Protein AF-0000000067996499 (afdb_homodimer)

InterPro domains:
  IPR000890 Aliphatic acid kinase, short-chain [PF00871] (2-372)
  IPR000890 Aliphatic acid kinase, short-chain [PR00471] (3-14)
  IPR000890 Aliphatic acid kinase, short-chain [PR00471] (155-168)
  IPR000890 Aliphatic acid kinase, short-chain [PR00471] (185-206)
  IPR000890 Aliphatic acid kinase, short-chain [PR00471] (282-295)
  IPR000890 Aliphatic acid kinase, short-chain [PR00471] (304-320)
  IPR000890 Aliphatic acid kinase, short-chain [PR00471] (359-371)
  IPR000890 Aliphatic acid kinase, short-chain [PTHR21060] (1-377)
  IPR004372 Acetate/propionate kinase [MF_00020] (1-379)
  IPR004372 Acetate/propionate kinase [PIRSF000722] (1-378)
  IPR004372 Acetate/propionate kinase [TIGR00016] (1-375)
  IPR023865 Aliphatic acid kinase, short-chain, conserved site [PS01075] (3-14)
  IPR043129 ATPase, nucleotide binding domain [SSF53067] (1-177)
  IPR043129 ATPase, nucleotide binding domain [SSF53067] (138-377)

Organism: NCBI:txid85336

Radius of gyration: 28.29 Å; Cα contacts (8 Å, |Δi|>4): 1827; chains: 2; bounding box: 61×94×71 Å

pLDDT: mean 97.48, std 1.9, range [87.44, 98.94]

Solvent-accessible surface area (backbone atoms only — not comparable to full-atom values): 36553 Å² total; per-residue (Å²): 87,36,25,37,28,40,41,40,44,73,36,32,37,38,38,35,32,30,30,74,71,46,70,60,72,79,57,16,52,60,44,70,54,74,46,69,56,36,62,35,92,89,24,57,38,58,47,53,44,48,49,53,50,53,60,65,43,49,68,66,40,70,81,59,70,74,58,31,34,19,32,58,35,64,60,29,73,96,76,35,57,55,69,39,75,60,43,74,66,50,47,50,51,41,46,70,43,16,86,73,30,67,74,42,28,53,25,31,43,45,39,52,54,26,45,50,66,74,41,67,89,49,54,38,22,41,36,29,18,14,12,48,37,62,60,33,48,66,52,61,30,51,60,38,44,42,63,64,48,34,74,75,68,63,59,32,45,40,30,58,60,14,51,40,54,52,51,35,48,50,53,51,16,53,73,70,72,38,56,43,66,70,28,23,27,37,40,35,39,25,38,58,66,39,41,41,33,24,22,42,51,60,35,32,46,45,53,40,21,18,59,44,80,47,16,39,38,54,18,16,24,19,23,21,58,57,41,54,60,53,57,29,51,48,36,67,75,32,81,85,46,39,45,66,56,49,46,45,41,44,53,63,45,2,8,27,28,33,48,45,72,38,47,45,66,70,60,34,52,52,38,27,76,72,65,36,63,43,21,42,42,33,51,47,28,37,27,49,48,47,32,27,51,51,25,13,33,26,22,70,46,58,41,41,61,31,40,34,24,14,40,64,44,37,53,64,36,43,68,56,52,49,58,25,48,68,46,32,48,47,67,41,34,39,76,25,69,69,53,40,64,59,78,74,85,56,70,44,71,25,31,36,91,82,22,69,29,48,31,32,33,38,62,55,53,53,65,59,46,40,36,51,55,29,48,66,69,72,100,87,36,25,37,29,40,40,40,43,74,36,33,36,40,38,36,32,30,30,74,70,45,71,58,71,78,57,16,53,61,44,70,54,73,47,69,57,36,63,34,92,89,24,56,38,56,47,52,44,49,50,53,50,53,61,65,43,49,67,67,42,69,80,60,70,74,58,31,34,17,32,57,34,64,62,30,72,98,76,35,58,54,70,39,74,60,44,74,66,49,47,50,52,40,47,70,42,16,84,71,31,68,73,41,28,51,26,31,42,45,40,52,53,25,45,49,67,77,41,67,89,48,53,39,22,41,36,32,19,14,11,47,38,62,60,31,48,66,52,61,28,49,59,39,46,41,62,63,49,33,74,74,69,63,58,32,46,41,28,59,59,15,51,39,53,51,50,37,48,49,52,52,16,55,73,69,72,40,56,43,66,70,28,24,27,37,40,35,39,26,39,58,67,38,41,40,33,22,22,43,51,60,34,32,46,46,54,39,23,18,58,43,79,49,16,40,38,53,16,15,24,18,23,20,58,58,41,53,59,54,57,28,52,48,36,67,75,32,83,85,47,39,44,66,55,50,46,46,41,41,52,64,46,1,8,28,28,34,48,45,71,38,48,45,65,68,60,35,51,52,37,29,76,72,65,35,63,44,22,42,42,34,50,47,28,36,28,49,50,47,32,27,50,50,25,12,34,27,22,71,46,57,41,41,62,30,39,34,23,13,40,64,44,37,54,64,35,43,69,57,52,48,59,24,49,69,46,31,48,47,67,40,33,37,75,24,69,70,52,40,64,58,77,75,86,55,71,45,70,26,30,36,92,81,22,70,30,48,30,34,33,36,61,56,52,52,65,57,45,39,36,52,54,29,49,64,68,72,99

Sequence (758 aa):
MLVLVINCGSSSVKYQVRDTAATGEENQVIAKGLVENIGSAEIPTHTEALDIMAKALVEPLHGKTIDAIGHRIVQGGDVFSEPVLVTDEVIAKIDELSPLAPLHNPAHVLGLKAAQETYPGVPMVAVFDTAFHGTMPEHVYRYAVPEELVEKYGVRRYGFHGTSHDYVTGIAADFLGLDRSDFNGVIAHLGNGASVTAVEGGQCLDTSMGYTPLAGLVMGTRSGDIDPSVLTSIMMRDPEMTPAKMDSLLNKESGLLAIAGNNDMRAVVEAMEAGDERAKLALDMTSYRLAKYIGAYHVAVGGAKALVFTAGIGENSHQFRKLAVERLGALGIKLDVEANKVRGDEPRIISTEDSAIPVLVVPTNEEKAIAEATEALVAMLVLVINCGSSSVKYQVRDTAATGEENQVIAKGLVENIGSAEIPTHTEALDIMAKALVEPLHGKTIDAIGHRIVQGGDVFSEPVLVTDEVIAKIDELSPLAPLHNPAHVLGLKAAQETYPGVPMVAVFDTAFHGTMPEHVYRYAVPEELVEKYGVRRYGFHGTSHDYVTGIAADFLGLDRSDFNGVIAHLGNGASVTAVEGGQCLDTSMGYTPLAGLVMGTRSGDIDPSVLTSIMMRDPEMTPAKMDSLLNKESGLLAIAGNNDMRAVVEAMEAGDERAKLALDMTSYRLAKYIGAYHVAVGGAKALVFTAGIGENSHQFRKLAVERLGALGIKLDVEANKVRGDEPRIISTEDSAIPVLVVPTNEEKAIAEATEALVA

Secondary structure (DSSP, 8-state):
-EEEEEEE-SSEEEEEEEETTSSSHHHHEEEEEEEE-TTSSSS-SHHHHHHHHHHHHHHHHTT----EEEEEES--TTT--S-EE--HHHHHHHHHTGGGSTTTHHHHHHHHHHHHHHSTT--EEEEETTGGGGG--HHHH--SS-HHHHHHH--S---S-HHHHHHHHHHHHHHTT--GGG--EEEEEESSSEEEEEEETTEEEEES--SSTTSSS--SS---S--HHHHHHHHHH-TT--HHHHHHHHHHS-HHHHHHS-S-HHHHHHHHHTT-HHHHHHHHHHHHHHHHHHHHHHHHTTS-SEEEEEHHHHHH-HHHHHHHHGGGGGGT--B-HHHHH---SS-EE-B-TT-SS-EEE----HHHHHHHHHHHHH-/-EEEEEEE-SSEEEEEEEETTSSSHHHHEEEEEEEE-TTSSSS-SHHHHHHHHHHHHHHHHTT----EEEEEES--TTT--S-EE--HHHHHHHHHTGGGSTTTHHHHHHHHHHHHHHSTT--EEEEETTGGGGG--HHHH--SS-HHHHHHH--S---S-HHHHHHHHHHHHHHTT--GGG--EEEEEESSSEEEEEEETTEEEEES--SSTTSSS--SS---S--HHHHHHHHHH-TT--HHHHHHHHHHS-HHHHHHS-S-HHHHHHHHHTT-HHHHHHHHHHHHHHHHHHHHHHHHTTS-SEEEEEHHHHHH-HHHHHHHHGGGGGGT--B-HHHHH---SS-EE-B-TT-SS-EEE----HHHHHHHHHHHHH-

Foldseek 3Di:
DWEWEWEFFPFKIWIWIFDLPDDDPVNGTQDIDMDGGACDPCHNALLSSVVVVVVVCCVSCVPPDHQEYFYEAADPALNAQFKDKDDPVSLVSLVVCCLLPVRGSVRSSRNVVSCCVVPPPRIYIYGYQQNLQNPADPVAFDDPDDCCCCVPPVFTFRHGNNLQLLQQLVQVCVVVVHDSQCAWAKEWEADLQTKIFTDARNGTHHIQGHSHSQAAAQHLQAAHDDDPVVLVVCVVVDVVCDPVNVVCNRRGHHGCCVQQVGSDLVVLVVCVVVPNVSSVVRLLRRLVRVLVVRVVSCVVNVHHQAYEFEHDCSQAVLVSVCSNQVSNVVNQWAFQSVLSNDHDQAKDWGTDPRRPHTYIYHYTDSSSSSRVSGVVHSD/DWEWEWEFFPFKIWIWIFDLPDDDPVNGTQDIDMDGGACDPCHNALLSSVVVVVVVCCVSCVPPDHQEYFYEAADPALNAQFKDKDDPVSLVSLVVCCLLPVRGSVRSSRNVVSCCVVPPPRIYIYGYQQNLQNPADPVAFDDPDDCCCCVPPVFTFRHGNNLQLLQQLVQVCVVVVHDSQCAWAKEWEADLQTKIFTDARNGTHHIQGHSHSQAAAQHLQAAHDDDPVVLVVCVVVDVVCDPVNVVCNRRGHHGCCVQQVGSDLVVLVVCVVVPNPSSVVRLLRRLVRVLVVRVVSCVVNVHHQAYEFEHDCSQAVLVSVCSNQVSNVVNQWAFQSVLSNDHDQAKDWGTDPRRPHTYIYHYTDSSSSSRVSGVVHSD

Nearest PDB structures (foldseek):
  6ioy-assembly1_A  TM=9.412E-01  e=3.352E-50  Porphyromonas gingivalis ATCC 33277
  2e1z-assembly1_A  TM=9.524E-01  e=6.884E-48  Salmonella enterica subsp. enterica serovar Typhimurium
  4xh5-assembly1_A-2  TM=9.571E-01  e=2.385E-47  Salmonella enterica subsp. enterica serovar Typhimurium str. LT2
  4fwl-assembly1_A-2  TM=9.570E-01  e=4.572E-47  Salmonella enterica subsp. enterica serovar Typhimurium str. LT2
  1tuu-assembly1_B  TM=9.189E-01  e=4.062E-47  Methanosarcina thermophila

Structure (mmCIF, N/CA/C/O backbone):
data_AF-0000000067996499-model_v1
#
loop_
_entity.id
_entity.type
_entity.pdbx_description
1 polymer 'Acetate kinase'
#
loop_
_atom_site.group_PDB
_atom_site.id
_atom_site.type_symbol
_atom_site.label_atom_id
_atom_site.label_alt_id
_atom_site.label_comp_id
_atom_site.label_asym_id
_atom_site.label_entity_id
_atom_site.label_seq_id
_atom_site.pdbx_PDB_ins_code
_atom_site.Cartn_x
_atom_site.Cartn_y
_atom_site.Cartn_z
_atom_site.occupancy
_atom_site.B_iso_or_equiv
_atom_site.auth_seq_id
_atom_site.auth_comp_id
_atom_site.auth_asym_id
_atom_site.auth_atom_id
_atom_site.pdbx_PDB_model_num
ATOM 1 N N . MET A 1 1 ? 3.715 36.094 23.234 1 95.12 1 MET A N 1
ATOM 2 C CA . MET A 1 1 ? 3.83 36.625 21.875 1 95.12 1 MET A CA 1
ATOM 3 C C . MET A 1 1 ? 2.523 36.438 21.109 1 95.12 1 MET A C 1
ATOM 5 O O . MET A 1 1 ? 1.864 35.406 21.234 1 95.12 1 MET A O 1
ATOM 9 N N . LEU A 1 2 ? 2.137 37.5 20.438 1 97.56 2 LEU A N 1
ATOM 10 C CA . LEU A 1 2 ? 0.96 37.375 19.578 1 97.56 2 LEU A CA 1
ATOM 11 C C . LEU A 1 2 ? 1.348 36.906 18.172 1 97.56 2 LEU A C 1
ATOM 13 O O . LEU A 1 2 ? 2.014 37.625 17.438 1 97.56 2 LEU A O 1
ATOM 17 N N . VAL A 1 3 ? 0.889 35.688 17.859 1 98.56 3 VAL A N 1
ATOM 18 C CA . VAL A 1 3 ? 1.253 35.062 16.578 1 98.56 3 VAL A CA 1
ATOM 19 C C . VAL A 1 3 ? 0.014 34.938 15.703 1 98.56 3 VAL A C 1
ATOM 21 O O . VAL A 1 3 ? -1.001 34.375 16.125 1 98.56 3 VAL A O 1
ATOM 24 N N . LEU A 1 4 ? 0.059 35.5 14.516 1 98.69 4 LEU A N 1
ATOM 25 C CA . LEU A 1 4 ? -0.957 35.281 13.492 1 98.69 4 LEU A CA 1
ATOM 26 C C . LEU A 1 4 ? -0.641 34.062 12.656 1 98.69 4 LEU A C 1
ATOM 28 O O . LEU A 1 4 ? 0.416 33.969 12.023 1 98.69 4 LEU A O 1
ATOM 32 N N . VAL A 1 5 ? -1.516 33.062 12.711 1 98.69 5 VAL A N 1
ATOM 33 C CA . VAL A 1 5 ? -1.371 31.844 11.914 1 98.69 5 VAL A CA 1
ATOM 34 C C . VAL A 1 5 ? -2.242 31.938 10.664 1 98.69 5 VAL A C 1
ATOM 36 O O . VAL A 1 5 ? -3.443 32.188 10.758 1 98.69 5 VAL A O 1
ATOM 39 N N . ILE A 1 6 ? -1.626 31.734 9.539 1 98.25 6 ILE A N 1
ATOM 40 C CA . ILE A 1 6 ? -2.324 31.875 8.266 1 98.25 6 ILE A CA 1
ATOM 41 C C . ILE A 1 6 ? -2.238 30.562 7.484 1 98.25 6 ILE A C 1
ATOM 43 O O . ILE A 1 6 ? -1.164 29.969 7.383 1 98.25 6 ILE A O 1
ATOM 47 N N . ASN A 1 7 ? -3.303 30.109 6.98 1 96.81 7 ASN A N 1
ATOM 48 C CA . ASN A 1 7 ? -3.43 29.016 6.023 1 96.81 7 ASN A CA 1
ATOM 49 C C . ASN A 1 7 ? -4.145 29.453 4.754 1 96.81 7 ASN A C 1
ATOM 51 O O . ASN A 1 7 ? -5.371 29.578 4.734 1 96.81 7 ASN A O 1
ATOM 55 N N . CYS A 1 8 ? -3.412 29.625 3.725 1 95.38 8 CYS A N 1
ATOM 56 C CA . CYS A 1 8 ? -3.965 30.156 2.48 1 95.38 8 CYS A CA 1
ATOM 57 C C . CYS A 1 8 ? -4.293 29.031 1.508 1 95.38 8 CYS A C 1
ATOM 59 O O . CYS A 1 8 ? -3.457 28.172 1.249 1 95.38 8 CYS A O 1
ATOM 61 N N . GLY A 1 9 ? -5.477 29 1.068 1 92.38 9 GLY A N 1
ATOM 62 C CA . GLY A 1 9 ? -5.863 28.188 -0.073 1 92.38 9 GLY A CA 1
ATOM 63 C C . GLY A 1 9 ? -5.973 28.984 -1.361 1 92.38 9 GLY A C 1
ATOM 64 O O . GLY A 1 9 ? -5.629 30.156 -1.4 1 92.38 9 GLY A O 1
ATOM 65 N N . SER A 1 10 ? -6.477 28.375 -2.404 1 90.44 10 SER A N 1
ATOM 66 C CA . SER A 1 10 ? -6.594 29.031 -3.701 1 90.44 10 SER A CA 1
ATOM 67 C C . SER A 1 10 ? -7.656 30.125 -3.67 1 90.44 10 SER A C 1
ATOM 69 O O . SER A 1 10 ? -7.535 31.125 -4.367 1 90.44 10 SER A O 1
ATOM 71 N N . SER A 1 11 ? -8.625 29.891 -2.811 1 93.88 11 SER A N 1
ATOM 72 C CA . SER A 1 11 ? -9.719 30.859 -2.834 1 93.88 11 SER A CA 1
ATOM 73 C C . SER A 1 11 ? -10.125 31.281 -1.423 1 93.88 11 SER A C 1
ATOM 75 O O . SER A 1 11 ? -11.227 31.781 -1.213 1 93.88 11 SER A O 1
ATOM 77 N N . SER A 1 12 ? -9.297 30.922 -0.519 1 95.75 12 SER A N 1
ATOM 78 C CA . SER A 1 12 ? -9.672 31.266 0.852 1 95.75 12 SER A CA 1
ATOM 79 C C . SER A 1 12 ? -8.445 31.453 1.731 1 95.75 12 SER A C 1
ATOM 81 O O . SER A 1 12 ? -7.348 31 1.379 1 95.75 12 SER A O 1
ATOM 83 N N . VAL A 1 13 ? -8.625 32.094 2.83 1 96.81 13 VAL A N 1
ATOM 84 C CA . VAL A 1 13 ? -7.613 32.25 3.873 1 96.81 13 VAL A CA 1
ATOM 85 C C . VAL A 1 13 ? -8.234 31.969 5.242 1 96.81 13 VAL A C 1
ATOM 87 O O . VAL A 1 13 ? -9.195 32.625 5.641 1 96.81 13 VAL A O 1
ATOM 90 N N . LYS A 1 14 ? -7.703 30.969 5.887 1 97.56 14 LYS A N 1
ATOM 91 C CA . LYS A 1 14 ? -8.023 30.719 7.289 1 97.56 14 LYS A CA 1
ATOM 92 C C . LYS A 1 14 ? -6.957 31.297 8.211 1 97.56 14 LYS A C 1
ATOM 94 O O . LYS A 1 14 ? -5.762 31.219 7.922 1 97.56 14 LYS A O 1
ATOM 99 N N . TYR A 1 15 ? -7.465 31.969 9.273 1 98.19 15 TYR A N 1
ATOM 100 C CA . TYR A 1 15 ? -6.469 32.594 10.141 1 98.19 15 TYR A CA 1
ATOM 101 C C . TYR A 1 15 ? -6.875 32.469 11.602 1 98.19 15 TYR A C 1
ATOM 103 O O . TYR A 1 15 ? -8.047 32.281 11.914 1 98.19 15 TYR A O 1
ATOM 111 N N . GLN A 1 16 ? -5.867 32.531 12.414 1 98.25 16 GLN A N 1
ATOM 112 C CA . GLN A 1 16 ? -6.016 32.531 13.867 1 98.25 16 GLN A CA 1
ATOM 113 C C . GLN A 1 16 ? -4.91 33.344 14.531 1 98.25 16 GLN A C 1
ATOM 115 O O . GLN A 1 16 ? -3.75 33.25 14.125 1 98.25 16 GLN A O 1
ATOM 120 N N . VAL A 1 17 ? -5.312 34.219 15.43 1 98.5 17 VAL A N 1
ATOM 121 C CA . VAL A 1 17 ? -4.332 34.906 16.25 1 98.5 17 VAL A CA 1
ATOM 122 C C . VAL A 1 17 ? -4.234 34.25 17.625 1 98.5 17 VAL A C 1
ATOM 124 O O . VAL A 1 17 ? -5.25 34.062 18.297 1 98.5 17 VAL A O 1
ATOM 127 N N . ARG A 1 18 ? -3.035 33.938 17.938 1 98.19 18 ARG A N 1
ATOM 128 C CA . ARG A 1 18 ? -2.824 33.25 19.188 1 98.19 18 ARG A CA 1
ATOM 129 C C . ARG A 1 18 ? -1.841 34 20.078 1 98.19 18 ARG A C 1
ATOM 131 O O . ARG A 1 18 ? -0.849 34.562 19.594 1 98.19 18 ARG A O 1
ATOM 138 N N . ASP A 1 19 ? -2.148 34.094 21.391 1 97.69 19 ASP A N 1
ATOM 139 C CA . ASP A 1 19 ? -1.2 34.531 22.406 1 97.69 19 ASP A CA 1
ATOM 140 C C . ASP A 1 19 ? -0.456 33.344 23.016 1 97.69 19 ASP A C 1
ATOM 142 O O . ASP A 1 19 ? -1.002 32.594 23.844 1 97.69 19 ASP A O 1
ATOM 146 N N . THR A 1 20 ? 0.796 33.125 22.672 1 96.06 20 THR A N 1
ATOM 147 C CA . THR A 1 20 ? 1.543 31.922 23.031 1 96.06 20 THR A CA 1
ATOM 148 C C . THR A 1 20 ? 1.964 31.969 24.5 1 96.06 20 THR A C 1
ATOM 150 O O . THR A 1 20 ? 2.387 30.969 25.062 1 96.06 20 THR A O 1
ATOM 153 N N . ALA A 1 21 ? 1.824 33.125 25.141 1 93.81 21 ALA A N 1
ATOM 154 C CA . ALA A 1 21 ? 2.199 33.281 26.547 1 93.81 21 ALA A CA 1
ATOM 155 C C . ALA A 1 21 ? 1.026 32.938 27.469 1 93.81 21 ALA A C 1
ATOM 157 O O . ALA A 1 21 ? 1.216 32.688 28.656 1 93.81 21 ALA A O 1
ATOM 158 N N . ALA A 1 22 ? -0.144 33.031 26.875 1 93.38 22 ALA A N 1
ATOM 159 C CA . ALA A 1 22 ? -1.333 32.781 27.688 1 93.38 22 ALA A CA 1
ATOM 160 C C . ALA A 1 22 ? -1.466 31.297 28.016 1 93.38 22 ALA A C 1
ATOM 162 O O . ALA A 1 22 ? -0.912 30.438 27.312 1 93.38 22 ALA A O 1
ATOM 163 N N . THR A 1 23 ? -2.102 31.031 29.109 1 90.94 23 THR A N 1
ATOM 164 C CA . THR A 1 23 ? -2.33 29.656 29.531 1 90.94 23 THR A CA 1
ATOM 165 C C . THR A 1 23 ? -3.768 29.234 29.234 1 90.94 23 THR A C 1
ATOM 167 O O . THR A 1 23 ? -4.703 30.016 29.438 1 90.94 23 THR A O 1
ATOM 170 N N . GLY A 1 24 ? -3.891 27.969 28.766 1 90.31 24 GLY A N 1
ATOM 171 C CA . GLY A 1 24 ? -5.211 27.453 28.422 1 90.31 24 GLY A CA 1
ATOM 172 C C . GLY A 1 24 ? -5.645 27.812 27.016 1 90.31 24 GLY A C 1
ATOM 173 O O . GLY A 1 24 ? -5.375 28.922 26.547 1 90.31 24 GLY A O 1
ATOM 174 N N . GLU A 1 25 ? -6.223 26.938 26.344 1 89.56 25 GLU A N 1
ATOM 175 C CA . GLU A 1 25 ? -6.602 27.109 24.938 1 89.56 25 GLU A CA 1
ATOM 176 C C . GLU A 1 25 ? -7.543 28.297 24.766 1 89.56 25 GLU A C 1
ATOM 178 O O . GLU A 1 25 ? -7.395 29.078 23.828 1 89.56 25 GLU A O 1
ATOM 183 N N . GLU A 1 26 ? -8.445 28.5 25.641 1 89.94 26 GLU A N 1
ATOM 184 C CA . GLU A 1 26 ? -9.438 29.578 25.531 1 89.94 26 GLU A CA 1
ATOM 185 C C . GLU A 1 26 ? -8.773 30.953 25.625 1 89.94 26 GLU A C 1
ATOM 187 O O . GLU A 1 26 ? -9.227 31.906 24.984 1 89.94 26 GLU A O 1
ATOM 192 N N . ASN A 1 27 ? -7.699 30.938 26.359 1 92 27 ASN A N 1
ATOM 193 C CA . ASN A 1 27 ? -6.996 32.219 26.547 1 92 27 ASN A CA 1
ATOM 194 C C . ASN A 1 27 ? -5.965 32.438 25.453 1 92 27 ASN A C 1
ATOM 196 O O . ASN A 1 27 ? -5.582 33.594 25.188 1 92 27 ASN A O 1
ATOM 200 N N . GLN A 1 28 ? -5.617 31.422 24.844 1 95.31 28 GLN A N 1
ATOM 201 C CA . GLN A 1 28 ? -4.574 31.516 23.828 1 95.31 28 GLN A CA 1
ATOM 202 C C . GLN A 1 28 ? -5.145 32 22.5 1 95.31 28 GLN A C 1
ATOM 204 O O . GLN A 1 28 ? -4.453 32.688 21.734 1 95.31 28 GLN A O 1
ATOM 209 N N . VAL A 1 29 ? -6.395 31.703 22.219 1 97.12 29 VAL A N 1
ATOM 210 C CA . VAL A 1 29 ? -6.996 32.125 20.953 1 97.12 29 VAL A CA 1
ATOM 211 C C . VAL A 1 29 ? -7.617 33.5 21.094 1 97.12 29 VAL A C 1
ATOM 213 O O . VAL A 1 29 ? -8.648 33.656 21.75 1 97.12 29 VAL A O 1
ATOM 216 N N . ILE A 1 30 ? -7.066 34.406 20.422 1 96.69 30 ILE A N 1
ATOM 217 C CA . ILE A 1 30 ? -7.496 35.781 20.516 1 96.69 30 ILE A CA 1
ATOM 218 C C . ILE A 1 30 ? -8.555 36.062 19.438 1 96.69 30 ILE A C 1
ATOM 220 O O . ILE A 1 30 ? -9.492 36.844 19.688 1 96.69 30 ILE A O 1
ATOM 224 N N . ALA A 1 31 ? -8.344 35.531 18.312 1 97 31 ALA A N 1
ATOM 225 C CA . ALA A 1 31 ? -9.234 35.75 17.172 1 97 31 ALA A CA 1
ATOM 226 C C . ALA A 1 31 ? -9.047 34.625 16.141 1 97 31 ALA A C 1
ATOM 228 O O . ALA A 1 31 ? -7.988 34 16.078 1 97 31 ALA A O 1
ATOM 229 N N . LYS A 1 32 ? -10.047 34.281 15.469 1 97.19 32 LYS A N 1
ATOM 230 C CA . LYS A 1 32 ? -9.984 33.375 14.336 1 97.19 32 LYS A CA 1
ATOM 231 C C . LYS A 1 32 ? -11 33.75 13.266 1 97.19 32 LYS A C 1
ATOM 233 O O . LYS A 1 32 ? -11.992 34.438 13.555 1 97.19 32 LYS A O 1
ATOM 238 N N . GLY A 1 33 ? -10.75 33.406 12.023 1 97.06 33 GLY A N 1
ATOM 239 C CA . GLY A 1 33 ? -11.664 33.719 10.945 1 97.06 33 GLY A CA 1
ATOM 240 C C . GLY A 1 33 ? -11.312 33.062 9.633 1 97.06 33 GLY A C 1
ATOM 241 O O . GLY A 1 33 ? -10.398 32.219 9.578 1 97.06 33 GLY A O 1
ATOM 242 N N . LEU A 1 34 ? -12.203 33.312 8.672 1 97 34 LEU A N 1
ATOM 243 C CA . LEU A 1 34 ? -12.109 32.75 7.336 1 97 34 LEU A CA 1
ATOM 244 C C . LEU A 1 34 ? -12.539 33.75 6.281 1 97 34 LEU A C 1
ATOM 246 O O . LEU A 1 34 ? -13.594 34.375 6.418 1 97 34 LEU A O 1
ATOM 250 N N . VAL A 1 35 ? -11.664 34.031 5.438 1 96.75 35 VAL A N 1
ATOM 251 C CA . VAL A 1 35 ? -12.008 34.844 4.262 1 96.75 35 VAL A CA 1
ATOM 252 C C . VAL A 1 35 ? -12.156 33.938 3.049 1 96.75 35 VAL A C 1
ATOM 254 O O . VAL A 1 35 ? -11.234 33.188 2.709 1 96.75 35 VAL A O 1
ATOM 257 N N . GLU A 1 36 ? -13.266 33.938 2.359 1 96.38 36 GLU A N 1
ATOM 258 C CA . GLU A 1 36 ? -13.539 33.062 1.23 1 96.38 36 GLU A CA 1
ATOM 259 C C . GLU A 1 36 ? -13.773 33.844 -0.05 1 96.38 36 GLU A C 1
ATOM 261 O O . GLU A 1 36 ? -13.773 35.094 -0.029 1 96.38 36 GLU A O 1
ATOM 266 N N . ASN A 1 37 ? -13.836 33.188 -1.175 1 94.88 37 ASN A N 1
ATOM 267 C CA . ASN A 1 37 ? -14.18 33.719 -2.49 1 94.88 37 ASN A CA 1
ATOM 268 C C . ASN A 1 37 ? -13.086 34.625 -3.033 1 94.88 37 ASN A C 1
ATOM 270 O O . ASN A 1 37 ? -13.383 35.656 -3.641 1 94.88 37 ASN A O 1
ATOM 274 N N . ILE A 1 38 ? -11.938 34.344 -2.648 1 94.62 38 ILE A N 1
ATOM 275 C CA . ILE A 1 38 ? -10.828 35.031 -3.271 1 94.62 38 ILE A CA 1
ATOM 276 C C . ILE A 1 38 ? -10.828 34.781 -4.773 1 94.62 38 ILE A C 1
ATOM 278 O O . ILE A 1 38 ? -11.031 33.625 -5.215 1 94.62 38 ILE A O 1
ATOM 282 N N . GLY A 1 39 ? -10.539 35.719 -5.562 1 92.38 39 GLY A N 1
ATOM 283 C CA . GLY A 1 39 ? -10.648 35.625 -7.008 1 92.38 39 GLY A CA 1
ATOM 284 C C . GLY A 1 39 ? -11.938 36.188 -7.551 1 92.38 39 GLY A C 1
ATOM 285 O O . GLY A 1 39 ? -12.102 36.344 -8.766 1 92.38 39 GLY A O 1
ATOM 286 N N . SER A 1 40 ? -12.875 36.469 -6.66 1 93.38 40 SER A N 1
ATOM 287 C CA . SER A 1 40 ? -14.102 37.156 -7.055 1 93.38 40 SER A CA 1
ATOM 288 C C . SER A 1 40 ? -13.852 38.656 -7.32 1 93.38 40 SER A C 1
ATOM 290 O O . SER A 1 40 ? -12.742 39.156 -7.102 1 93.38 40 SER A O 1
ATOM 292 N N . ALA A 1 41 ? -14.953 39.281 -7.727 1 92.75 41 ALA A N 1
ATOM 293 C CA . ALA A 1 41 ? -14.844 40.719 -8.008 1 92.75 41 ALA A CA 1
ATOM 294 C C . ALA A 1 41 ? -14.617 41.5 -6.723 1 92.75 41 ALA A C 1
ATOM 296 O O . ALA A 1 41 ? -13.914 42.531 -6.727 1 92.75 41 ALA A O 1
ATOM 297 N N . GLU A 1 42 ? -15.109 41.062 -5.664 1 93.25 42 GLU A N 1
ATOM 298 C CA . GLU A 1 42 ? -15.039 41.781 -4.383 1 93.25 42 GLU A CA 1
ATOM 299 C C . GLU A 1 42 ? -13.695 41.531 -3.693 1 93.25 42 GLU A C 1
ATOM 301 O O . GLU A 1 42 ? -13.195 42.406 -2.979 1 93.25 42 GLU A O 1
ATOM 306 N N . ILE A 1 43 ? -13.109 40.469 -3.84 1 96.31 43 ILE A N 1
ATOM 307 C CA . ILE A 1 43 ? -11.828 40.094 -3.256 1 96.31 43 ILE A CA 1
ATOM 308 C C . ILE A 1 43 ? -10.922 39.5 -4.336 1 96.31 43 ILE A C 1
ATOM 310 O O . ILE A 1 43 ? -10.719 38.281 -4.379 1 96.31 43 ILE A O 1
ATOM 314 N N . PRO A 1 44 ? -10.367 40.25 -5.117 1 94.31 44 PRO A N 1
ATOM 315 C CA . PRO A 1 44 ? -9.695 39.781 -6.328 1 94.31 44 PRO A CA 1
ATOM 316 C C . PRO A 1 44 ? -8.414 39 -6.031 1 94.31 44 PRO A C 1
ATOM 318 O O . PRO A 1 44 ? -8.047 38.094 -6.789 1 94.31 44 PRO A O 1
ATOM 321 N N . THR A 1 45 ? -7.746 39.375 -5.047 1 94.5 45 THR A N 1
ATOM 322 C CA . THR A 1 45 ? -6.461 38.75 -4.793 1 94.5 45 THR A CA 1
ATOM 323 C C . THR A 1 45 ? -6.301 38.406 -3.311 1 94.5 45 THR A C 1
ATOM 325 O O . THR A 1 45 ? -7.105 38.844 -2.486 1 94.5 45 THR A O 1
ATOM 328 N N . HIS A 1 46 ? -5.25 37.688 -3.01 1 95.19 46 HIS A N 1
ATOM 329 C CA . HIS A 1 46 ? -4.914 37.344 -1.632 1 95.19 46 HIS A CA 1
ATOM 330 C C . HIS A 1 46 ? -4.531 38.594 -0.841 1 95.19 46 HIS A C 1
ATOM 332 O O . HIS A 1 46 ? -4.738 38.656 0.372 1 95.19 46 HIS A O 1
ATOM 338 N N . THR A 1 47 ? -4.008 39.594 -1.486 1 94.94 47 THR A N 1
ATOM 339 C CA . THR A 1 47 ? -3.678 40.844 -0.806 1 94.94 47 THR A CA 1
ATOM 340 C C . THR A 1 47 ? -4.934 41.5 -0.243 1 94.94 47 THR A C 1
ATOM 342 O O . THR A 1 47 ? -4.961 41.906 0.921 1 94.94 47 THR A O 1
ATOM 345 N N . GLU A 1 48 ? -5.934 41.594 -1.073 1 96 48 GLU A N 1
ATOM 346 C CA . GLU A 1 48 ? -7.199 42.125 -0.596 1 96 48 GLU A CA 1
ATOM 347 C C . GLU A 1 48 ? -7.785 41.281 0.522 1 96 48 GLU A C 1
ATOM 349 O O . GLU A 1 48 ? -8.391 41.812 1.462 1 96 48 GLU A O 1
ATOM 354 N N . ALA A 1 49 ? -7.645 39.969 0.379 1 96.94 49 ALA A N 1
ATOM 355 C CA . ALA A 1 49 ? -8.133 39.062 1.415 1 96.94 49 ALA A CA 1
ATOM 356 C C . ALA A 1 49 ? -7.441 39.344 2.748 1 96.94 49 ALA A C 1
ATOM 358 O O . ALA A 1 49 ? -8.086 39.344 3.799 1 96.94 49 ALA A O 1
ATOM 359 N N . LEU A 1 50 ? -6.137 39.531 2.725 1 96.5 50 LEU A N 1
ATOM 360 C CA . LEU A 1 50 ? -5.387 39.781 3.949 1 96.5 50 LEU A CA 1
ATOM 361 C C . LEU A 1 50 ? -5.715 41.156 4.512 1 96.5 50 LEU A C 1
ATOM 363 O O . LEU A 1 50 ? -5.699 41.344 5.727 1 96.5 50 LEU A O 1
ATOM 367 N N . ASP A 1 51 ? -6.008 42.094 3.633 1 96.19 51 ASP A N 1
ATOM 368 C CA . ASP A 1 51 ? -6.469 43.375 4.098 1 96.19 51 ASP A CA 1
ATOM 369 C C . ASP A 1 51 ? -7.781 43.25 4.871 1 96.19 51 ASP A C 1
ATOM 371 O O . ASP A 1 51 ? -7.953 43.906 5.914 1 96.19 51 ASP A O 1
ATOM 375 N N . ILE A 1 52 ? -8.625 42.5 4.242 1 97.06 52 ILE A N 1
ATOM 376 C CA . ILE A 1 52 ? -9.906 42.281 4.898 1 97.06 52 ILE A CA 1
ATOM 377 C C . ILE A 1 52 ? -9.672 41.594 6.254 1 97.06 52 ILE A C 1
ATOM 379 O O . ILE A 1 52 ? -10.289 41.969 7.254 1 97.06 52 ILE A O 1
ATOM 383 N N . MET A 1 53 ? -8.797 40.625 6.297 1 97.19 53 MET A N 1
ATOM 384 C CA . MET A 1 53 ? -8.43 39.938 7.531 1 97.19 53 MET A CA 1
ATOM 385 C C . MET A 1 53 ? -7.867 40.938 8.555 1 97.19 53 MET A C 1
ATOM 387 O O . MET A 1 53 ? -8.266 40.906 9.719 1 97.19 53 MET A O 1
ATOM 391 N N . ALA A 1 54 ? -6.969 41.812 8.148 1 96.56 54 ALA A N 1
ATOM 392 C CA . ALA A 1 54 ? -6.324 42.781 9.039 1 96.56 54 ALA A CA 1
ATOM 393 C C . ALA A 1 54 ? -7.348 43.719 9.656 1 96.56 54 ALA A C 1
ATOM 395 O O . ALA A 1 54 ? -7.254 44.062 10.836 1 96.56 54 ALA A O 1
ATOM 396 N N . LYS A 1 55 ? -8.258 44.125 8.828 1 96.38 55 LYS A N 1
ATOM 397 C CA . LYS A 1 55 ? -9.32 45 9.32 1 96.38 55 LYS A CA 1
ATOM 398 C C . LYS A 1 55 ? -10.18 44.312 10.359 1 96.38 55 LYS A C 1
ATOM 400 O O . LYS A 1 55 ? -10.562 44.906 11.367 1 96.38 55 LYS A O 1
ATOM 405 N N . ALA A 1 56 ? -10.469 43.031 10.047 1 96.62 56 ALA A N 1
ATOM 406 C CA . ALA A 1 56 ? -11.289 42.25 10.953 1 96.62 56 ALA A CA 1
ATOM 407 C C . ALA A 1 56 ? -10.578 42.031 12.289 1 96.62 56 ALA A C 1
ATOM 409 O O . ALA A 1 56 ? -11.227 41.812 13.312 1 96.62 56 ALA A O 1
ATOM 410 N N . LEU A 1 57 ? -9.266 42.156 12.32 1 97.12 57 LEU A N 1
ATOM 411 C CA . LEU A 1 57 ? -8.469 41.844 13.508 1 97.12 57 LEU A CA 1
ATOM 412 C C . LEU A 1 57 ? -8.305 43.062 14.398 1 97.12 57 LEU A C 1
ATOM 414 O O . LEU A 1 57 ? -7.898 42.938 15.555 1 97.12 57 LEU A O 1
ATOM 418 N N . VAL A 1 58 ? -8.695 44.219 13.984 1 95.69 58 VAL A N 1
ATOM 419 C CA . VAL A 1 58 ? -8.477 45.469 14.711 1 95.69 58 VAL A CA 1
ATOM 420 C C . VAL A 1 58 ? -9.195 45.406 16.062 1 95.69 58 VAL A C 1
ATOM 422 O O . VAL A 1 58 ? -8.602 45.688 17.094 1 95.69 58 VAL A O 1
ATOM 425 N N . GLU A 1 59 ? -10.406 45.031 16.031 1 95.69 59 GLU A N 1
ATOM 426 C CA . GLU A 1 59 ? -11.203 45.062 17.25 1 95.69 59 GLU A CA 1
ATOM 427 C C . GLU A 1 59 ? -10.75 43.969 18.219 1 95.69 59 GLU A C 1
ATOM 429 O O . GLU A 1 59 ? -10.469 44.25 19.375 1 95.69 59 GLU A O 1
ATOM 434 N N . PRO A 1 60 ? -10.609 42.812 17.688 1 95.56 60 PRO A N 1
ATOM 435 C CA . PRO A 1 60 ? -10.219 41.75 18.609 1 95.56 60 PRO A CA 1
ATOM 436 C C . PRO A 1 60 ? -8.844 41.969 19.219 1 95.56 60 PRO A C 1
ATOM 438 O O . PRO A 1 60 ? -8.578 41.5 20.328 1 95.56 60 PRO A O 1
ATOM 441 N N . LEU A 1 61 ? -7.992 42.656 18.562 1 95.69 61 LEU A N 1
ATOM 442 C CA . LEU A 1 61 ? -6.629 42.844 19.047 1 95.69 61 LEU A CA 1
ATOM 443 C C . LEU A 1 61 ? -6.574 43.969 20.078 1 95.69 61 LEU A C 1
ATOM 445 O O . LEU A 1 61 ? -5.586 44.094 20.812 1 95.69 61 LEU A O 1
ATOM 449 N N . HIS A 1 62 ? -7.57 44.781 20.156 1 94.06 62 HIS A N 1
ATOM 450 C CA . HIS A 1 62 ? -7.695 45.844 21.141 1 94.06 62 HIS A CA 1
ATOM 451 C C . HIS A 1 62 ? -6.406 46.656 21.234 1 94.06 62 HIS A C 1
ATOM 453 O O . HIS A 1 62 ? -5.875 46.844 22.328 1 94.06 62 HIS A O 1
ATOM 459 N N . GLY A 1 63 ? -5.848 46.938 20.125 1 92.06 63 GLY A N 1
ATOM 460 C CA . GLY A 1 63 ? -4.695 47.844 20.078 1 92.06 63 GLY A CA 1
ATOM 461 C C . GLY A 1 63 ? -3.373 47.094 20.141 1 92.06 63 GLY A C 1
ATOM 462 O O . GLY A 1 63 ? -2.309 47.688 19.969 1 92.06 63 GLY A O 1
ATOM 463 N N . LYS A 1 64 ? -3.383 45.812 20.375 1 94.5 64 LYS A N 1
ATOM 464 C CA . LYS A 1 64 ? -2.154 45 20.359 1 94.5 64 LYS A CA 1
ATOM 465 C C . LYS A 1 64 ? -1.657 44.781 18.938 1 94.5 64 LYS A C 1
ATOM 467 O O . LYS A 1 64 ? -2.434 44.875 17.984 1 94.5 64 LYS A O 1
ATOM 472 N N . THR A 1 65 ? -0.371 44.562 18.859 1 94.75 65 THR A N 1
ATOM 473 C CA . THR A 1 65 ? 0.239 44.344 17.547 1 94.75 65 THR A CA 1
ATOM 474 C C . THR A 1 65 ? 0.633 42.875 17.375 1 94.75 65 THR A C 1
ATOM 476 O O . THR A 1 65 ? 1.021 42.219 18.344 1 94.75 65 THR A O 1
ATOM 479 N N . ILE A 1 66 ? 0.514 42.406 16.172 1 97.19 66 ILE A N 1
ATOM 480 C CA . ILE A 1 66 ? 0.995 41.062 15.805 1 97.19 66 ILE A CA 1
ATOM 481 C C . ILE A 1 66 ? 2.521 41.031 15.844 1 97.19 66 ILE A C 1
ATOM 483 O O . ILE A 1 66 ? 3.18 41.875 15.203 1 97.19 66 ILE A O 1
ATOM 487 N N . ASP A 1 67 ? 3.049 40.094 16.578 1 97.88 67 ASP A N 1
ATOM 488 C CA . ASP A 1 67 ? 4.496 40.031 16.766 1 97.88 67 ASP A CA 1
ATOM 489 C C . ASP A 1 67 ? 5.152 39.188 15.664 1 97.88 67 ASP A C 1
ATOM 491 O O . ASP A 1 67 ? 6.316 39.406 15.32 1 97.88 67 ASP A O 1
ATOM 495 N N . ALA A 1 68 ? 4.492 38.188 15.18 1 98.62 68 ALA A N 1
ATOM 496 C CA . ALA A 1 68 ? 5.012 37.281 14.172 1 98.62 68 ALA A CA 1
ATOM 497 C C . ALA A 1 68 ? 3.877 36.562 13.422 1 98.62 68 ALA A C 1
ATOM 499 O O . ALA A 1 68 ? 2.738 36.562 13.898 1 98.62 68 ALA A O 1
ATOM 500 N N . ILE A 1 69 ? 4.176 36.062 12.25 1 98.81 69 ILE A N 1
ATOM 501 C CA . ILE A 1 69 ? 3.191 35.344 11.43 1 98.81 69 ILE A CA 1
ATOM 502 C C . ILE A 1 69 ? 3.689 33.938 11.094 1 98.81 69 ILE A C 1
ATOM 504 O O . ILE A 1 69 ? 4.828 33.781 10.648 1 98.81 69 ILE A O 1
ATOM 508 N N . GLY A 1 70 ? 2.928 32.938 11.391 1 98.75 70 GLY A N 1
ATOM 509 C CA . GLY A 1 70 ? 3.191 31.578 10.969 1 98.75 70 GLY A CA 1
ATOM 510 C C . GLY A 1 70 ? 2.33 31.141 9.805 1 98.75 70 GLY A C 1
ATOM 511 O O . GLY A 1 70 ? 1.111 31.328 9.82 1 98.75 70 GLY A O 1
ATOM 512 N N . HIS A 1 71 ? 2.953 30.609 8.789 1 98.75 71 HIS A N 1
ATOM 513 C CA . HIS A 1 71 ? 2.25 30.125 7.602 1 98.75 71 HIS A CA 1
ATOM 514 C C . HIS A 1 71 ? 2.301 28.609 7.496 1 98.75 71 HIS A C 1
ATOM 516 O O . HIS A 1 71 ? 3.371 28.016 7.625 1 98.75 71 HIS A O 1
ATOM 522 N N . ARG A 1 72 ? 1.16 27.969 7.324 1 98.44 72 ARG A N 1
ATOM 523 C CA . ARG A 1 72 ? 1.145 26.562 6.93 1 98.44 72 ARG A CA 1
ATOM 524 C C . ARG A 1 72 ? 1.519 26.406 5.461 1 98.44 72 ARG A C 1
ATOM 526 O O . ARG A 1 72 ? 0.92 27.047 4.59 1 98.44 72 ARG A O 1
ATOM 533 N N . ILE A 1 73 ? 2.539 25.641 5.176 1 98.31 73 ILE A N 1
ATOM 534 C CA . ILE A 1 73 ? 2.947 25.297 3.82 1 98.31 73 ILE A CA 1
ATOM 535 C C . ILE A 1 73 ? 2.82 23.781 3.609 1 98.31 73 ILE A C 1
ATOM 537 O O . ILE A 1 73 ? 3.338 23 4.398 1 98.31 73 ILE A O 1
ATOM 541 N N . VAL A 1 74 ? 2.184 23.359 2.578 1 96.94 74 VAL A N 1
ATOM 542 C CA . VAL A 1 74 ? 1.865 21.953 2.369 1 96.94 74 VAL A CA 1
ATOM 543 C C . VAL A 1 74 ? 3.119 21.203 1.938 1 96.94 74 VAL A C 1
ATOM 545 O O . VAL A 1 74 ? 3.432 20.141 2.486 1 96.94 74 VAL A O 1
ATOM 548 N N . GLN A 1 75 ? 3.867 21.75 0.943 1 97.44 75 GLN A N 1
ATOM 549 C CA . GLN A 1 75 ? 4.953 21 0.31 1 97.44 75 GLN A CA 1
ATOM 550 C C . GLN A 1 75 ? 6.289 21.719 0.492 1 97.44 75 GLN A C 1
ATOM 552 O O . GLN A 1 75 ? 6.504 22.781 -0.071 1 97.44 75 GLN A O 1
ATOM 557 N N . GLY A 1 76 ? 7.18 21.047 1.237 1 97.31 76 GLY A N 1
ATOM 558 C CA . GLY A 1 76 ? 8.516 21.578 1.453 1 97.31 76 GLY A CA 1
ATOM 559 C C . GLY A 1 76 ? 9.594 20.812 0.72 1 97.31 76 GLY A C 1
ATOM 560 O O . GLY A 1 76 ? 10.773 21.156 0.79 1 97.31 76 GLY A O 1
ATOM 561 N N . GLY A 1 77 ? 9.148 19.734 0.006 1 95.69 77 GLY A N 1
ATOM 562 C CA . GLY A 1 77 ? 10.102 18.922 -0.738 1 95.69 77 GLY A CA 1
ATOM 563 C C . GLY A 1 77 ? 11.18 18.312 0.135 1 95.69 77 GLY A C 1
ATOM 564 O O . GLY A 1 77 ? 10.922 17.938 1.278 1 95.69 77 GLY A O 1
ATOM 565 N N . ASP A 1 78 ? 12.328 18.094 -0.5 1 92.94 78 ASP A N 1
ATOM 566 C CA . ASP A 1 78 ? 13.484 17.625 0.253 1 92.94 78 ASP A CA 1
ATOM 567 C C . ASP A 1 78 ? 14.383 18.781 0.657 1 92.94 78 ASP A C 1
ATOM 569 O O . ASP A 1 78 ? 15.555 18.594 0.981 1 92.94 78 ASP A O 1
ATOM 573 N N . VAL A 1 79 ? 13.781 19.938 0.696 1 94.38 79 VAL A N 1
ATOM 574 C CA . VAL A 1 79 ? 14.516 21.172 0.945 1 94.38 79 VAL A CA 1
ATOM 575 C C . VAL A 1 79 ? 14.25 21.656 2.371 1 94.38 79 VAL A C 1
ATOM 577 O O . VAL A 1 79 ? 15.188 22.031 3.088 1 94.38 79 VAL A O 1
ATOM 580 N N . PHE A 1 80 ? 13.016 21.703 2.756 1 96.38 80 PHE A N 1
ATOM 581 C CA . PHE A 1 80 ? 12.633 22.234 4.059 1 96.38 80 PHE A CA 1
ATOM 582 C C . PHE A 1 80 ? 12.242 21.109 5.004 1 96.38 80 PHE A C 1
ATOM 584 O O . PHE A 1 80 ? 11.164 20.516 4.875 1 96.38 80 PHE A O 1
ATOM 591 N N . SER A 1 81 ? 13.016 20.859 5.988 1 95.44 81 SER A N 1
ATOM 592 C CA . SER A 1 81 ? 12.758 19.766 6.914 1 95.44 81 SER A CA 1
ATOM 593 C C . SER A 1 81 ? 12.406 20.281 8.305 1 95.44 81 SER A C 1
ATOM 595 O O . SER A 1 81 ? 12.32 19.516 9.258 1 95.44 81 SER A O 1
ATOM 597 N N . GLU A 1 82 ? 12.266 21.531 8.43 1 97.06 82 GLU A N 1
ATOM 598 C CA . GLU A 1 82 ? 11.875 22.219 9.664 1 97.06 82 GLU A CA 1
ATOM 599 C C . GLU A 1 82 ? 11.273 23.594 9.367 1 97.06 82 GLU A C 1
ATOM 601 O O . GLU A 1 82 ? 11.375 24.094 8.242 1 97.06 82 GLU A O 1
ATOM 606 N N . PRO A 1 83 ? 10.617 24.156 10.336 1 98.12 83 PRO A N 1
ATOM 607 C CA . PRO A 1 83 ? 10.172 25.531 10.141 1 98.12 83 PRO A CA 1
ATOM 608 C C . PRO A 1 83 ? 11.32 26.484 9.844 1 98.12 83 PRO A C 1
ATOM 610 O O . PRO A 1 83 ? 12.414 26.328 10.375 1 98.12 83 PRO A O 1
ATOM 613 N N . VAL A 1 84 ? 10.961 27.5 8.969 1 98.56 84 VAL A N 1
ATOM 614 C CA . VAL A 1 84 ? 12.039 28.406 8.602 1 98.56 84 VAL A CA 1
ATOM 615 C C . VAL A 1 84 ? 11.531 29.844 8.609 1 98.56 84 VAL A C 1
ATOM 617 O O . VAL A 1 84 ? 10.344 30.094 8.352 1 98.56 84 VAL A O 1
ATOM 620 N N . LEU A 1 85 ? 12.445 30.734 8.969 1 98.5 85 LEU A N 1
ATOM 621 C CA . LEU A 1 85 ? 12.133 32.156 8.789 1 98.5 85 LEU A CA 1
ATOM 622 C C . LEU A 1 85 ? 11.938 32.5 7.316 1 98.5 85 LEU A C 1
ATOM 624 O O . LEU A 1 85 ? 12.742 32.094 6.473 1 98.5 85 LEU A O 1
ATOM 628 N N . VAL A 1 86 ? 10.969 33.219 7.016 1 98.44 86 VAL A N 1
ATOM 629 C CA . VAL A 1 86 ? 10.625 33.531 5.629 1 98.44 86 VAL A CA 1
ATOM 630 C C . VAL A 1 86 ? 11.523 34.656 5.117 1 98.44 86 VAL A C 1
ATOM 632 O O . VAL A 1 86 ? 11.641 35.688 5.762 1 98.44 86 VAL A O 1
ATOM 635 N N . THR A 1 87 ? 12.203 34.438 4.102 1 97.94 87 THR A N 1
ATOM 636 C CA . THR A 1 87 ? 12.922 35.406 3.291 1 97.94 87 THR A CA 1
ATOM 637 C C . THR A 1 87 ? 12.461 35.344 1.839 1 97.94 87 THR A C 1
ATOM 639 O O . THR A 1 87 ? 11.672 34.5 1.469 1 97.94 87 THR A O 1
ATOM 642 N N . ASP A 1 88 ? 12.938 36.281 1.11 1 97.81 88 ASP A N 1
ATOM 643 C CA . ASP A 1 88 ? 12.594 36.25 -0.309 1 97.81 88 ASP A CA 1
ATOM 644 C C . ASP A 1 88 ? 13.094 34.969 -0.978 1 97.81 88 ASP A C 1
ATOM 646 O O . ASP A 1 88 ? 12.461 34.469 -1.894 1 97.81 88 ASP A O 1
ATOM 650 N N . GLU A 1 89 ? 14.203 34.531 -0.52 1 98.06 89 GLU A N 1
ATOM 651 C CA . GLU A 1 89 ? 14.766 33.281 -1.048 1 98.06 89 GLU A CA 1
ATOM 652 C C . GLU A 1 89 ? 13.891 32.094 -0.692 1 98.06 89 GLU A C 1
ATOM 654 O O . GLU A 1 89 ? 13.695 31.188 -1.513 1 98.06 89 GLU A O 1
ATOM 659 N N . VAL A 1 90 ? 13.375 32.062 0.507 1 98.31 90 VAL A N 1
ATOM 660 C CA . VAL A 1 90 ? 12.5 30.984 0.96 1 98.31 90 VAL A CA 1
ATOM 661 C C . VAL A 1 90 ? 11.211 30.984 0.145 1 98.31 90 VAL A C 1
ATOM 663 O O . VAL A 1 90 ? 10.742 29.938 -0.284 1 98.31 90 VAL A O 1
ATOM 666 N N . ILE A 1 91 ? 10.648 32.156 -0.068 1 98.5 91 ILE A N 1
ATOM 667 C CA . ILE A 1 91 ? 9.43 32.281 -0.861 1 98.5 91 ILE A CA 1
ATOM 668 C C . ILE A 1 91 ? 9.68 31.75 -2.271 1 98.5 91 ILE A C 1
ATOM 670 O O . ILE A 1 91 ? 8.852 31.016 -2.82 1 98.5 91 ILE A O 1
ATOM 674 N N . ALA A 1 92 ? 10.844 32.125 -2.842 1 98.31 92 ALA A N 1
ATOM 675 C CA . ALA A 1 92 ? 11.195 31.672 -4.184 1 98.31 92 ALA A CA 1
ATOM 676 C C . ALA A 1 92 ? 11.328 30.156 -4.234 1 98.31 92 ALA A C 1
ATOM 678 O O . ALA A 1 92 ? 10.906 29.516 -5.203 1 98.31 92 ALA A O 1
ATOM 679 N N . LYS A 1 93 ? 11.938 29.594 -3.209 1 98.06 93 LYS A N 1
ATOM 680 C CA . LYS A 1 93 ? 12.109 28.141 -3.156 1 98.06 93 LYS A CA 1
ATOM 681 C C . LYS A 1 93 ? 10.773 27.438 -3.021 1 98.06 93 LYS A C 1
ATOM 683 O O . LYS A 1 93 ? 10.562 26.375 -3.627 1 98.06 93 LYS A O 1
ATOM 688 N N . ILE A 1 94 ? 9.867 27.938 -2.188 1 98.31 94 ILE A N 1
ATOM 689 C CA . ILE A 1 94 ? 8.523 27.375 -2.064 1 98.31 94 ILE A CA 1
ATOM 690 C C . ILE A 1 94 ? 7.824 27.406 -3.422 1 98.31 94 ILE A C 1
ATOM 692 O O . ILE A 1 94 ? 7.148 26.438 -3.803 1 98.31 94 ILE A O 1
ATOM 696 N N . ASP A 1 95 ? 7.992 28.484 -4.129 1 98.12 95 ASP A N 1
ATOM 697 C CA . ASP A 1 95 ? 7.406 28.609 -5.461 1 98.12 95 ASP A CA 1
ATOM 698 C C . ASP A 1 95 ? 7.98 27.578 -6.418 1 98.12 95 ASP A C 1
ATOM 700 O O . ASP A 1 95 ? 7.25 27 -7.227 1 98.12 95 ASP A O 1
ATOM 704 N N . GLU A 1 96 ? 9.273 27.359 -6.309 1 97.12 96 GLU A N 1
ATOM 705 C CA . GLU A 1 96 ? 9.945 26.375 -7.145 1 97.12 96 GLU A CA 1
ATOM 706 C C . GLU A 1 96 ? 9.391 24.969 -6.898 1 97.12 96 GLU A C 1
ATOM 708 O O . GLU A 1 96 ? 9.453 24.109 -7.781 1 97.12 96 GLU A O 1
ATOM 713 N N . LEU A 1 97 ? 8.828 24.734 -5.777 1 96.88 97 LEU A N 1
ATOM 714 C CA . LEU A 1 97 ? 8.312 23.422 -5.395 1 96.88 97 LEU A CA 1
ATOM 715 C C . LEU A 1 97 ? 6.852 23.266 -5.82 1 96.88 97 LEU A C 1
ATOM 717 O O . LEU A 1 97 ? 6.246 22.219 -5.598 1 96.88 97 LEU A O 1
ATOM 721 N N . SER A 1 98 ? 6.277 24.234 -6.504 1 96 98 SER A N 1
ATOM 722 C CA . SER A 1 98 ? 4.871 24.266 -6.891 1 96 98 SER A CA 1
ATOM 723 C C . SER A 1 98 ? 4.508 23.062 -7.758 1 96 98 SER A C 1
ATOM 725 O O . SER A 1 98 ? 3.393 22.547 -7.672 1 96 98 SER A O 1
ATOM 727 N N . PRO A 1 99 ? 5.434 22.578 -8.602 1 93.44 99 PRO A N 1
ATOM 728 C CA . PRO A 1 99 ? 5.078 21.406 -9.398 1 93.44 99 PRO A CA 1
ATOM 729 C C . PRO A 1 99 ? 4.734 20.188 -8.539 1 93.44 99 PRO A C 1
ATOM 731 O O . PRO A 1 99 ? 3.957 19.328 -8.961 1 93.44 99 PRO A O 1
ATOM 734 N N . LEU A 1 100 ? 5.188 20.062 -7.328 1 94.56 100 LEU A N 1
ATOM 735 C CA . LEU A 1 100 ? 4.902 18.953 -6.422 1 94.56 100 LEU A CA 1
ATOM 736 C C . LEU A 1 100 ? 3.555 19.141 -5.738 1 94.56 100 LEU A C 1
ATOM 738 O O . LEU A 1 100 ? 2.977 18.188 -5.219 1 94.56 100 LEU A O 1
ATOM 742 N N . ALA A 1 101 ? 3.102 20.359 -5.664 1 94.31 101 ALA A N 1
ATOM 743 C CA . ALA A 1 101 ? 1.815 20.688 -5.055 1 94.31 101 ALA A CA 1
ATOM 744 C C . ALA A 1 101 ? 1.151 21.859 -5.773 1 94.31 101 ALA A C 1
ATOM 746 O O . ALA A 1 101 ? 0.984 22.938 -5.195 1 94.31 101 ALA A O 1
ATOM 747 N N . PRO A 1 102 ? 0.692 21.641 -6.914 1 90.56 102 PRO A N 1
ATOM 748 C CA . PRO A 1 102 ? 0.25 22.734 -7.789 1 90.56 102 PRO A CA 1
ATOM 749 C C . PRO A 1 102 ? -1.009 23.422 -7.277 1 90.56 102 PRO A C 1
ATOM 751 O O . PRO A 1 102 ? -1.258 24.594 -7.609 1 90.56 102 PRO A O 1
ATOM 754 N N . LEU A 1 103 ? -1.722 22.781 -6.418 1 88.06 103 LEU A N 1
ATOM 755 C CA . LEU A 1 103 ? -2.965 23.359 -5.926 1 88.06 103 LEU A CA 1
ATOM 756 C C . LEU A 1 103 ? -2.738 24.094 -4.605 1 88.06 103 LEU A C 1
ATOM 758 O O . LEU A 1 103 ? -3.613 24.828 -4.141 1 88.06 103 LEU A O 1
ATOM 762 N N . HIS A 1 104 ? -1.569 23.875 -4.066 1 94.56 104 HIS A N 1
ATOM 763 C CA . HIS A 1 104 ? -1.366 24.375 -2.715 1 94.56 104 HIS A CA 1
ATOM 764 C C . HIS A 1 104 ? -0.253 25.422 -2.678 1 94.56 104 HIS A C 1
ATOM 766 O O . HIS A 1 104 ? -0.479 26.562 -2.273 1 94.56 104 HIS A O 1
ATOM 772 N N . ASN A 1 105 ? 0.877 25.109 -3.203 1 96.69 105 ASN A N 1
ATOM 773 C CA . ASN A 1 105 ? 2.064 25.922 -3.008 1 96.69 105 ASN A CA 1
ATOM 774 C C . ASN A 1 105 ? 1.909 27.297 -3.67 1 96.69 105 ASN A C 1
ATOM 776 O O . ASN A 1 105 ? 2.314 28.312 -3.104 1 96.69 105 ASN A O 1
ATOM 780 N N . PRO A 1 106 ? 1.256 27.391 -4.855 1 96.25 106 PRO A N 1
ATOM 781 C CA . PRO A 1 106 ? 1.073 28.719 -5.434 1 96.25 106 PRO A CA 1
ATOM 782 C C . PRO A 1 106 ? 0.23 29.641 -4.547 1 96.25 106 PRO A C 1
ATOM 784 O O . PRO A 1 106 ? 0.554 30.812 -4.387 1 96.25 106 PRO A O 1
ATOM 787 N N . ALA A 1 107 ? -0.803 29.094 -3.988 1 95.44 107 ALA A N 1
ATOM 788 C CA . ALA A 1 107 ? -1.638 29.875 -3.08 1 95.44 107 ALA A CA 1
ATOM 789 C C . ALA A 1 107 ? -0.851 30.312 -1.847 1 95.44 107 ALA A C 1
ATOM 791 O O . ALA A 1 107 ? -1.024 31.422 -1.353 1 95.44 107 ALA A O 1
ATOM 792 N N . HIS A 1 108 ? -0.03 29.406 -1.35 1 97.38 108 HIS A N 1
ATOM 793 C CA . HIS A 1 108 ? 0.804 29.734 -0.198 1 97.38 108 HIS A CA 1
ATOM 794 C C . HIS A 1 108 ? 1.762 30.875 -0.519 1 97.38 108 HIS A C 1
ATOM 796 O O . HIS A 1 108 ? 1.975 31.766 0.311 1 97.38 108 HIS A O 1
ATOM 802 N N . VAL A 1 109 ? 2.359 30.859 -1.72 1 98 109 VAL A N 1
ATOM 803 C CA . VAL A 1 109 ? 3.287 31.906 -2.152 1 98 109 VAL A CA 1
ATOM 804 C C . VAL A 1 109 ? 2.566 33.25 -2.205 1 98 109 VAL A C 1
ATOM 806 O O . VAL A 1 109 ? 3.084 34.25 -1.72 1 98 109 VAL A O 1
ATOM 809 N N . LEU A 1 110 ? 1.379 33.219 -2.76 1 96.75 110 LEU A N 1
ATOM 810 C CA . LEU A 1 110 ? 0.583 34.438 -2.822 1 96.75 110 LEU A CA 1
ATOM 811 C C . LEU A 1 110 ? 0.269 34.969 -1.421 1 96.75 110 LEU A C 1
ATOM 813 O O . LEU A 1 110 ? 0.323 36.156 -1.174 1 96.75 110 LEU A O 1
ATOM 817 N N . GLY A 1 111 ? -0.042 34.062 -0.544 1 97 111 GLY A N 1
ATOM 818 C CA . GLY A 1 111 ? -0.309 34.438 0.837 1 97 111 GLY A CA 1
ATOM 819 C C . GLY A 1 111 ? 0.894 35.031 1.536 1 97 111 GLY A C 1
ATOM 820 O O . GLY A 1 111 ? 0.759 36 2.291 1 97 111 GLY A O 1
ATOM 821 N N . LEU A 1 112 ? 2.029 34.438 1.302 1 98.19 112 LEU A N 1
ATOM 822 C CA . LEU A 1 112 ? 3.271 34.938 1.883 1 98.19 112 LEU A CA 1
ATOM 823 C C . LEU A 1 112 ? 3.568 36.375 1.403 1 98.19 112 LEU A C 1
ATOM 825 O O . LEU A 1 112 ? 3.879 37.25 2.209 1 98.19 112 LEU A O 1
ATOM 829 N N . LYS A 1 113 ? 3.48 36.562 0.172 1 97.75 113 LYS A N 1
ATOM 830 C CA . LYS A 1 113 ? 3.734 37.875 -0.4 1 97.75 113 LYS A CA 1
ATOM 831 C C . LYS A 1 113 ? 2.719 38.906 0.103 1 97.75 113 LYS A C 1
ATOM 833 O O . LYS A 1 113 ? 3.08 40.031 0.432 1 97.75 113 LYS A O 1
ATOM 838 N N . ALA A 1 114 ? 1.49 38.5 0.136 1 97.5 114 ALA A N 1
ATOM 839 C CA . ALA A 1 114 ? 0.439 39.406 0.64 1 97.5 114 ALA A CA 1
ATOM 840 C C . ALA A 1 114 ? 0.694 39.781 2.094 1 97.5 114 ALA A C 1
ATOM 842 O O . ALA A 1 114 ? 0.461 40.906 2.492 1 97.5 114 ALA A O 1
ATOM 843 N N . ALA A 1 115 ? 1.115 38.844 2.855 1 98 115 ALA A N 1
ATOM 844 C CA . ALA A 1 115 ? 1.395 39.094 4.266 1 98 115 ALA A CA 1
ATOM 845 C C . ALA A 1 115 ? 2.561 40.094 4.43 1 98 115 ALA A C 1
ATOM 847 O O . ALA A 1 115 ? 2.566 40.906 5.348 1 98 115 ALA A O 1
ATOM 848 N N . GLN A 1 116 ? 3.553 39.938 3.57 1 96.94 116 GLN A N 1
ATOM 849 C CA . GLN A 1 116 ? 4.672 40.875 3.59 1 96.94 116 GLN A CA 1
ATOM 850 C C . GLN A 1 116 ? 4.195 42.312 3.359 1 96.94 116 GLN A C 1
ATOM 852 O O . GLN A 1 116 ? 4.719 43.25 3.963 1 96.94 116 GLN A O 1
ATOM 857 N N . GLU A 1 117 ? 3.264 42.406 2.506 1 96.56 117 GLU A N 1
ATOM 858 C CA . GLU A 1 117 ? 2.729 43.719 2.174 1 96.56 117 GLU A CA 1
ATOM 859 C C . GLU A 1 117 ? 1.841 44.281 3.293 1 96.56 117 GLU A C 1
ATOM 861 O O . GLU A 1 117 ? 1.921 45.438 3.646 1 96.56 117 GLU A O 1
ATOM 866 N N . THR A 1 118 ? 1.021 43.469 3.824 1 96.38 118 THR A N 1
ATOM 867 C CA . THR A 1 118 ? 0.028 43.875 4.816 1 96.38 118 THR A CA 1
ATOM 868 C C . THR A 1 118 ? 0.688 44.125 6.168 1 96.38 118 THR A C 1
ATOM 870 O O . THR A 1 118 ? 0.233 44.969 6.93 1 96.38 118 THR A O 1
ATOM 873 N N . TYR A 1 119 ? 1.714 43.375 6.453 1 96.31 119 TYR A N 1
ATOM 874 C CA . TYR A 1 119 ? 2.424 43.5 7.723 1 96.31 119 TYR A CA 1
ATOM 875 C C . TYR A 1 119 ? 3.916 43.719 7.496 1 96.31 119 TYR A C 1
ATOM 877 O O . TYR A 1 119 ? 4.73 42.875 7.91 1 96.31 119 TYR A O 1
ATOM 885 N N . PRO A 1 120 ? 4.254 44.906 6.988 1 95.94 120 PRO A N 1
ATOM 886 C CA . PRO A 1 120 ? 5.672 45.125 6.711 1 95.94 120 PRO A CA 1
ATOM 887 C C . PRO A 1 120 ? 6.539 45.062 7.969 1 95.94 120 PRO A C 1
ATOM 889 O O . PRO A 1 120 ? 6.188 45.656 8.992 1 95.94 120 PRO A O 1
ATOM 892 N N . GLY A 1 121 ? 7.578 44.312 7.887 1 95.44 121 GLY A N 1
ATOM 893 C CA . GLY A 1 121 ? 8.562 44.281 8.953 1 95.44 121 GLY A CA 1
ATOM 894 C C . GLY A 1 121 ? 8.281 43.219 9.984 1 95.44 121 GLY A C 1
ATOM 895 O O . GLY A 1 121 ? 9.125 42.906 10.836 1 95.44 121 GLY A O 1
ATOM 896 N N . VAL A 1 122 ? 7.09 42.656 10.023 1 97.75 122 VAL A N 1
ATOM 897 C CA . VAL A 1 122 ? 6.762 41.562 10.961 1 97.75 122 VAL A CA 1
ATOM 898 C C . VAL A 1 122 ? 7.43 40.281 10.523 1 97.75 122 VAL A C 1
ATOM 900 O O . VAL A 1 122 ? 7.289 39.844 9.367 1 97.75 122 VAL A O 1
ATOM 903 N N . PRO A 1 123 ? 8.211 39.625 11.383 1 98.5 123 PRO A N 1
ATOM 904 C CA . PRO A 1 123 ? 8.836 38.344 10.992 1 98.5 123 PRO A CA 1
ATOM 905 C C . PRO A 1 123 ? 7.816 37.25 10.688 1 98.5 123 PRO A C 1
ATOM 907 O O . PRO A 1 123 ? 6.781 37.156 11.359 1 98.5 123 PRO A O 1
ATOM 910 N N . MET A 1 124 ? 8.078 36.438 9.656 1 98.75 124 MET A N 1
ATOM 911 C CA . MET A 1 124 ? 7.195 35.344 9.242 1 98.75 124 MET A CA 1
ATOM 912 C C . MET A 1 124 ? 7.934 34 9.266 1 98.75 124 MET A C 1
ATOM 914 O O . MET A 1 124 ? 9.141 33.969 9.023 1 98.75 124 MET A O 1
ATOM 918 N N . VAL A 1 125 ? 7.23 32.938 9.594 1 98.81 125 VAL A N 1
ATOM 919 C CA . VAL A 1 125 ? 7.766 31.594 9.625 1 98.81 125 VAL A CA 1
ATOM 920 C C . VAL A 1 125 ? 6.902 30.672 8.766 1 98.81 125 VAL A C 1
ATOM 922 O O . VAL A 1 125 ? 5.672 30.75 8.82 1 98.81 125 VAL A O 1
ATOM 925 N N . ALA A 1 126 ? 7.539 29.906 7.902 1 98.75 126 ALA A N 1
ATOM 926 C CA . ALA A 1 126 ? 6.859 28.875 7.133 1 98.75 126 ALA A CA 1
ATOM 927 C C . ALA A 1 126 ? 6.977 27.516 7.812 1 98.75 126 ALA A C 1
ATOM 929 O O . ALA A 1 126 ? 8.078 27.062 8.141 1 98.75 126 ALA A O 1
ATOM 930 N N . VAL A 1 127 ? 5.875 26.891 8.086 1 98.69 127 VAL A N 1
ATOM 931 C CA . VAL A 1 127 ? 5.812 25.562 8.688 1 98.69 127 VAL A CA 1
ATOM 932 C C . VAL A 1 127 ? 5.277 24.562 7.668 1 98.69 127 VAL A C 1
ATOM 934 O O . VAL A 1 127 ? 4.16 24.719 7.168 1 98.69 127 VAL A O 1
ATOM 937 N N . PHE A 1 128 ? 6.055 23.547 7.363 1 98.5 128 PHE A N 1
ATOM 938 C CA . PHE A 1 128 ? 5.789 22.672 6.227 1 98.5 128 PHE A CA 1
ATOM 939 C C . PHE A 1 128 ? 5.137 21.375 6.688 1 98.5 128 PHE A C 1
ATOM 941 O O . PHE A 1 128 ? 5.648 20.703 7.586 1 98.5 128 PHE A O 1
ATOM 948 N N . ASP A 1 129 ? 4.066 20.906 6.016 1 97.81 129 ASP A N 1
ATOM 949 C CA . ASP A 1 129 ? 3.373 19.656 6.316 1 97.81 129 ASP A CA 1
ATOM 950 C C . ASP A 1 129 ? 4.285 18.453 6.09 1 97.81 129 ASP A C 1
ATOM 952 O O . ASP A 1 129 ? 4.047 17.375 6.637 1 97.81 129 ASP A O 1
ATOM 956 N N . THR A 1 130 ? 5.316 18.625 5.289 1 98.5 130 THR A N 1
ATOM 957 C CA . THR A 1 130 ? 6.191 17.516 4.922 1 98.5 130 THR A CA 1
ATOM 958 C C . THR A 1 130 ? 7.398 17.453 5.855 1 98.5 130 THR A C 1
ATOM 960 O O . THR A 1 130 ? 8.148 16.469 5.844 1 98.5 130 THR A O 1
ATOM 963 N N . ALA A 1 131 ? 7.621 18.438 6.691 1 98.19 131 ALA A N 1
ATOM 964 C CA . ALA A 1 131 ? 8.875 18.594 7.418 1 98.19 131 ALA A CA 1
ATOM 965 C C . ALA A 1 131 ? 9.117 17.422 8.367 1 98.19 131 ALA A C 1
ATOM 967 O O . ALA A 1 131 ? 10.211 16.859 8.406 1 98.19 131 ALA A O 1
ATOM 968 N N . PHE A 1 132 ? 8.07 17.031 9.117 1 98.5 132 PHE A N 1
ATOM 969 C CA . PHE A 1 132 ? 8.18 15.984 10.125 1 98.5 132 PHE A CA 1
ATOM 970 C C . PHE A 1 132 ? 8.68 14.688 9.492 1 98.5 132 PHE A C 1
ATOM 972 O O . PHE A 1 132 ? 9.359 13.898 10.148 1 98.5 132 PHE A O 1
ATOM 979 N N . HIS A 1 133 ? 8.422 14.469 8.211 1 98.69 133 HIS A N 1
ATOM 980 C CA . HIS A 1 133 ? 8.688 13.211 7.516 1 98.69 133 HIS A CA 1
ATOM 981 C C . HIS A 1 133 ? 10.078 13.203 6.895 1 98.69 133 HIS A C 1
ATOM 983 O O . HIS A 1 133 ? 10.492 12.203 6.305 1 98.69 133 HIS A O 1
ATOM 989 N N . GLY A 1 134 ? 10.812 14.32 7.047 1 97.88 134 GLY A N 1
ATOM 990 C CA . GLY A 1 134 ? 12.133 14.438 6.457 1 97.88 134 GLY A CA 1
ATOM 991 C C . GLY A 1 134 ? 13.141 13.461 7.043 1 97.88 134 GLY A C 1
ATOM 992 O O . GLY A 1 134 ? 14.211 13.258 6.477 1 97.88 134 GLY A O 1
ATOM 993 N N . THR A 1 135 ? 12.734 12.758 8.109 1 98.19 135 THR A N 1
ATOM 994 C CA . THR A 1 135 ? 13.648 11.859 8.805 1 98.19 135 THR A CA 1
ATOM 995 C C . THR A 1 135 ? 13.531 10.445 8.258 1 98.19 135 THR A C 1
ATOM 997 O O . THR A 1 135 ? 14.281 9.555 8.656 1 98.19 135 THR A O 1
ATOM 1000 N N . MET A 1 136 ? 12.617 10.172 7.324 1 98.69 136 MET A N 1
ATOM 1001 C CA . MET A 1 136 ? 12.492 8.844 6.734 1 98.69 136 MET A CA 1
ATOM 1002 C C . MET A 1 136 ? 13.812 8.406 6.102 1 98.69 136 MET A C 1
ATOM 1004 O O . MET A 1 136 ? 14.422 9.172 5.348 1 98.69 136 MET A O 1
ATOM 1008 N N . PRO A 1 137 ? 14.266 7.227 6.43 1 98.69 137 PRO A N 1
ATOM 1009 C CA . PRO A 1 137 ? 15.477 6.75 5.762 1 98.69 137 PRO A CA 1
ATOM 1010 C C . PRO A 1 137 ? 15.258 6.461 4.277 1 98.69 137 PRO A C 1
ATOM 1012 O O . PRO A 1 137 ? 14.125 6.277 3.842 1 98.69 137 PRO A O 1
ATOM 1015 N N . GLU A 1 138 ? 16.266 6.383 3.568 1 98.5 138 GLU A N 1
ATOM 1016 C CA . GLU A 1 138 ? 16.219 6.309 2.111 1 98.5 138 GLU A CA 1
ATOM 1017 C C . GLU A 1 138 ? 15.43 5.086 1.648 1 98.5 138 GLU A C 1
ATOM 1019 O O . GLU A 1 138 ? 14.641 5.172 0.705 1 98.5 138 GLU A O 1
ATOM 1024 N N . HIS A 1 139 ? 15.57 3.914 2.303 1 98.81 139 HIS A N 1
ATOM 1025 C CA . HIS A 1 139 ? 14.914 2.691 1.862 1 98.81 139 HIS A CA 1
ATOM 1026 C C . HIS A 1 139 ? 13.406 2.764 2.09 1 98.81 139 HIS A C 1
ATOM 1028 O O . HIS A 1 139 ? 12.656 1.918 1.596 1 98.81 139 HIS A O 1
ATOM 1034 N N . VAL A 1 140 ? 13.008 3.842 2.838 1 98.81 140 VAL A N 1
ATOM 1035 C CA . VAL A 1 140 ? 11.586 4.008 3.131 1 98.81 140 VAL A CA 1
ATOM 1036 C C . VAL A 1 140 ? 10.977 5.023 2.168 1 98.81 140 VAL A C 1
ATOM 1038 O O . VAL A 1 140 ? 9.898 4.801 1.621 1 98.81 140 VAL A O 1
ATOM 1041 N N . TYR A 1 141 ? 11.68 6.176 1.92 1 98.5 141 TYR A N 1
ATOM 1042 C CA . TYR A 1 141 ? 11.031 7.23 1.144 1 98.5 141 TYR A CA 1
ATOM 1043 C C . TYR A 1 141 ? 11.195 6.98 -0.351 1 98.5 141 TYR A C 1
ATOM 1045 O O . TYR A 1 141 ? 10.484 7.574 -1.166 1 98.5 141 TYR A O 1
ATOM 1053 N N . ARG A 1 142 ? 12.086 6.105 -0.738 1 98.31 142 ARG A N 1
ATOM 1054 C CA . ARG A 1 142 ? 12.305 5.832 -2.156 1 98.31 142 ARG A CA 1
ATOM 1055 C C . ARG A 1 142 ? 11.281 4.828 -2.68 1 98.31 142 ARG A C 1
ATOM 1057 O O . ARG A 1 142 ? 10.922 3.879 -1.979 1 98.31 142 ARG A O 1
ATOM 1064 N N . TYR A 1 143 ? 10.789 5.078 -3.867 1 98.69 143 TYR A N 1
ATOM 1065 C CA . TYR A 1 143 ? 10.078 4.051 -4.621 1 98.69 143 TYR A CA 1
ATOM 1066 C C . TYR A 1 143 ? 11.047 3.238 -5.477 1 98.69 143 TYR A C 1
ATOM 1068 O O . TYR A 1 143 ? 12.133 3.719 -5.82 1 98.69 143 TYR A O 1
ATOM 1076 N N . ALA A 1 144 ? 10.719 1.996 -5.797 1 98.81 144 ALA A N 1
ATOM 1077 C CA . ALA A 1 144 ? 11.586 1.127 -6.59 1 98.81 144 ALA A CA 1
ATOM 1078 C C . ALA A 1 144 ? 11.43 1.418 -8.078 1 98.81 144 ALA A C 1
ATOM 1080 O O . ALA A 1 144 ? 11.039 0.542 -8.852 1 98.81 144 ALA A O 1
ATOM 1081 N N . VAL A 1 145 ? 11.797 2.637 -8.516 1 98.81 145 VAL A N 1
ATOM 1082 C CA . VAL A 1 145 ? 11.664 3.107 -9.891 1 98.81 145 VAL A CA 1
ATOM 1083 C C . VAL A 1 145 ? 13.008 3.652 -10.383 1 98.81 145 VAL A C 1
ATOM 1085 O O . VAL A 1 145 ? 13.922 3.879 -9.586 1 98.81 145 VAL A O 1
ATOM 1088 N N . PRO A 1 146 ? 13.156 3.855 -11.664 1 98.38 146 PRO A N 1
ATOM 1089 C CA . PRO A 1 146 ? 14.414 4.395 -12.203 1 98.38 146 PRO A CA 1
ATOM 1090 C C . PRO A 1 146 ? 14.766 5.762 -11.617 1 98.38 146 PRO A C 1
ATOM 1092 O O . PRO A 1 146 ? 13.875 6.582 -11.383 1 98.38 146 PRO A O 1
ATOM 1095 N N . GLU A 1 147 ? 16 6.012 -11.477 1 97.12 147 GLU A N 1
ATOM 1096 C CA . GLU A 1 147 ? 16.531 7.234 -10.883 1 97.12 147 GLU A CA 1
ATOM 1097 C C . GLU A 1 147 ? 16.062 8.469 -11.641 1 97.12 147 GLU A C 1
ATOM 1099 O O . GLU A 1 147 ? 15.883 9.539 -11.047 1 97.12 147 GLU A O 1
ATOM 1104 N N . GLU A 1 148 ? 15.805 8.32 -12.898 1 96.06 148 GLU A N 1
ATOM 1105 C CA . GLU A 1 148 ? 15.375 9.43 -13.742 1 96.06 148 GLU A CA 1
ATOM 1106 C C . GLU A 1 148 ? 14.078 10.039 -13.227 1 96.06 148 GLU A C 1
ATOM 1108 O O . GLU A 1 148 ? 13.867 11.25 -13.336 1 96.06 148 GLU A O 1
ATOM 1113 N N . LEU A 1 149 ? 13.172 9.25 -12.703 1 97.25 149 LEU A N 1
ATOM 1114 C CA . LEU A 1 149 ? 11.906 9.75 -12.172 1 97.25 149 LEU A CA 1
ATOM 1115 C C . LEU A 1 149 ? 12.141 10.609 -10.93 1 97.25 149 LEU A C 1
ATOM 1117 O O . LEU A 1 149 ? 11.414 11.57 -10.695 1 97.25 149 LEU A O 1
ATOM 1121 N N . VAL A 1 150 ? 13.133 10.242 -10.18 1 96 150 VAL A N 1
ATOM 1122 C CA . VAL A 1 150 ? 13.484 11 -8.984 1 96 150 VAL A CA 1
ATOM 1123 C C . VAL A 1 150 ? 14.117 12.328 -9.391 1 96 150 VAL A C 1
ATOM 1125 O O . VAL A 1 150 ? 13.727 13.383 -8.891 1 96 150 VAL A O 1
ATOM 1128 N N . GLU A 1 151 ? 15.047 12.219 -10.297 1 95.56 151 GLU A N 1
ATOM 1129 C CA . GLU A 1 151 ? 15.82 13.391 -10.695 1 95.56 151 GLU A CA 1
ATOM 1130 C C . GLU A 1 151 ? 14.945 14.414 -11.414 1 95.56 151 GLU A C 1
ATOM 1132 O O . GLU A 1 151 ? 15.039 15.617 -11.156 1 95.56 151 GLU A O 1
ATOM 1137 N N . LYS A 1 152 ? 14.102 13.945 -12.234 1 95.69 152 LYS A N 1
ATOM 1138 C CA . LYS A 1 152 ? 13.344 14.844 -13.102 1 95.69 152 LYS A CA 1
ATOM 1139 C C . LYS A 1 152 ? 12.055 15.305 -12.43 1 95.69 152 LYS A C 1
ATOM 1141 O O . LYS A 1 152 ? 11.609 16.438 -12.641 1 95.69 152 LYS A O 1
ATOM 1146 N N . TYR A 1 153 ? 11.461 14.406 -11.641 1 96.88 153 TYR A N 1
ATOM 1147 C CA . TYR A 1 153 ? 10.102 14.719 -11.211 1 96.88 153 TYR A CA 1
ATOM 1148 C C . TYR A 1 153 ? 9.992 14.703 -9.695 1 96.88 153 TYR A C 1
ATOM 1150 O O . TYR A 1 153 ? 8.922 14.938 -9.141 1 96.88 153 TYR A O 1
ATOM 1158 N N . GLY A 1 154 ? 11.055 14.422 -8.938 1 96.75 154 GLY A N 1
ATOM 1159 C CA . GLY A 1 154 ? 11.055 14.414 -7.484 1 96.75 154 GLY A CA 1
ATOM 1160 C C . GLY A 1 154 ? 10.266 13.258 -6.898 1 96.75 154 GLY A C 1
ATOM 1161 O O . GLY A 1 154 ? 9.688 13.383 -5.816 1 96.75 154 GLY A O 1
ATOM 1162 N N . VAL A 1 155 ? 10.32 12.148 -7.578 1 98.06 155 VAL A N 1
ATOM 1163 C CA . VAL A 1 155 ? 9.492 11.023 -7.156 1 98.06 155 VAL A CA 1
ATOM 1164 C C . VAL A 1 155 ? 10.078 10.398 -5.891 1 98.06 155 VAL A C 1
ATOM 1166 O O . VAL A 1 155 ? 11.148 9.781 -5.93 1 98.06 155 VAL A O 1
ATOM 1169 N N . ARG A 1 156 ? 9.375 10.523 -4.816 1 98.19 156 ARG A N 1
ATOM 1170 C CA . ARG A 1 156 ? 9.648 9.914 -3.52 1 98.19 156 ARG A CA 1
ATOM 1171 C C . ARG A 1 156 ? 8.477 10.117 -2.566 1 98.19 156 ARG A C 1
ATOM 1173 O O . ARG A 1 156 ? 7.52 10.828 -2.887 1 98.19 156 ARG A O 1
ATOM 1180 N N . ARG A 1 157 ? 8.523 9.523 -1.444 1 98.31 157 ARG A N 1
ATOM 1181 C CA . ARG A 1 157 ? 7.574 9.789 -0.37 1 98.31 157 ARG A CA 1
ATOM 1182 C C . ARG A 1 157 ? 7.953 11.055 0.393 1 98.31 157 ARG A C 1
ATOM 1184 O O . ARG A 1 157 ? 9.078 11.188 0.87 1 98.31 157 ARG A O 1
ATOM 1191 N N . TYR A 1 158 ? 7.012 11.945 0.48 1 98.31 158 TYR A N 1
ATOM 1192 C CA . TYR A 1 158 ? 7.227 13.172 1.246 1 98.31 158 TYR A CA 1
ATOM 1193 C C . TYR A 1 158 ? 6.469 13.125 2.566 1 98.31 158 TYR A C 1
ATOM 1195 O O . TYR A 1 158 ? 6.98 13.562 3.602 1 98.31 158 TYR A O 1
ATOM 1203 N N . GLY A 1 159 ? 5.25 12.609 2.447 1 98 159 GLY A N 1
ATOM 1204 C CA . GLY A 1 159 ? 4.395 12.609 3.623 1 98 159 GLY A CA 1
ATOM 1205 C C . GLY A 1 159 ? 3.754 13.953 3.896 1 98 159 GLY A C 1
ATOM 1206 O O . GLY A 1 159 ? 4.289 14.992 3.506 1 98 159 GLY A O 1
ATOM 1207 N N . PHE A 1 160 ? 2.648 13.922 4.562 1 98.19 160 PHE A N 1
ATOM 1208 C CA . PHE A 1 160 ? 1.853 15.109 4.848 1 98.19 160 PHE A CA 1
ATOM 1209 C C . PHE A 1 160 ? 1.204 15.008 6.223 1 98.19 160 PHE A C 1
ATOM 1211 O O . PHE A 1 160 ? 1.367 14.008 6.918 1 98.19 160 PHE A O 1
ATOM 1218 N N . HIS A 1 161 ? 0.565 16.078 6.668 1 98.31 161 HIS A N 1
ATOM 1219 C CA . HIS A 1 161 ? 0.034 16.172 8.023 1 98.31 161 HIS A CA 1
ATOM 1220 C C . HIS A 1 161 ? 1.155 16.188 9.055 1 98.31 161 HIS A C 1
ATOM 1222 O O . HIS A 1 161 ? 0.939 15.844 10.219 1 98.31 161 HIS A O 1
ATOM 1228 N N . GLY A 1 162 ? 2.314 16.516 8.609 1 98.56 162 GLY A N 1
ATOM 1229 C CA . GLY A 1 162 ? 3.484 16.406 9.469 1 98.56 162 GLY A CA 1
ATOM 1230 C C . GLY A 1 162 ? 3.373 17.25 10.734 1 98.56 162 GLY A C 1
ATOM 1231 O O . GLY A 1 162 ? 3.811 16.812 11.805 1 98.56 162 GLY A O 1
ATOM 1232 N N . THR A 1 163 ? 2.801 18.469 10.641 1 98.19 163 THR A N 1
ATOM 1233 C CA . THR A 1 163 ? 2.645 19.344 11.797 1 98.19 163 THR A CA 1
ATOM 1234 C C . THR A 1 163 ? 1.767 18.688 12.859 1 98.19 163 THR A C 1
ATOM 1236 O O . THR A 1 163 ? 2.074 18.75 14.055 1 98.19 163 THR A O 1
ATOM 1239 N N . SER A 1 164 ? 0.762 18.047 12.391 1 98.44 164 SER A N 1
ATOM 1240 C CA . SER A 1 164 ? -0.131 17.328 13.297 1 98.44 164 SER A CA 1
ATOM 1241 C C . SER A 1 164 ? 0.569 16.141 13.93 1 98.44 164 SER A C 1
ATOM 1243 O O . SER A 1 164 ? 0.511 15.953 15.148 1 98.44 164 SER A O 1
ATOM 1245 N N . HIS A 1 165 ? 1.23 15.32 13.133 1 98.81 165 HIS A N 1
ATOM 1246 C CA . HIS A 1 165 ? 1.92 14.133 13.633 1 98.81 165 HIS A CA 1
ATOM 1247 C C . HIS A 1 165 ? 3.014 14.508 14.633 1 98.81 165 HIS A C 1
ATOM 1249 O O . HIS A 1 165 ? 3.188 13.844 15.648 1 98.81 165 HIS A O 1
ATOM 1255 N N . ASP A 1 166 ? 3.703 15.57 14.297 1 98.5 166 ASP A N 1
ATOM 1256 C CA . ASP A 1 166 ? 4.766 16.047 15.172 1 98.5 166 ASP A CA 1
ATOM 1257 C C . ASP A 1 166 ? 4.199 16.5 16.516 1 98.5 166 ASP A C 1
ATOM 1259 O O . ASP A 1 166 ? 4.688 16.078 17.578 1 98.5 166 ASP A O 1
ATOM 1263 N N . TYR A 1 167 ? 3.182 17.312 16.484 1 98.12 167 TYR A N 1
ATOM 1264 C CA . TYR A 1 167 ? 2.525 17.844 17.672 1 98.12 167 TYR A CA 1
ATOM 1265 C C . TYR A 1 167 ? 1.997 16.719 18.562 1 98.12 167 TYR A C 1
ATOM 1267 O O . TYR A 1 167 ? 2.287 16.672 19.75 1 98.12 167 TYR A O 1
ATOM 1275 N N . VAL A 1 168 ? 1.326 15.742 17.969 1 98.62 168 VAL A N 1
ATOM 1276 C CA . VAL A 1 168 ? 0.662 14.656 18.672 1 98.62 168 VAL A CA 1
ATOM 1277 C C . VAL A 1 168 ? 1.706 13.703 19.25 1 98.62 168 VAL A C 1
ATOM 1279 O O . VAL A 1 168 ? 1.513 13.141 20.344 1 98.62 168 VAL A O 1
ATOM 1282 N N . THR A 1 169 ? 2.793 13.516 18.547 1 98.69 169 THR A N 1
ATOM 1283 C CA . THR A 1 169 ? 3.891 12.688 19.047 1 98.69 169 THR A CA 1
ATOM 1284 C C . THR A 1 169 ? 4.383 13.211 20.406 1 98.69 169 THR A C 1
ATOM 1286 O O . THR A 1 169 ? 4.539 12.438 21.344 1 98.69 169 THR A O 1
ATOM 1289 N N . GLY A 1 170 ? 4.594 14.539 20.484 1 98 170 GLY A N 1
ATOM 1290 C CA . GLY A 1 170 ? 5.051 15.125 21.734 1 98 170 GLY A CA 1
ATOM 1291 C C . GLY A 1 170 ? 4.059 14.961 22.875 1 98 170 GLY A C 1
ATOM 1292 O O . GLY A 1 170 ? 4.438 14.57 23.984 1 98 170 GLY A O 1
ATOM 1293 N N . ILE A 1 171 ? 2.807 15.211 22.562 1 98.06 171 ILE A N 1
ATOM 1294 C CA . ILE A 1 171 ? 1.76 15.141 23.578 1 98.06 171 ILE A CA 1
ATOM 1295 C C . ILE A 1 171 ? 1.607 13.703 24.078 1 98.06 171 ILE A C 1
ATOM 1297 O O . ILE A 1 171 ? 1.469 13.453 25.266 1 98.06 171 ILE A O 1
ATOM 1301 N N . ALA A 1 172 ? 1.646 12.734 23.141 1 98.56 172 ALA A N 1
ATOM 1302 C CA . ALA A 1 172 ? 1.501 11.32 23.5 1 98.56 172 ALA A CA 1
ATOM 1303 C C . ALA A 1 172 ? 2.65 10.859 24.391 1 98.56 172 ALA A C 1
ATOM 1305 O O . ALA A 1 172 ? 2.434 10.156 25.375 1 98.56 172 ALA A O 1
ATOM 1306 N N . ALA A 1 173 ? 3.869 11.234 24.016 1 98.44 173 ALA A N 1
ATOM 1307 C CA . ALA A 1 173 ? 5.035 10.875 24.812 1 98.44 173 ALA A CA 1
ATOM 1308 C C . ALA A 1 173 ? 4.906 11.422 26.234 1 98.44 173 ALA A C 1
ATOM 1310 O O . ALA A 1 173 ? 5.059 10.672 27.203 1 98.44 173 ALA A O 1
ATOM 1311 N N . ASP A 1 174 ? 4.543 12.711 26.375 1 98 174 ASP A N 1
ATOM 1312 C CA . ASP A 1 174 ? 4.371 13.352 27.672 1 98 174 ASP A CA 1
ATOM 1313 C C . ASP A 1 174 ? 3.277 12.656 28.484 1 98 174 ASP A C 1
ATOM 1315 O O . ASP A 1 174 ? 3.445 12.414 29.688 1 98 174 ASP A O 1
ATOM 1319 N N . PHE A 1 175 ? 2.209 12.375 27.844 1 98.19 175 PHE A N 1
ATOM 1320 C CA . PHE A 1 175 ? 1.053 11.758 28.484 1 98.19 175 PHE A CA 1
ATOM 1321 C C . PHE A 1 175 ? 1.414 10.391 29.062 1 98.19 175 PHE A C 1
ATOM 1323 O O . PHE A 1 175 ? 0.908 10 30.109 1 98.19 175 PHE A O 1
ATOM 1330 N N . LEU A 1 176 ? 2.273 9.719 28.359 1 97.75 176 LEU A N 1
ATOM 1331 C CA . LEU A 1 176 ? 2.67 8.375 28.766 1 97.75 176 LEU A CA 1
ATOM 1332 C C . LEU A 1 176 ? 3.863 8.43 29.719 1 97.75 176 LEU A C 1
ATOM 1334 O O . LEU A 1 176 ? 4.371 7.391 30.141 1 97.75 176 LEU A O 1
ATOM 1338 N N . GLY A 1 177 ? 4.348 9.586 30.016 1 97.81 177 GLY A N 1
ATOM 1339 C CA . GLY A 1 177 ? 5.48 9.75 30.922 1 97.81 177 GLY A CA 1
ATOM 1340 C C . GLY A 1 177 ? 6.805 9.352 30.297 1 97.81 177 GLY A C 1
ATOM 1341 O O . GLY A 1 177 ? 7.715 8.898 30.984 1 97.81 177 GLY A O 1
ATOM 1342 N N . LEU A 1 178 ? 6.91 9.508 28.984 1 97.5 178 LEU A N 1
ATOM 1343 C CA . LEU A 1 178 ? 8.117 9.148 28.25 1 97.5 178 LEU A CA 1
ATOM 1344 C C . LEU A 1 178 ? 8.844 10.391 27.75 1 97.5 178 LEU A C 1
ATOM 1346 O O . LEU A 1 178 ? 8.203 11.398 27.422 1 97.5 178 LEU A O 1
ATOM 1350 N N . ASP A 1 179 ? 10.148 10.266 27.703 1 98 179 ASP A N 1
ATOM 1351 C CA . ASP A 1 179 ? 10.867 11.211 26.859 1 98 179 ASP A CA 1
ATOM 1352 C C . ASP A 1 179 ? 10.492 11.023 25.391 1 98 179 ASP A C 1
ATOM 1354 O O . ASP A 1 179 ? 10.32 9.891 24.922 1 98 179 ASP A O 1
ATOM 1358 N N . ARG A 1 180 ? 10.391 12.094 24.688 1 97.69 180 ARG A N 1
ATOM 1359 C CA . ARG A 1 180 ? 10.031 12.031 23.281 1 97.69 180 ARG A CA 1
ATOM 1360 C C . ARG A 1 180 ? 10.93 11.062 22.516 1 97.69 180 ARG A C 1
ATOM 1362 O O . ARG A 1 180 ? 10.469 10.328 21.641 1 97.69 180 ARG A O 1
ATOM 1369 N N . SER A 1 181 ? 12.227 11.047 22.859 1 98 181 SER A N 1
ATOM 1370 C CA . SER A 1 181 ? 13.219 10.219 22.172 1 98 181 SER A CA 1
ATOM 1371 C C . SER A 1 181 ? 12.984 8.742 22.438 1 98 181 SER A C 1
ATOM 1373 O O . SER A 1 181 ? 13.539 7.883 21.75 1 98 181 SER A O 1
ATOM 1375 N N . ASP A 1 182 ? 12.102 8.414 23.375 1 97.56 182 ASP A N 1
ATOM 1376 C CA . ASP A 1 182 ? 11.805 7.023 23.719 1 97.56 182 ASP A CA 1
ATOM 1377 C C . ASP A 1 182 ? 10.445 6.602 23.172 1 97.56 182 ASP A C 1
ATOM 1379 O O . ASP A 1 182 ? 10 5.473 23.391 1 97.56 182 ASP A O 1
ATOM 1383 N N . PHE A 1 183 ? 9.844 7.492 22.438 1 98.06 183 PHE A N 1
ATOM 1384 C CA . PHE A 1 183 ? 8.508 7.207 21.953 1 98.06 183 PHE A CA 1
ATOM 1385 C C . PHE A 1 183 ? 8.562 6.465 20.625 1 98.06 183 PHE A C 1
ATOM 1387 O O . PHE A 1 183 ? 9.008 7.02 19.609 1 98.06 183 PHE A O 1
ATOM 1394 N N . ASN A 1 184 ? 8.203 5.227 20.578 1 98.62 184 ASN A N 1
ATOM 1395 C CA . ASN A 1 184 ? 7.871 4.434 19.406 1 98.62 184 ASN A CA 1
ATOM 1396 C C . ASN A 1 184 ? 6.371 4.16 19.312 1 98.62 184 ASN A C 1
ATOM 1398 O O . ASN A 1 184 ? 5.789 3.564 20.219 1 98.62 184 ASN A O 1
ATOM 1402 N N . GLY A 1 185 ? 5.766 4.637 18.266 1 98.69 185 GLY A N 1
ATOM 1403 C CA . GLY A 1 185 ? 4.328 4.43 18.188 1 98.69 185 GLY A CA 1
ATOM 1404 C C . GLY A 1 185 ? 3.777 4.598 16.781 1 98.69 185 GLY A C 1
ATOM 1405 O O . GLY A 1 185 ? 4.539 4.781 15.828 1 98.69 185 GLY A O 1
ATOM 1406 N N . VAL A 1 186 ? 2.518 4.355 16.641 1 98.94 186 VAL A N 1
ATOM 1407 C CA . VAL A 1 186 ? 1.766 4.559 15.406 1 98.94 186 VAL A CA 1
ATOM 1408 C C . VAL A 1 186 ? 0.695 5.625 15.625 1 98.94 186 VAL A C 1
ATOM 1410 O O . VAL A 1 186 ? -0.109 5.527 16.547 1 98.94 186 VAL A O 1
ATOM 1413 N N . ILE A 1 187 ? 0.69 6.652 14.828 1 98.94 187 ILE A N 1
ATOM 1414 C CA . ILE A 1 187 ? -0.271 7.742 14.945 1 98.94 187 ILE A CA 1
ATOM 1415 C C . ILE A 1 187 ? -1.19 7.758 13.727 1 98.94 187 ILE A C 1
ATOM 1417 O O . ILE A 1 187 ? -0.725 7.879 12.594 1 98.94 187 ILE A O 1
ATOM 1421 N N . ALA A 1 188 ? -2.445 7.625 14.008 1 98.94 188 ALA A N 1
ATOM 1422 C CA . ALA A 1 188 ? -3.469 7.691 12.969 1 98.94 188 ALA A CA 1
ATOM 1423 C C . ALA A 1 188 ? -4.176 9.039 12.977 1 98.94 188 ALA A C 1
ATOM 1425 O O . ALA A 1 188 ? -5.031 9.297 13.828 1 98.94 188 ALA A O 1
ATOM 1426 N N . HIS A 1 189 ? -3.779 9.914 12.094 1 98.94 189 HIS A N 1
ATOM 1427 C CA . HIS A 1 189 ? -4.477 11.172 11.844 1 98.94 189 HIS A CA 1
ATOM 1428 C C . HIS A 1 189 ? -5.648 10.969 10.891 1 98.94 189 HIS A C 1
ATOM 1430 O O . HIS A 1 189 ? -5.461 10.906 9.672 1 98.94 189 HIS A O 1
ATOM 1436 N N . LEU A 1 190 ? -6.875 10.969 11.461 1 98.88 190 LEU A N 1
ATOM 1437 C CA . LEU A 1 190 ? -8.031 10.578 10.656 1 98.88 190 LEU A CA 1
ATOM 1438 C C . LEU A 1 190 ? -9.008 11.742 10.5 1 98.88 190 LEU A C 1
ATOM 1440 O O . LEU A 1 190 ? -9.719 12.094 11.445 1 98.88 190 LEU A O 1
ATOM 1444 N N . GLY A 1 191 ? -9.055 12.336 9.422 1 98.12 191 GLY A N 1
ATOM 1445 C CA . GLY A 1 191 ? -10.031 13.312 8.961 1 98.12 191 GLY A CA 1
ATOM 1446 C C . GLY A 1 191 ? -10.594 12.992 7.594 1 98.12 191 GLY A C 1
ATOM 1447 O O . GLY A 1 191 ? -10.625 11.828 7.184 1 98.12 191 GLY A O 1
ATOM 1448 N N . ASN A 1 192 ? -11.156 14.094 6.93 1 96.31 192 ASN A N 1
ATOM 1449 C CA . ASN A 1 192 ? -11.523 13.867 5.539 1 96.31 192 ASN A CA 1
ATOM 1450 C C . ASN A 1 192 ? -10.328 13.438 4.703 1 96.31 192 ASN A C 1
ATOM 1452 O O . ASN A 1 192 ? -10.469 12.648 3.764 1 96.31 192 ASN A O 1
ATOM 1456 N N . GLY A 1 193 ? -9.18 14.086 4.969 1 97.44 193 GLY A N 1
ATOM 1457 C CA . GLY A 1 193 ? -7.883 13.5 4.668 1 97.44 193 GLY A CA 1
ATOM 1458 C C . GLY A 1 193 ? -7.297 12.711 5.824 1 97.44 193 GLY A C 1
ATOM 1459 O O . GLY A 1 193 ? -7.418 13.117 6.984 1 97.44 193 GLY A O 1
ATOM 1460 N N . ALA A 1 194 ? -6.738 11.539 5.543 1 98.75 194 ALA A N 1
ATOM 1461 C CA . ALA A 1 194 ? -6.273 10.672 6.625 1 98.75 194 ALA A CA 1
ATOM 1462 C C . ALA A 1 194 ? -4.898 10.086 6.309 1 98.75 194 ALA A C 1
ATOM 1464 O O . ALA A 1 194 ? -4.59 9.805 5.152 1 98.75 194 ALA A O 1
ATOM 1465 N N . SER A 1 195 ? -4.098 9.961 7.316 1 98.88 195 SER A N 1
ATOM 1466 C CA . SER A 1 195 ? -2.773 9.359 7.199 1 98.88 195 SER A CA 1
ATOM 1467 C C . SER A 1 195 ? -2.389 8.625 8.477 1 98.88 195 SER A C 1
ATOM 1469 O O . SER A 1 195 ? -2.939 8.898 9.547 1 98.88 195 SER A O 1
ATOM 1471 N N . VAL A 1 196 ? -1.55 7.676 8.352 1 98.94 196 VAL A N 1
ATOM 1472 C CA . VAL A 1 196 ? -0.947 6.973 9.477 1 98.94 196 VAL A CA 1
ATOM 1473 C C . VAL A 1 196 ? 0.575 7.066 9.391 1 98.94 196 VAL A C 1
ATOM 1475 O O . VAL A 1 196 ? 1.151 6.949 8.305 1 98.94 196 VAL A O 1
ATOM 1478 N N . THR A 1 197 ? 1.185 7.324 10.5 1 98.94 197 THR A N 1
ATOM 1479 C CA . THR A 1 197 ? 2.629 7.52 10.562 1 98.94 197 THR A CA 1
ATOM 1480 C C . THR A 1 197 ? 3.254 6.625 11.625 1 98.94 197 THR A C 1
ATOM 1482 O O . THR A 1 197 ? 2.709 6.484 12.727 1 98.94 197 THR A O 1
ATOM 1485 N N . ALA A 1 198 ? 4.297 5.902 11.234 1 98.94 198 ALA A N 1
ATOM 1486 C CA . ALA A 1 198 ? 5.148 5.188 12.172 1 98.94 198 ALA A CA 1
ATOM 1487 C C . ALA A 1 198 ? 6.203 6.113 12.773 1 98.94 198 ALA A C 1
ATOM 1489 O O . ALA A 1 198 ? 6.957 6.758 12.047 1 98.94 198 ALA A O 1
ATOM 1490 N N . VAL A 1 199 ? 6.215 6.184 14.086 1 98.94 199 VAL A N 1
ATOM 1491 C CA . VAL A 1 199 ? 7.141 7.066 14.789 1 98.94 199 VAL A CA 1
ATOM 1492 C C . VAL A 1 199 ? 8.133 6.238 15.602 1 98.94 199 VAL A C 1
ATOM 1494 O O . VAL A 1 199 ? 7.73 5.41 16.422 1 98.94 199 VAL A O 1
ATOM 1497 N N . GLU A 1 200 ? 9.336 6.379 15.359 1 98.81 200 GLU A N 1
ATOM 1498 C CA . GLU A 1 200 ? 10.422 5.742 16.109 1 98.81 200 GLU A CA 1
ATOM 1499 C C . GLU A 1 200 ? 11.383 6.785 16.672 1 98.81 200 GLU A C 1
ATOM 1501 O O . GLU A 1 200 ? 11.914 7.621 15.945 1 98.81 200 GLU A O 1
ATOM 1506 N N . GLY A 1 201 ? 11.617 6.746 17.969 1 98.44 201 GLY A N 1
ATOM 1507 C CA . GLY A 1 201 ? 12.469 7.742 18.609 1 98.44 201 GLY A CA 1
ATOM 1508 C C . GLY A 1 201 ? 11.93 9.156 18.484 1 98.44 201 GLY A C 1
ATOM 1509 O O . GLY A 1 201 ? 12.688 10.102 18.281 1 98.44 201 GLY A O 1
ATOM 1510 N N . GLY A 1 202 ? 10.648 9.273 18.453 1 98.62 202 GLY A N 1
ATOM 1511 C CA . GLY A 1 202 ? 10 10.578 18.391 1 98.62 202 GLY A CA 1
ATOM 1512 C C . GLY A 1 202 ? 10.078 11.219 17.016 1 98.62 202 GLY A C 1
ATOM 1513 O O . GLY A 1 202 ? 9.695 12.383 16.844 1 98.62 202 GLY A O 1
ATOM 1514 N N . GLN A 1 203 ? 10.531 10.461 16.016 1 98.56 203 GLN A N 1
ATOM 1515 C CA . GLN A 1 203 ? 10.68 10.961 14.648 1 98.56 203 GLN A CA 1
ATOM 1516 C C . GLN A 1 203 ? 9.922 10.086 13.656 1 98.56 203 GLN A C 1
ATOM 1518 O O . GLN A 1 203 ? 9.617 8.922 13.953 1 98.56 203 GLN A O 1
ATOM 1523 N N . CYS A 1 204 ? 9.625 10.672 12.562 1 98.81 204 CYS A N 1
ATOM 1524 C CA . CYS A 1 204 ? 8.93 9.891 11.539 1 98.81 204 CYS A CA 1
ATOM 1525 C C . CYS A 1 204 ? 9.836 8.805 10.969 1 98.81 204 CYS A C 1
ATOM 1527 O O . CYS A 1 204 ? 10.953 9.086 10.539 1 98.81 204 CYS A O 1
ATOM 1529 N N . LEU A 1 205 ? 9.406 7.613 10.992 1 98.94 205 LEU A N 1
ATOM 1530 C CA . LEU A 1 205 ? 10.086 6.508 10.32 1 98.94 205 LEU A CA 1
ATOM 1531 C C . LEU A 1 205 ? 9.445 6.227 8.961 1 98.94 205 LEU A C 1
ATOM 1533 O O . LEU A 1 205 ? 10.141 5.938 7.992 1 98.94 205 LEU A O 1
ATOM 1537 N N . ASP A 1 206 ? 8.148 6.23 8.906 1 98.88 206 ASP A N 1
ATOM 1538 C CA . ASP A 1 206 ? 7.359 5.902 7.719 1 98.88 206 ASP A CA 1
ATOM 1539 C C . ASP A 1 206 ? 5.98 6.555 7.777 1 98.88 206 ASP A C 1
ATOM 1541 O O . ASP A 1 206 ? 5.52 6.949 8.852 1 98.88 206 ASP A O 1
ATOM 1545 N N . THR A 1 207 ? 5.34 6.742 6.656 1 98.88 207 THR A N 1
ATOM 1546 C CA . THR A 1 207 ? 4.012 7.336 6.586 1 98.88 207 THR A CA 1
ATOM 1547 C C . THR A 1 207 ? 3.213 6.746 5.426 1 98.88 207 THR A C 1
ATOM 1549 O O . THR A 1 207 ? 3.791 6.23 4.469 1 98.88 207 THR A O 1
ATOM 1552 N N . SER A 1 208 ? 1.91 6.766 5.535 1 98.88 208 SER A N 1
ATOM 1553 C CA . SER A 1 208 ? 1.033 6.18 4.527 1 98.88 208 SER A CA 1
ATOM 1554 C C . SER A 1 208 ? 0.953 7.055 3.283 1 98.88 208 SER A C 1
ATOM 1556 O O . SER A 1 208 ? 0.787 6.551 2.172 1 98.88 208 SER A O 1
ATOM 1558 N N . MET A 1 209 ? 1.09 8.383 3.48 1 98.62 209 MET A N 1
ATOM 1559 C CA . MET A 1 209 ? 1.047 9.281 2.332 1 98.62 209 MET A CA 1
ATOM 1560 C C . MET A 1 209 ? 2.387 9.305 1.604 1 98.62 209 MET A C 1
ATOM 1562 O O . MET A 1 209 ? 3.418 8.961 2.188 1 98.62 209 MET A O 1
ATOM 1566 N N . GLY A 1 210 ? 2.355 9.625 0.335 1 97.94 210 GLY A N 1
ATOM 1567 C CA . GLY A 1 210 ? 3.525 9.438 -0.507 1 97.94 210 GLY A CA 1
ATOM 1568 C C . GLY A 1 210 ? 3.99 10.719 -1.179 1 97.94 210 GLY A C 1
ATOM 1569 O O . GLY A 1 210 ? 4.234 11.727 -0.508 1 97.94 210 GLY A O 1
ATOM 1570 N N . TYR A 1 211 ? 3.996 10.664 -2.547 1 98.19 211 TYR A N 1
ATOM 1571 C CA . TYR A 1 211 ? 4.336 11.781 -3.418 1 98.19 211 TYR A CA 1
ATOM 1572 C C . TYR A 1 211 ? 3.314 12.906 -3.287 1 98.19 211 TYR A C 1
ATOM 1574 O O . TYR A 1 211 ? 3.668 14.086 -3.336 1 98.19 211 TYR A O 1
ATOM 1582 N N . THR A 1 212 ? 2.098 12.508 -3.031 1 97.31 212 THR A N 1
ATOM 1583 C CA . THR A 1 212 ? 0.97 13.383 -2.732 1 97.31 212 THR A CA 1
ATOM 1584 C C . THR A 1 212 ? 0.149 12.836 -1.569 1 97.31 212 THR A C 1
ATOM 1586 O O . THR A 1 212 ? 0.418 11.734 -1.08 1 97.31 212 THR A O 1
ATOM 1589 N N . PRO A 1 213 ? -0.837 13.578 -1.083 1 97.44 213 PRO A N 1
ATOM 1590 C CA . PRO A 1 213 ? -1.694 13.102 0.003 1 97.44 213 PRO A CA 1
ATOM 1591 C C . PRO A 1 213 ? -2.652 11.992 -0.443 1 97.44 213 PRO A C 1
ATOM 1593 O O . PRO A 1 213 ? -3.477 11.531 0.349 1 97.44 213 PRO A O 1
ATOM 1596 N N . LEU A 1 214 ? -2.564 11.484 -1.634 1 98.19 214 LEU A N 1
ATOM 1597 C CA . LEU A 1 214 ? -3.52 10.516 -2.162 1 98.19 214 LEU A CA 1
ATOM 1598 C C . LEU A 1 214 ? -3.25 9.125 -1.599 1 98.19 214 LEU A C 1
ATOM 1600 O O . LEU A 1 214 ? -4.184 8.406 -1.232 1 98.19 214 LEU A O 1
ATOM 1604 N N . ALA A 1 215 ? -2.018 8.711 -1.513 1 98.31 215 ALA A N 1
ATOM 1605 C CA . ALA A 1 215 ? -1.644 7.336 -1.198 1 98.31 215 ALA A CA 1
ATOM 1606 C C . ALA A 1 215 ? -2.025 6.977 0.235 1 98.31 215 ALA A C 1
ATOM 1608 O O . ALA A 1 215 ? -2.096 7.852 1.103 1 98.31 215 ALA A O 1
ATOM 1609 N N . GLY A 1 216 ? -2.244 5.727 0.49 1 98.56 216 GLY A N 1
ATOM 1610 C CA . GLY A 1 216 ? -2.396 5.227 1.847 1 98.56 216 GLY A CA 1
ATOM 1611 C C . GLY A 1 216 ? -3.818 4.805 2.17 1 98.56 216 GLY A C 1
ATOM 1612 O O . GLY A 1 216 ? -4.332 3.844 1.597 1 98.56 216 GLY A O 1
ATOM 1613 N N . LEU A 1 217 ? -4.469 5.523 2.965 1 98.88 217 LEU A N 1
ATOM 1614 C CA . LEU A 1 217 ? -5.754 5.16 3.551 1 98.88 217 LEU A CA 1
ATOM 1615 C C . LEU A 1 217 ? -6.902 5.566 2.637 1 98.88 217 LEU A C 1
ATOM 1617 O O . LEU A 1 217 ? -6.738 6.422 1.765 1 98.88 217 LEU A O 1
ATOM 1621 N N . VAL A 1 218 ? -8.039 4.871 2.807 1 98.88 218 VAL A N 1
ATOM 1622 C CA . VAL A 1 218 ? -9.281 5.367 2.225 1 98.88 218 VAL A CA 1
ATOM 1623 C C . VAL A 1 218 ? -9.711 6.652 2.938 1 98.88 218 VAL A C 1
ATOM 1625 O O . VAL A 1 218 ? -9.719 6.711 4.168 1 98.88 218 VAL A O 1
ATOM 1628 N N . MET A 1 219 ? -10.023 7.691 2.137 1 98.75 219 MET A N 1
ATOM 1629 C CA . MET A 1 219 ? -10.367 8.984 2.723 1 98.75 219 MET A CA 1
ATOM 1630 C C . MET A 1 219 ? -11.766 9.422 2.293 1 98.75 219 MET A C 1
ATOM 1632 O O . MET A 1 219 ? -12.578 8.594 1.874 1 98.75 219 MET A O 1
ATOM 1636 N N . GLY A 1 220 ? -12.109 10.648 2.594 1 98.69 220 GLY A N 1
ATOM 1637 C CA . GLY A 1 220 ? -13.445 11.102 2.24 1 98.69 220 GLY A CA 1
ATOM 1638 C C . GLY A 1 220 ? -13.734 11.016 0.753 1 98.69 220 GLY A C 1
ATOM 1639 O O . GLY A 1 220 ? -14.766 10.484 0.344 1 98.69 220 GLY A O 1
ATOM 1640 N N . THR A 1 221 ? -12.773 11.547 -0.047 1 98.62 221 THR A N 1
ATOM 1641 C CA . THR A 1 221 ? -12.977 11.57 -1.49 1 98.62 221 THR A CA 1
ATOM 1642 C C . THR A 1 221 ? -11.789 10.945 -2.217 1 98.62 221 THR A C 1
ATOM 1644 O O . THR A 1 221 ? -11.805 10.812 -3.443 1 98.62 221 THR A O 1
ATOM 1647 N N . ARG A 1 222 ? -10.719 10.578 -1.473 1 98.69 222 ARG A N 1
ATOM 1648 C CA . ARG A 1 222 ? -9.523 10 -2.07 1 98.69 222 ARG A CA 1
ATOM 1649 C C . ARG A 1 222 ? -9.539 8.477 -1.962 1 98.69 222 ARG A C 1
ATOM 1651 O O . ARG A 1 222 ? -9.953 7.926 -0.94 1 98.69 222 ARG A O 1
ATOM 1658 N N . SER A 1 223 ? -9.016 7.82 -2.945 1 98.81 223 SER A N 1
ATOM 1659 C CA . SER A 1 223 ? -9.078 6.363 -3.023 1 98.81 223 SER A CA 1
ATOM 1660 C C . SER A 1 223 ? -8.117 5.715 -2.029 1 98.81 223 SER A C 1
ATOM 1662 O O . SER A 1 223 ? -8.367 4.605 -1.554 1 98.81 223 SER A O 1
ATOM 1664 N N . GLY A 1 224 ? -7.004 6.391 -1.733 1 98.62 224 GLY A N 1
ATOM 1665 C CA . GLY A 1 224 ? -5.887 5.688 -1.118 1 98.62 224 GLY A CA 1
ATOM 1666 C C . GLY A 1 224 ? -5.133 4.801 -2.088 1 98.62 224 GLY A C 1
ATOM 1667 O O . GLY A 1 224 ? -5.07 5.09 -3.283 1 98.62 224 GLY A O 1
ATOM 1668 N N . ASP A 1 225 ? -4.52 3.799 -1.576 1 98.44 225 ASP A N 1
ATOM 1669 C CA . ASP A 1 225 ? -3.721 2.875 -2.377 1 98.44 225 ASP A CA 1
ATOM 1670 C C . ASP A 1 225 ? -4.586 2.145 -3.4 1 98.44 225 ASP A C 1
ATOM 1672 O O . ASP A 1 225 ? -5.711 1.742 -3.096 1 98.44 225 ASP A O 1
ATOM 1676 N N . ILE A 1 226 ? -4.113 1.984 -4.562 1 98.62 226 ILE A N 1
ATOM 1677 C CA . ILE A 1 226 ? -4.695 1.229 -5.664 1 98.62 226 ILE A CA 1
ATOM 1678 C C . ILE A 1 226 ? -3.584 0.692 -6.566 1 98.62 226 ILE A C 1
ATOM 1680 O O . ILE A 1 226 ? -2.518 1.3 -6.676 1 98.62 226 ILE A O 1
ATOM 1684 N N . ASP A 1 227 ? -3.756 -0.517 -7.152 1 98.56 227 ASP A N 1
ATOM 1685 C CA . ASP A 1 227 ? -2.801 -1.036 -8.125 1 98.56 227 ASP A CA 1
ATOM 1686 C C . ASP A 1 227 ? -2.506 -0.002 -9.211 1 98.56 227 ASP A C 1
ATOM 1688 O O . ASP A 1 227 ? -3.396 0.384 -9.969 1 98.56 227 ASP A O 1
ATOM 1692 N N . PRO A 1 228 ? -1.231 0.401 -9.312 1 98.19 228 PRO A N 1
ATOM 1693 C CA . PRO A 1 228 ? -0.921 1.432 -10.305 1 98.19 228 PRO A CA 1
ATOM 1694 C C . PRO A 1 228 ? -1.291 1.013 -11.727 1 98.19 228 PRO A C 1
ATOM 1696 O O . PRO A 1 228 ? -1.622 1.861 -12.555 1 98.19 228 PRO A O 1
ATOM 1699 N N . SER A 1 229 ? -1.307 -0.25 -11.992 1 97.62 229 SER A N 1
ATOM 1700 C CA . SER A 1 229 ? -1.594 -0.729 -13.344 1 97.62 229 SER A CA 1
ATOM 1701 C C . SER A 1 229 ? -3.051 -0.479 -13.719 1 97.62 229 SER A C 1
ATOM 1703 O O . SER A 1 229 ? -3.406 -0.518 -14.898 1 97.62 229 SER A O 1
ATOM 1705 N N . VAL A 1 230 ? -3.932 -0.254 -12.742 1 98.38 230 VAL A N 1
ATOM 1706 C CA . VAL A 1 230 ? -5.305 0.136 -13.039 1 98.38 230 VAL A CA 1
ATOM 1707 C C . VAL A 1 230 ? -5.312 1.394 -13.906 1 98.38 230 VAL A C 1
ATOM 1709 O O . VAL A 1 230 ? -6.047 1.474 -14.891 1 98.38 230 VAL A O 1
ATOM 1712 N N . LEU A 1 231 ? -4.453 2.352 -13.516 1 98.56 231 LEU A N 1
ATOM 1713 C CA . LEU A 1 231 ? -4.406 3.631 -14.219 1 98.56 231 LEU A CA 1
ATOM 1714 C C . LEU A 1 231 ? -3.936 3.443 -15.656 1 98.56 231 LEU A C 1
ATOM 1716 O O . LEU A 1 231 ? -4.613 3.869 -16.594 1 98.56 231 LEU A O 1
ATOM 1720 N N . THR A 1 232 ? -2.768 2.773 -15.828 1 98.12 232 THR A N 1
ATOM 1721 C CA . THR A 1 232 ? -2.213 2.611 -17.172 1 98.12 232 THR A CA 1
ATOM 1722 C C . THR A 1 232 ? -3.133 1.754 -18.031 1 98.12 232 THR A C 1
ATOM 1724 O O . THR A 1 232 ? -3.361 2.066 -19.203 1 98.12 232 THR A O 1
ATOM 1727 N N . SER A 1 233 ? -3.713 0.694 -17.438 1 97.75 233 SER A N 1
ATOM 1728 C CA . SER A 1 233 ? -4.598 -0.199 -18.188 1 97.75 233 SER A CA 1
ATOM 1729 C C . SER A 1 233 ? -5.82 0.545 -18.703 1 97.75 233 SER A C 1
ATOM 1731 O O . SER A 1 233 ? -6.16 0.435 -19.891 1 97.75 233 SER A O 1
ATOM 1733 N N . ILE A 1 234 ? -6.484 1.312 -17.844 1 98.06 234 ILE A N 1
ATOM 1734 C CA . ILE A 1 234 ? -7.699 2.023 -18.219 1 98.06 234 ILE A CA 1
ATOM 1735 C C . ILE A 1 234 ? -7.371 3.076 -19.281 1 98.06 234 ILE A C 1
ATOM 1737 O O . ILE A 1 234 ? -8.055 3.18 -20.297 1 98.06 234 ILE A O 1
ATOM 1741 N N . MET A 1 235 ? -6.266 3.824 -19.078 1 97.94 235 MET A N 1
ATOM 1742 C CA . MET A 1 235 ? -5.938 4.934 -19.969 1 97.94 235 MET A CA 1
ATOM 1743 C C . MET A 1 235 ? -5.469 4.418 -21.328 1 97.94 235 MET A C 1
ATOM 1745 O O . MET A 1 235 ? -5.609 5.105 -22.344 1 97.94 235 MET A O 1
ATOM 1749 N N . MET A 1 236 ? -4.875 3.219 -21.391 1 96.81 236 MET A N 1
ATOM 1750 C CA . MET A 1 236 ? -4.488 2.611 -22.656 1 96.81 236 MET A CA 1
ATOM 1751 C C . MET A 1 236 ? -5.711 2.094 -23.406 1 96.81 236 MET A C 1
ATOM 1753 O O . MET A 1 236 ? -5.738 2.096 -24.641 1 96.81 236 MET A O 1
ATOM 1757 N N . ARG A 1 237 ? -6.793 1.7 -22.719 1 95.5 237 ARG A N 1
ATOM 1758 C CA . ARG A 1 237 ? -7.969 1.07 -23.312 1 95.5 237 ARG A CA 1
ATOM 1759 C C . ARG A 1 237 ? -9.023 2.111 -23.672 1 95.5 237 ARG A C 1
ATOM 1761 O O . ARG A 1 237 ? -9.82 1.9 -24.594 1 95.5 237 ARG A O 1
ATOM 1768 N N . ASP A 1 238 ? -9.031 3.242 -22.906 1 96.62 238 ASP A N 1
ATOM 1769 C CA . ASP A 1 238 ? -10.07 4.254 -23.062 1 96.62 238 ASP A CA 1
ATOM 1770 C C . ASP A 1 238 ? -9.461 5.645 -23.234 1 96.62 238 ASP A C 1
ATOM 1772 O O . ASP A 1 238 ? -9.117 6.305 -22.25 1 96.62 238 ASP A O 1
ATOM 1776 N N . PRO A 1 239 ? -9.469 6.16 -24.438 1 93.69 239 PRO A N 1
ATOM 1777 C CA . PRO A 1 239 ? -8.867 7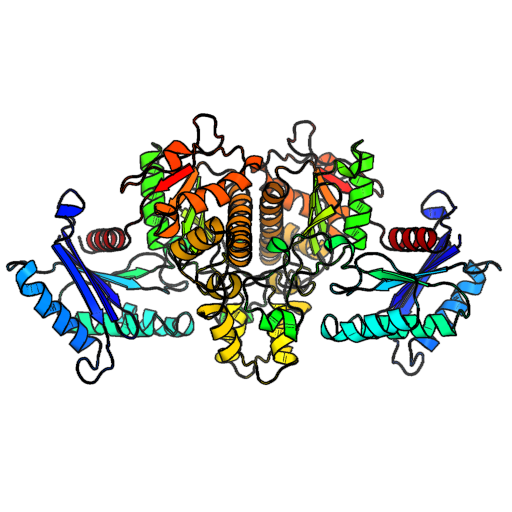.469 -24.703 1 93.69 239 PRO A CA 1
ATOM 1778 C C . PRO A 1 239 ? -9.57 8.609 -23.969 1 93.69 239 PRO A C 1
ATOM 1780 O O . PRO A 1 239 ? -9.008 9.695 -23.812 1 93.69 239 PRO A O 1
ATOM 1783 N N . GLU A 1 240 ? -10.781 8.359 -23.531 1 96.25 240 GLU A N 1
ATOM 1784 C CA . GLU A 1 240 ? -11.516 9.391 -22.812 1 96.25 240 GLU A CA 1
ATOM 1785 C C . GLU A 1 240 ? -11.016 9.523 -21.375 1 96.25 240 GLU A C 1
ATOM 1787 O O . GLU A 1 240 ? -11.281 10.523 -20.703 1 96.25 240 GLU A O 1
ATOM 1792 N N . MET A 1 241 ? -10.352 8.602 -20.938 1 97.69 241 MET A N 1
ATOM 1793 C CA . MET A 1 241 ? -9.766 8.672 -19.594 1 97.69 241 MET A CA 1
ATOM 1794 C C . MET A 1 241 ? -8.359 9.266 -19.656 1 97.69 241 MET A C 1
ATOM 1796 O O . MET A 1 241 ? -7.371 8.531 -19.703 1 97.69 241 MET A O 1
ATOM 1800 N N . THR A 1 242 ? -8.227 10.547 -19.484 1 97.62 242 THR A N 1
ATOM 1801 C CA . THR A 1 242 ? -6.961 11.266 -19.5 1 97.62 242 THR A CA 1
ATOM 1802 C C . THR A 1 242 ? -6.309 11.25 -18.125 1 97.62 242 THR A C 1
ATOM 1804 O O . THR A 1 242 ? -6.965 10.961 -17.125 1 97.62 242 THR A O 1
ATOM 1807 N N . PRO A 1 243 ? -4.992 11.555 -18.078 1 97.81 243 PRO A N 1
ATOM 1808 C CA . PRO A 1 243 ? -4.348 11.664 -16.781 1 97.81 243 PRO A CA 1
ATOM 1809 C C . PRO A 1 243 ? -5.051 12.656 -15.852 1 97.81 243 PRO A C 1
ATOM 1811 O O . PRO A 1 243 ? -5.184 12.398 -14.648 1 97.81 243 PRO A O 1
ATOM 1814 N N . ALA A 1 244 ? -5.504 13.766 -16.391 1 97.56 244 ALA A N 1
ATOM 1815 C CA . ALA A 1 244 ? -6.191 14.773 -15.586 1 97.56 244 ALA A CA 1
ATOM 1816 C C . ALA A 1 244 ? -7.5 14.234 -15.023 1 97.56 244 ALA A C 1
ATOM 1818 O O . ALA A 1 244 ? -7.84 14.484 -13.867 1 97.56 244 ALA A O 1
ATOM 1819 N N . LYS A 1 245 ? -8.266 13.555 -15.867 1 98.12 245 LYS A N 1
ATOM 1820 C CA . LYS A 1 245 ? -9.531 12.961 -15.422 1 98.12 245 LYS A CA 1
ATOM 1821 C C . LYS A 1 245 ? -9.289 11.898 -14.359 1 98.12 245 LYS A C 1
ATOM 1823 O O . LYS A 1 245 ? -10.023 11.82 -13.367 1 98.12 245 LYS A O 1
ATOM 1828 N N . MET A 1 246 ? -8.289 11.039 -14.57 1 98.38 246 MET A N 1
ATOM 1829 C CA . MET A 1 246 ? -7.941 10 -13.602 1 98.38 246 MET A CA 1
ATOM 1830 C C . MET A 1 246 ? -7.527 10.617 -12.273 1 98.38 246 MET A C 1
ATOM 1832 O O . MET A 1 246 ? -7.91 10.12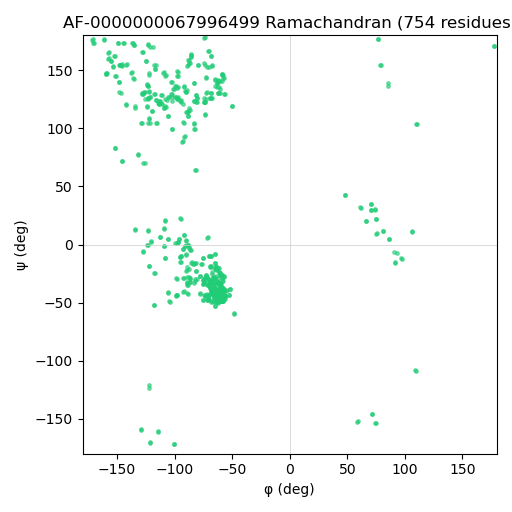5 -11.211 1 98.38 246 MET A O 1
ATOM 1836 N N . ASP A 1 247 ? -6.73 11.672 -12.352 1 97.88 247 ASP A N 1
ATOM 1837 C CA . ASP A 1 247 ? -6.32 12.383 -11.141 1 97.88 247 ASP A CA 1
ATOM 1838 C C . ASP A 1 247 ? -7.531 12.898 -10.367 1 97.88 247 ASP A C 1
ATOM 1840 O O . ASP A 1 247 ? -7.613 12.727 -9.148 1 97.88 247 ASP A O 1
ATOM 1844 N N . SER A 1 248 ? -8.453 13.516 -11.07 1 97.88 248 SER A N 1
ATOM 1845 C CA . SER A 1 248 ? -9.664 14.039 -10.453 1 97.88 248 SER A CA 1
ATOM 1846 C C . SER A 1 248 ? -10.5 12.922 -9.836 1 97.88 248 SER A C 1
ATOM 1848 O O . SER A 1 248 ? -11 13.055 -8.719 1 97.88 248 SER A O 1
ATOM 1850 N N . LEU A 1 249 ? -10.625 11.859 -10.531 1 98.44 249 LEU A N 1
ATOM 1851 C CA . LEU A 1 249 ? -11.414 10.719 -10.078 1 98.44 249 LEU A CA 1
ATOM 1852 C C . LEU A 1 249 ? -10.844 10.164 -8.773 1 98.44 249 LEU A C 1
ATOM 1854 O O . LEU A 1 249 ? -11.594 9.93 -7.816 1 98.44 249 LEU A O 1
ATOM 1858 N N . LEU A 1 250 ? -9.547 9.945 -8.664 1 98.62 250 LEU A N 1
ATOM 1859 C CA . LEU A 1 250 ? -8.914 9.312 -7.52 1 98.62 250 LEU A CA 1
ATOM 1860 C C . LEU A 1 250 ? -8.891 10.25 -6.32 1 98.62 250 LEU A C 1
ATOM 1862 O O . LEU A 1 250 ? -8.93 9.805 -5.172 1 98.62 250 LEU A O 1
ATOM 1866 N N . ASN A 1 251 ? -8.914 11.57 -6.586 1 97.94 251 ASN A N 1
ATOM 1867 C CA . ASN A 1 251 ? -8.75 12.531 -5.504 1 97.94 251 ASN A CA 1
ATOM 1868 C C . ASN A 1 251 ? -10.102 13.078 -5.039 1 97.94 251 ASN A C 1
ATOM 1870 O O . ASN A 1 251 ? -10.266 13.422 -3.865 1 97.94 251 ASN A O 1
ATOM 1874 N N . LYS A 1 252 ? -11.102 13.133 -5.957 1 97.88 252 LYS A N 1
ATOM 1875 C CA . LYS A 1 252 ? -12.281 13.922 -5.641 1 97.88 252 LYS A CA 1
ATOM 1876 C C . LYS A 1 252 ? -13.547 13.062 -5.688 1 97.88 252 LYS A C 1
ATOM 1878 O O . LYS A 1 252 ? -14.586 13.438 -5.141 1 97.88 252 LYS A O 1
ATOM 1883 N N . GLU A 1 253 ? -13.461 11.938 -6.328 1 98.62 253 GLU A N 1
ATOM 1884 C CA . GLU A 1 253 ? -14.688 11.188 -6.582 1 98.62 253 GLU A CA 1
ATOM 1885 C C . GLU A 1 253 ? -14.602 9.773 -6.016 1 98.62 253 GLU A C 1
ATOM 1887 O O . GLU A 1 253 ? -15.383 8.898 -6.391 1 98.62 253 GLU A O 1
ATOM 1892 N N . SER A 1 254 ? -13.641 9.445 -5.199 1 98.81 254 SER A N 1
ATOM 1893 C CA . SER A 1 254 ? -13.398 8.109 -4.648 1 98.81 254 SER A CA 1
ATOM 1894 C C . SER A 1 254 ? -13.602 8.094 -3.135 1 98.81 254 SER A C 1
ATOM 1896 O O . SER A 1 254 ? -14.352 8.906 -2.596 1 98.81 254 SER A O 1
ATOM 1898 N N . GLY A 1 255 ? -13.086 7.141 -2.438 1 98.81 255 GLY A N 1
ATOM 1899 C CA . GLY A 1 255 ? -13.164 7.055 -0.988 1 98.81 255 GLY A CA 1
ATOM 1900 C C . GLY A 1 255 ? -14.555 6.715 -0.484 1 98.81 255 GLY A C 1
ATOM 1901 O O . GLY A 1 255 ? -15.273 5.941 -1.115 1 98.81 255 GLY A O 1
ATOM 1902 N N . LEU A 1 256 ? -14.852 7.273 0.648 1 98.88 256 LEU A N 1
ATOM 1903 C CA . LEU A 1 256 ? -16.172 7.086 1.256 1 98.88 256 LEU A CA 1
ATOM 1904 C C . LEU A 1 256 ? -17.266 7.539 0.31 1 98.88 256 LEU A C 1
ATOM 1906 O O . LEU A 1 256 ? -18.328 6.902 0.224 1 98.88 256 LEU A O 1
ATOM 1910 N N . LEU A 1 257 ? -17 8.617 -0.397 1 98.81 257 LEU A N 1
ATOM 1911 C CA . LEU A 1 257 ? -17.969 9.172 -1.327 1 98.81 257 LEU A CA 1
ATOM 1912 C C . LEU A 1 257 ? -18.375 8.141 -2.377 1 98.81 257 LEU A C 1
ATOM 1914 O O . LEU A 1 257 ? -19.562 7.945 -2.633 1 98.81 257 LEU A O 1
ATOM 1918 N N . ALA A 1 258 ? -17.422 7.516 -2.965 1 98.81 258 ALA A N 1
ATOM 1919 C CA . ALA A 1 258 ? -17.688 6.57 -4.047 1 98.81 258 ALA A CA 1
ATOM 1920 C C . ALA A 1 258 ? -18.422 5.34 -3.533 1 98.81 258 ALA A C 1
ATOM 1922 O O . ALA A 1 258 ? -19.281 4.789 -4.227 1 98.81 258 ALA A O 1
ATOM 1923 N N . ILE A 1 259 ? -18.078 4.852 -2.316 1 98.81 259 ILE A N 1
ATOM 1924 C CA . ILE A 1 259 ? -18.594 3.568 -1.839 1 98.81 259 ILE A CA 1
ATOM 1925 C C . ILE A 1 259 ? -19.906 3.773 -1.109 1 98.81 259 ILE A C 1
ATOM 1927 O O . ILE A 1 259 ? -20.875 3.043 -1.347 1 98.81 259 ILE A O 1
ATOM 1931 N N . ALA A 1 260 ? -20.031 4.84 -0.256 1 98.69 260 ALA A N 1
ATOM 1932 C CA . ALA A 1 260 ? -21.172 5.012 0.624 1 98.69 260 ALA A CA 1
ATOM 1933 C C . ALA A 1 260 ? -22.062 6.156 0.147 1 98.69 260 ALA A C 1
ATOM 1935 O O . ALA A 1 260 ? -23.172 6.348 0.661 1 98.69 260 ALA A O 1
ATOM 1936 N N . GLY A 1 261 ? -21.609 6.973 -0.795 1 98.31 261 GLY A N 1
ATOM 1937 C CA . GLY A 1 261 ? -22.391 8.086 -1.303 1 98.31 261 GLY A CA 1
ATOM 1938 C C . GLY A 1 261 ? -22.234 9.352 -0.48 1 98.31 261 GLY A C 1
ATOM 1939 O O . GLY A 1 261 ? -22.938 10.344 -0.726 1 98.31 261 GLY A O 1
ATOM 1940 N N . ASN A 1 262 ? -21.344 9.328 0.538 1 98.12 262 ASN A N 1
ATOM 1941 C CA . ASN A 1 262 ? -21.094 10.461 1.418 1 98.12 262 ASN A CA 1
ATOM 1942 C C . ASN A 1 262 ? -19.656 10.492 1.909 1 98.12 262 ASN A C 1
ATOM 1944 O O . ASN A 1 262 ? -19.062 9.438 2.186 1 98.12 262 ASN A O 1
ATOM 1948 N N . ASN A 1 263 ? -19.094 11.688 1.97 1 98.19 263 ASN A N 1
ATOM 1949 C CA . ASN A 1 263 ? -17.703 11.789 2.389 1 98.19 263 ASN A CA 1
ATOM 1950 C C . ASN A 1 263 ? -17.594 12.18 3.861 1 98.19 263 ASN A C 1
ATOM 1952 O O . ASN A 1 263 ? -16.484 12.375 4.371 1 98.19 263 ASN A O 1
ATOM 1956 N N . ASP A 1 264 ? -18.703 12.344 4.516 1 97.81 264 ASP A N 1
ATOM 1957 C CA . ASP A 1 264 ? -18.734 12.641 5.941 1 97.81 264 ASP A CA 1
ATOM 1958 C C . ASP A 1 264 ? -18.859 11.359 6.77 1 97.81 264 ASP A C 1
ATOM 1960 O O . ASP A 1 264 ? -19.875 10.656 6.672 1 97.81 264 ASP A O 1
ATOM 1964 N N . MET A 1 265 ? -17.906 11.164 7.598 1 98.44 265 MET A N 1
ATOM 1965 C CA . MET A 1 265 ? -17.859 9.945 8.398 1 98.44 265 MET A CA 1
ATOM 1966 C C . MET A 1 265 ? -19.109 9.82 9.273 1 98.44 265 MET A C 1
ATOM 1968 O O . MET A 1 265 ? -19.641 8.727 9.453 1 98.44 265 MET A O 1
ATOM 1972 N N . ARG A 1 266 ? -19.609 10.914 9.844 1 97.94 266 ARG A N 1
ATOM 1973 C CA . ARG A 1 266 ? -20.797 10.883 10.688 1 97.94 266 ARG A CA 1
ATOM 1974 C C . ARG A 1 266 ? -22 10.359 9.914 1 97.94 266 ARG A C 1
ATOM 1976 O O . ARG A 1 266 ? -22.734 9.5 10.406 1 97.94 266 ARG A O 1
ATOM 1983 N N . ALA A 1 267 ? -22.078 10.852 8.719 1 98.5 267 ALA A N 1
ATOM 1984 C CA . ALA A 1 267 ? -23.188 10.438 7.867 1 98.5 267 ALA A CA 1
ATOM 1985 C C . ALA A 1 267 ? -23.062 8.969 7.473 1 98.5 267 ALA A C 1
ATOM 1987 O O . ALA A 1 267 ? -24.062 8.25 7.406 1 98.5 267 ALA A O 1
ATOM 1988 N N . VAL A 1 268 ? -21.875 8.492 7.199 1 98.81 268 VAL A N 1
ATOM 1989 C CA . VAL A 1 268 ? -21.641 7.113 6.781 1 98.81 268 VAL A CA 1
ATOM 1990 C C . VAL A 1 268 ? -21.953 6.16 7.934 1 98.81 268 VAL A C 1
ATOM 1992 O O . VAL A 1 268 ? -22.578 5.117 7.734 1 98.81 268 VAL A O 1
ATOM 1995 N N . VAL A 1 269 ? -21.531 6.5 9.141 1 98.75 269 VAL A N 1
ATOM 1996 C CA . VAL A 1 269 ? -21.797 5.688 10.328 1 98.75 269 VAL A CA 1
ATOM 1997 C C . VAL A 1 269 ? -23.297 5.598 10.57 1 98.75 269 VAL A C 1
ATOM 1999 O O . VAL A 1 269 ? -23.828 4.516 10.828 1 98.75 269 VAL A O 1
ATOM 2002 N N . GLU A 1 270 ? -23.938 6.754 10.484 1 98.56 270 GLU A N 1
ATOM 2003 C CA . GLU A 1 270 ? -25.391 6.785 10.68 1 98.56 270 GLU A CA 1
ATOM 2004 C C . GLU A 1 270 ? -26.094 5.895 9.664 1 98.56 270 GLU A C 1
ATOM 2006 O O . GLU A 1 270 ? -27.047 5.184 10.016 1 98.56 270 GLU A O 1
ATOM 2011 N N . ALA A 1 271 ? -25.656 5.973 8.43 1 98.75 271 ALA A N 1
ATOM 2012 C CA . ALA A 1 271 ? -26.25 5.156 7.379 1 98.75 271 ALA A CA 1
ATOM 2013 C C . ALA A 1 271 ? -26.047 3.67 7.66 1 98.75 271 ALA A C 1
ATOM 2015 O O . ALA A 1 271 ? -26.969 2.867 7.469 1 98.75 271 ALA A O 1
ATOM 2016 N N . MET A 1 272 ? -24.875 3.283 8.062 1 98.5 272 MET A N 1
ATOM 2017 C CA . MET A 1 272 ? -24.609 1.888 8.406 1 98.5 272 MET A CA 1
ATOM 2018 C C . MET A 1 272 ? -25.516 1.421 9.539 1 98.5 272 MET A C 1
ATOM 2020 O O . MET A 1 272 ? -26.094 0.328 9.469 1 98.5 272 MET A O 1
ATOM 2024 N N . GLU A 1 273 ? -25.609 2.242 10.578 1 98.12 273 GLU A N 1
ATOM 2025 C CA . GLU A 1 273 ? -26.453 1.909 11.727 1 98.12 273 GLU A CA 1
ATOM 2026 C C . GLU A 1 273 ? -27.922 1.761 11.305 1 98.12 273 GLU A C 1
ATOM 2028 O O . GLU A 1 273 ? -28.672 1.007 11.922 1 98.12 273 GLU A O 1
ATOM 2033 N N . ALA A 1 274 ? -28.266 2.424 10.258 1 98.38 274 ALA A N 1
ATOM 2034 C CA . ALA A 1 274 ? -29.625 2.35 9.734 1 98.38 274 ALA A CA 1
ATOM 2035 C C . ALA A 1 274 ? -29.781 1.168 8.781 1 98.38 274 ALA A C 1
ATOM 2037 O O . ALA A 1 274 ? -30.875 0.945 8.234 1 98.38 274 ALA A O 1
ATOM 2038 N N . GLY A 1 275 ? -28.719 0.469 8.492 1 98.25 275 GLY A N 1
ATOM 2039 C CA . GLY A 1 275 ? -28.812 -0.772 7.742 1 98.25 275 GLY A CA 1
ATOM 2040 C C . GLY A 1 275 ? -28.328 -0.646 6.309 1 98.25 275 GLY A C 1
ATOM 2041 O O . GLY A 1 275 ? -28.531 -1.559 5.5 1 98.25 275 GLY A O 1
ATOM 2042 N N . ASP A 1 276 ? -27.688 0.456 5.984 1 98.56 276 ASP A N 1
ATOM 2043 C CA . ASP A 1 276 ? -27.188 0.643 4.629 1 98.56 276 ASP A CA 1
ATOM 2044 C C . ASP A 1 276 ? -25.969 -0.233 4.371 1 98.56 276 ASP A C 1
ATOM 2046 O O . ASP A 1 276 ? -24.922 -0.05 5 1 98.56 276 ASP A O 1
ATOM 2050 N N . GLU A 1 277 ? -26.047 -1.08 3.344 1 98.5 277 GLU A N 1
ATOM 2051 C CA . GLU A 1 277 ? -25 -2.059 3.074 1 98.5 277 GLU A CA 1
ATOM 2052 C C . GLU A 1 277 ? -23.781 -1.398 2.451 1 98.5 277 GLU A C 1
ATOM 2054 O O . GLU A 1 277 ? -22.656 -1.845 2.666 1 98.5 277 GLU A O 1
ATOM 2059 N N . ARG A 1 278 ? -24 -0.396 1.661 1 98.38 278 ARG A N 1
ATOM 2060 C CA . ARG A 1 278 ? -22.875 0.317 1.05 1 98.38 278 ARG A CA 1
ATOM 2061 C C . ARG A 1 278 ? -22.062 1.064 2.102 1 98.38 278 ARG A C 1
ATOM 2063 O O . ARG A 1 278 ? -20.844 1.132 2.012 1 98.38 278 ARG A O 1
ATOM 2070 N N . ALA A 1 279 ? -22.75 1.667 3.047 1 98.81 279 ALA A N 1
ATOM 2071 C CA . ALA A 1 279 ? -22.078 2.316 4.164 1 98.81 279 ALA A CA 1
ATOM 2072 C C . ALA A 1 279 ? -21.266 1.308 4.977 1 98.81 279 ALA A C 1
ATOM 2074 O O . ALA A 1 279 ? -20.141 1.589 5.383 1 98.81 279 ALA A O 1
ATOM 2075 N N . LYS A 1 280 ? -21.859 0.146 5.223 1 98.81 280 LYS A N 1
ATOM 2076 C CA . LYS A 1 280 ? -21.141 -0.91 5.926 1 98.81 280 LYS A CA 1
ATOM 2077 C C . LYS A 1 280 ? -19.875 -1.313 5.164 1 98.81 280 LYS A C 1
ATOM 2079 O O . LYS A 1 280 ? -18.812 -1.492 5.766 1 98.81 280 LYS A O 1
ATOM 2084 N N . LEU A 1 281 ? -20 -1.477 3.848 1 98.81 281 LEU A N 1
ATOM 2085 C CA . LEU A 1 281 ? -18.859 -1.84 3.018 1 98.81 281 LEU A CA 1
ATOM 2086 C C . LEU A 1 281 ? -17.766 -0.781 3.105 1 98.81 281 LEU A C 1
ATOM 2088 O O . LEU A 1 281 ? -16.578 -1.113 3.234 1 98.81 281 LEU A O 1
ATOM 2092 N N . ALA A 1 282 ? -18.156 0.48 3.039 1 98.88 282 ALA A N 1
ATOM 2093 C CA . ALA A 1 282 ? -17.203 1.573 3.117 1 98.88 282 ALA A CA 1
ATOM 2094 C C . ALA A 1 282 ? -16.438 1.537 4.438 1 98.88 282 ALA A C 1
ATOM 2096 O O . ALA A 1 282 ? -15.211 1.698 4.457 1 98.88 282 ALA A O 1
ATOM 2097 N N . LEU A 1 283 ? -17.156 1.328 5.508 1 98.94 283 LEU A N 1
ATOM 2098 C CA . LEU A 1 283 ? -16.531 1.304 6.828 1 98.94 283 LEU A CA 1
ATOM 2099 C C . LEU A 1 283 ? -15.648 0.071 6.988 1 98.94 283 LEU A C 1
ATOM 2101 O O . LEU A 1 283 ? -14.586 0.142 7.609 1 98.94 283 LEU A O 1
ATOM 2105 N N . ASP A 1 284 ? -16.109 -1.057 6.426 1 98.88 284 ASP A N 1
ATOM 2106 C CA . ASP A 1 284 ? -15.289 -2.268 6.461 1 98.88 284 ASP A CA 1
ATOM 2107 C C . ASP A 1 284 ? -13.984 -2.074 5.684 1 98.88 284 ASP A C 1
ATOM 2109 O O . ASP A 1 284 ? -12.914 -2.451 6.16 1 98.88 284 ASP A O 1
ATOM 2113 N N . MET A 1 285 ? -14.086 -1.446 4.516 1 98.88 285 MET A N 1
ATOM 2114 C CA . MET A 1 285 ? -12.906 -1.198 3.686 1 98.88 285 MET A CA 1
ATOM 2115 C C . MET A 1 285 ? -11.938 -0.258 4.391 1 98.88 285 MET A C 1
ATOM 2117 O O . MET A 1 285 ? -10.734 -0.512 4.422 1 98.88 285 MET A O 1
ATOM 2121 N N . THR A 1 286 ? -12.484 0.792 4.965 1 98.88 286 THR A N 1
ATOM 2122 C CA . THR A 1 286 ? -11.68 1.848 5.555 1 98.88 286 THR A CA 1
ATOM 2123 C C . THR A 1 286 ? -11 1.357 6.832 1 98.88 286 THR A C 1
ATOM 2125 O O . THR A 1 286 ? -9.805 1.585 7.035 1 98.88 286 THR A O 1
ATOM 2128 N N . SER A 1 287 ? -11.719 0.66 7.68 1 98.88 287 SER A N 1
ATOM 2129 C CA . SER A 1 287 ? -11.148 0.156 8.93 1 98.88 287 SER A CA 1
ATOM 2130 C C . SER A 1 287 ? -10.156 -0.967 8.672 1 98.88 287 SER A C 1
ATOM 2132 O O . SER A 1 287 ? -9.148 -1.086 9.375 1 98.88 287 SER A O 1
ATOM 2134 N N . TYR A 1 288 ? -10.445 -1.764 7.66 1 98.94 288 TYR A N 1
ATOM 2135 C CA . TYR A 1 288 ? -9.539 -2.852 7.309 1 98.94 288 TYR A CA 1
ATOM 2136 C C . TYR A 1 288 ? -8.203 -2.312 6.812 1 98.94 288 TYR A C 1
ATOM 2138 O O . TYR A 1 288 ? -7.141 -2.783 7.23 1 98.94 288 TYR A O 1
ATOM 2146 N N . ARG A 1 289 ? -8.266 -1.314 5.914 1 98.88 289 ARG A N 1
ATOM 2147 C CA . ARG A 1 289 ? -7.055 -0.677 5.402 1 98.88 289 ARG A CA 1
ATOM 2148 C C . ARG A 1 289 ? -6.238 -0.063 6.535 1 98.88 289 ARG A C 1
ATOM 2150 O O . ARG A 1 289 ? -5.012 -0.199 6.566 1 98.88 289 ARG A O 1
ATOM 2157 N N . LEU A 1 290 ? -6.898 0.605 7.383 1 98.94 290 LEU A N 1
ATOM 2158 C CA . LEU A 1 290 ? -6.227 1.216 8.523 1 98.94 290 LEU A CA 1
ATOM 2159 C C . LEU A 1 290 ? -5.555 0.156 9.391 1 98.94 290 LEU A C 1
ATOM 2161 O O . LEU A 1 290 ? -4.406 0.322 9.805 1 98.94 290 LEU A O 1
ATOM 2165 N N . ALA A 1 291 ? -6.25 -0.942 9.688 1 98.94 291 ALA A N 1
ATOM 2166 C CA . ALA A 1 291 ? -5.715 -2.018 10.516 1 98.94 291 ALA A CA 1
ATOM 2167 C C . ALA A 1 291 ? -4.453 -2.613 9.898 1 98.94 291 ALA A C 1
ATOM 2169 O O . ALA A 1 291 ? -3.486 -2.91 10.602 1 98.94 291 ALA A O 1
ATOM 2170 N N . LYS A 1 292 ? -4.469 -2.816 8.602 1 98.94 292 LYS A N 1
ATOM 2171 C CA . LYS A 1 292 ? -3.295 -3.346 7.914 1 98.94 292 LYS A CA 1
ATOM 2172 C C . LYS A 1 292 ? -2.098 -2.416 8.078 1 98.94 292 LYS A C 1
ATOM 2174 O O . LYS A 1 292 ? -0.981 -2.871 8.336 1 98.94 292 LYS A O 1
ATOM 2179 N N . TYR A 1 293 ? -2.314 -1.098 7.945 1 98.94 293 TYR A N 1
ATOM 2180 C CA . TYR A 1 293 ? -1.228 -0.139 8.109 1 98.94 293 TYR A CA 1
ATOM 2181 C C . TYR A 1 293 ? -0.693 -0.159 9.539 1 98.94 293 TYR A C 1
ATOM 2183 O O . TYR A 1 293 ? 0.516 -0.049 9.75 1 98.94 293 TYR A O 1
ATOM 2191 N N . ILE A 1 294 ? -1.63 -0.258 10.469 1 98.94 294 ILE A N 1
ATOM 2192 C CA . ILE A 1 294 ? -1.203 -0.292 11.867 1 98.94 294 ILE A CA 1
ATOM 2193 C C . ILE A 1 294 ? -0.335 -1.524 12.109 1 98.94 294 ILE A C 1
ATOM 2195 O O . ILE A 1 294 ? 0.712 -1.436 12.758 1 98.94 294 ILE A O 1
ATOM 2199 N N . GLY A 1 295 ? -0.727 -2.725 11.57 1 98.94 295 GLY A N 1
ATOM 2200 C CA . GLY A 1 295 ? 0.096 -3.92 11.672 1 98.94 295 GLY A CA 1
ATOM 2201 C C . GLY A 1 295 ? 1.462 -3.758 11.031 1 98.94 295 GLY A C 1
ATOM 2202 O O . GLY A 1 295 ? 2.477 -4.145 11.617 1 98.94 295 GLY A O 1
ATOM 2203 N N . ALA A 1 296 ? 1.483 -3.199 9.852 1 98.94 296 ALA A N 1
ATOM 2204 C CA . ALA A 1 296 ? 2.729 -2.953 9.133 1 98.94 296 ALA A CA 1
ATOM 2205 C C . ALA A 1 296 ? 3.658 -2.045 9.93 1 98.94 296 ALA A C 1
ATOM 2207 O O . ALA A 1 296 ? 4.855 -2.318 10.047 1 98.94 296 ALA A O 1
ATOM 2208 N N . TYR A 1 297 ? 3.088 -0.956 10.477 1 98.94 297 TYR A N 1
ATOM 2209 C CA . TYR A 1 297 ? 3.904 0.051 11.141 1 98.94 297 TYR A CA 1
ATOM 2210 C C . TYR A 1 297 ? 4.316 -0.415 12.531 1 98.94 297 TYR A C 1
ATOM 2212 O O . TYR A 1 297 ? 5.363 -0.016 13.047 1 98.94 297 TYR A O 1
ATOM 2220 N N . HIS A 1 298 ? 3.477 -1.313 13.148 1 98.94 298 HIS A N 1
ATOM 2221 C CA . HIS A 1 298 ? 3.918 -1.982 14.367 1 98.94 298 HIS A CA 1
ATOM 2222 C C . HIS A 1 298 ? 5.23 -2.725 14.141 1 98.94 298 HIS A C 1
ATOM 2224 O O . HIS A 1 298 ? 6.16 -2.607 14.945 1 98.94 298 HIS A O 1
ATOM 2230 N N . VAL A 1 299 ? 5.34 -3.439 13.039 1 98.94 299 VAL A N 1
ATOM 2231 C CA . VAL A 1 299 ? 6.547 -4.176 12.68 1 98.94 299 VAL A CA 1
ATOM 2232 C C . VAL A 1 299 ? 7.672 -3.197 12.352 1 98.94 299 VAL A C 1
ATOM 2234 O O . VAL A 1 299 ? 8.812 -3.385 12.773 1 98.94 299 VAL A O 1
ATOM 2237 N N . ALA A 1 300 ? 7.344 -2.125 11.664 1 98.88 300 ALA A N 1
ATOM 2238 C CA . ALA A 1 300 ? 8.344 -1.169 11.195 1 98.88 300 ALA A CA 1
ATOM 2239 C C . ALA A 1 300 ? 9.078 -0.528 12.375 1 98.88 300 ALA A C 1
ATOM 2241 O O . ALA A 1 300 ? 10.297 -0.356 12.328 1 98.88 300 ALA A O 1
ATOM 2242 N N . VAL A 1 301 ? 8.328 -0.218 13.445 1 98.69 301 VAL A N 1
ATOM 2243 C CA . VAL A 1 301 ? 8.938 0.512 14.547 1 98.69 301 VAL A CA 1
ATOM 2244 C C . VAL A 1 301 ? 9.477 -0.473 15.586 1 98.69 301 VAL A C 1
ATOM 2246 O O . VAL A 1 301 ? 9.852 -0.078 16.688 1 98.69 301 VAL A O 1
ATOM 2249 N N . GLY A 1 302 ? 9.469 -1.78 15.281 1 98.12 302 GLY A N 1
ATOM 2250 C CA . GLY A 1 302 ? 10.031 -2.791 16.172 1 98.12 302 GLY A CA 1
ATOM 2251 C C . GLY A 1 302 ? 9.148 -3.076 17.375 1 98.12 302 GLY A C 1
ATOM 2252 O O . GLY A 1 302 ? 9.641 -3.514 18.406 1 98.12 302 GLY A O 1
ATOM 2253 N N . GLY A 1 303 ? 7.871 -2.764 17.25 1 98.38 303 GLY A N 1
ATOM 2254 C CA . GLY A 1 303 ? 6.934 -2.865 18.359 1 98.38 303 GLY A CA 1
ATOM 2255 C C . GLY A 1 303 ? 6.469 -1.516 18.875 1 98.38 303 GLY A C 1
ATOM 2256 O O . GLY A 1 303 ? 7.176 -0.859 19.641 1 98.38 303 GLY A O 1
ATOM 2257 N N . ALA A 1 304 ? 5.285 -1.125 18.547 1 98.5 304 ALA A N 1
ATOM 2258 C CA . ALA A 1 304 ? 4.75 0.174 18.938 1 98.5 304 ALA A CA 1
ATOM 2259 C C . ALA A 1 304 ? 4.422 0.197 20.438 1 98.5 304 ALA A C 1
ATOM 2261 O O . ALA A 1 304 ? 3.908 -0.783 20.984 1 98.5 304 ALA A O 1
ATOM 2262 N N . LYS A 1 305 ? 4.66 1.308 21.031 1 96.94 305 LYS A N 1
ATOM 2263 C CA . LYS A 1 305 ? 4.359 1.491 22.438 1 96.94 305 LYS A CA 1
ATOM 2264 C C . LYS A 1 305 ? 2.984 2.127 22.641 1 96.94 305 LYS A C 1
ATOM 2266 O O . LYS A 1 305 ? 2.424 2.09 23.734 1 96.94 305 LYS A O 1
ATOM 2271 N N . ALA A 1 306 ? 2.48 2.646 21.609 1 98.75 306 ALA A N 1
ATOM 2272 C CA . ALA A 1 306 ? 1.149 3.246 21.656 1 98.75 306 ALA A CA 1
ATOM 2273 C C . ALA A 1 306 ? 0.542 3.348 20.25 1 98.75 306 ALA A C 1
ATOM 2275 O O . ALA A 1 306 ? 1.267 3.434 19.266 1 98.75 306 ALA A O 1
ATOM 2276 N N . LEU A 1 307 ? -0.707 3.221 20.172 1 98.94 307 LEU A N 1
ATOM 2277 C CA . LEU A 1 307 ? -1.514 3.625 19.016 1 98.94 307 LEU A CA 1
ATOM 2278 C C . LEU A 1 307 ? -2.291 4.902 19.328 1 98.94 307 LEU A C 1
ATOM 2280 O O . LEU A 1 307 ? -2.998 4.977 20.328 1 98.94 307 LEU A O 1
ATOM 2284 N N . VAL A 1 308 ? -2.172 5.91 18.5 1 98.94 308 VAL A N 1
ATOM 2285 C CA . VAL A 1 308 ? -2.783 7.203 18.781 1 98.94 308 VAL A CA 1
ATOM 2286 C C . VAL A 1 308 ? -3.748 7.582 17.672 1 98.94 308 VAL A C 1
ATOM 2288 O O . VAL A 1 308 ? -3.385 7.559 16.484 1 98.94 308 VAL A O 1
ATOM 2291 N N . PHE A 1 309 ? -4.953 7.898 18.031 1 98.94 309 PHE A N 1
ATOM 2292 C CA . PHE A 1 309 ? -5.922 8.484 17.109 1 98.94 309 PHE A CA 1
ATOM 2293 C C . PHE A 1 309 ? -6.008 9.992 17.297 1 98.94 309 PHE A C 1
ATOM 2295 O O . PHE A 1 309 ? -5.977 10.484 18.422 1 98.94 309 PHE A O 1
ATOM 2302 N N . THR A 1 310 ? -6.039 10.719 16.203 1 98.81 310 THR A N 1
ATOM 2303 C CA . THR A 1 310 ? -6.156 12.172 16.266 1 98.81 310 THR A CA 1
ATOM 2304 C C . THR A 1 310 ? -6.91 12.703 15.039 1 98.81 310 THR A C 1
ATOM 2306 O O . THR A 1 310 ? -7.34 11.922 14.188 1 98.81 310 THR A O 1
ATOM 2309 N N . ALA A 1 311 ? -7.211 14.039 15.039 1 98.19 311 ALA A N 1
ATOM 2310 C CA . ALA A 1 311 ? -7.914 14.75 13.984 1 98.19 311 ALA A CA 1
ATOM 2311 C C . ALA A 1 311 ? -9.414 14.469 14.031 1 98.19 311 ALA A C 1
ATOM 2313 O O . ALA A 1 311 ? -9.883 13.719 14.891 1 98.19 311 ALA A O 1
ATOM 2314 N N . GLY A 1 312 ? -10.18 15.039 13.242 1 97.25 312 GLY A N 1
ATOM 2315 C CA . GLY A 1 312 ? -11.625 15.094 13.305 1 97.25 312 GLY A CA 1
ATOM 2316 C C . GLY A 1 312 ? -12.273 13.742 13.531 1 97.25 312 GLY A C 1
ATOM 2317 O O . GLY A 1 312 ? -12.984 13.539 14.516 1 97.25 312 GLY A O 1
ATOM 2318 N N . ILE A 1 313 ? -12.039 12.797 12.641 1 98.5 313 ILE A N 1
ATOM 2319 C CA . ILE A 1 313 ? -12.617 11.461 12.75 1 98.5 313 ILE A CA 1
ATOM 2320 C C . ILE A 1 313 ? -11.961 10.711 13.906 1 98.5 313 ILE A C 1
ATOM 2322 O O . ILE A 1 313 ? -12.648 10.078 14.711 1 98.5 313 ILE A O 1
ATOM 2326 N N . GLY A 1 314 ? -10.617 10.766 14.055 1 98.56 314 GLY A N 1
ATOM 2327 C CA . GLY A 1 314 ? -9.883 10.07 15.102 1 98.56 314 GLY A CA 1
ATOM 2328 C C . GLY A 1 314 ? -10.281 10.508 16.5 1 98.56 314 GLY A C 1
ATOM 2329 O O . GLY A 1 314 ? -10.32 9.688 17.422 1 98.56 314 GLY A O 1
ATOM 2330 N N . GLU A 1 315 ? -10.656 11.773 16.641 1 98.5 315 GLU A N 1
ATOM 2331 C CA . GLU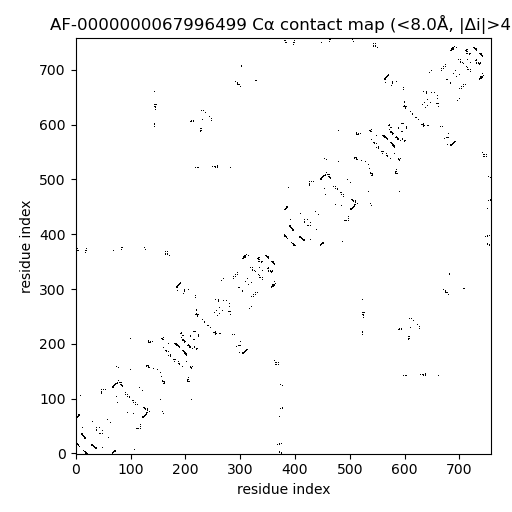 A 1 315 ? -11 12.32 17.953 1 98.5 315 GLU A CA 1
ATOM 2332 C C . GLU A 1 315 ? -12.469 12.07 18.297 1 98.5 315 GLU A C 1
ATOM 2334 O O . GLU A 1 315 ? -12.812 11.859 19.453 1 98.5 315 GLU A O 1
ATOM 2339 N N . ASN A 1 316 ? -13.297 12 17.188 1 97.75 316 ASN A N 1
ATOM 2340 C CA . ASN A 1 316 ? -14.711 12.188 17.516 1 97.75 316 ASN A CA 1
ATOM 2341 C C . ASN A 1 316 ? -15.531 10.953 17.172 1 97.75 316 ASN A C 1
ATOM 2343 O O . ASN A 1 316 ? -16.641 10.781 17.672 1 97.75 316 ASN A O 1
ATOM 2347 N N . SER A 1 317 ? -15.086 10.156 16.266 1 98.31 317 SER A N 1
ATOM 2348 C CA . SER A 1 317 ? -15.883 9 15.867 1 98.31 317 SER A CA 1
ATOM 2349 C C . SER A 1 317 ? -15.508 7.758 16.656 1 98.31 317 SER A C 1
ATOM 2351 O O . SER A 1 317 ? -14.719 6.934 16.203 1 98.31 317 SER A O 1
ATOM 2353 N N . HIS A 1 318 ? -16.188 7.59 17.812 1 98.5 318 HIS A N 1
ATOM 2354 C CA . HIS A 1 318 ? -15.914 6.418 18.625 1 98.5 318 HIS A CA 1
ATOM 2355 C C . HIS A 1 318 ? -16.344 5.137 17.922 1 98.5 318 HIS A C 1
ATOM 2357 O O . HIS A 1 318 ? -15.734 4.078 18.125 1 98.5 318 HIS A O 1
ATOM 2363 N N . GLN A 1 319 ? -17.359 5.234 17.031 1 98.5 319 GLN A N 1
ATOM 2364 C CA . GLN A 1 319 ? -17.828 4.078 16.281 1 98.5 319 GLN A CA 1
ATOM 2365 C C . GLN A 1 319 ? -16.75 3.568 15.336 1 98.5 319 GLN A C 1
ATOM 2367 O O . GLN A 1 319 ? -16.5 2.361 15.25 1 98.5 319 GLN A O 1
ATOM 2372 N N . PHE A 1 320 ? -16.078 4.52 14.656 1 98.75 320 PHE A N 1
ATOM 2373 C CA . PHE A 1 320 ? -15.055 4.117 13.703 1 98.75 320 PHE A CA 1
ATOM 2374 C C . PHE A 1 320 ? -13.82 3.592 14.422 1 98.75 320 PHE A C 1
ATOM 2376 O O . PHE A 1 320 ? -13.211 2.611 13.992 1 98.75 320 PHE A O 1
ATOM 2383 N N . ARG A 1 321 ? -13.398 4.281 15.508 1 98.81 321 ARG A N 1
ATOM 2384 C CA . ARG A 1 321 ? -12.289 3.77 16.297 1 98.81 321 ARG A CA 1
ATOM 2385 C C . ARG A 1 321 ? -12.531 2.324 16.719 1 98.81 321 ARG A C 1
ATOM 2387 O O . ARG A 1 321 ? -11.625 1.493 16.672 1 98.81 321 ARG A O 1
ATOM 2394 N N . LYS A 1 322 ? -13.773 2.049 17.156 1 98.81 322 LYS A N 1
ATOM 2395 C CA . LYS A 1 322 ? -14.125 0.696 17.578 1 98.81 322 LYS A CA 1
ATOM 2396 C C . LYS A 1 322 ? -13.938 -0.304 16.438 1 98.81 322 LYS A C 1
ATOM 2398 O O . LYS A 1 322 ? -13.359 -1.375 16.641 1 98.81 322 LYS A O 1
ATOM 2403 N N . LEU A 1 323 ? -14.453 0.018 15.242 1 98.62 323 LEU A N 1
ATOM 2404 C CA . LEU A 1 323 ? -14.328 -0.86 14.086 1 98.62 323 LEU A CA 1
ATOM 2405 C C . LEU A 1 323 ? -12.859 -1.158 13.781 1 98.62 323 LEU A C 1
ATOM 2407 O O . LEU A 1 323 ? -12.5 -2.303 13.5 1 98.62 323 LEU A O 1
ATOM 2411 N N . ALA A 1 324 ? -12.031 -0.154 13.844 1 98.75 324 ALA A N 1
ATOM 2412 C CA . ALA A 1 324 ? -10.609 -0.297 13.523 1 98.75 324 ALA A CA 1
ATOM 2413 C C . ALA A 1 324 ? -9.883 -1.1 14.594 1 98.75 324 ALA A C 1
ATOM 2415 O O . ALA A 1 324 ? -9.133 -2.027 14.281 1 98.75 324 ALA A O 1
ATOM 2416 N N . VAL A 1 325 ? -10.117 -0.757 15.852 1 98.88 325 VAL A N 1
ATOM 2417 C CA . VAL A 1 325 ? -9.367 -1.337 16.969 1 98.88 325 VAL A CA 1
ATOM 2418 C C . VAL A 1 325 ? -9.734 -2.811 17.125 1 98.88 325 VAL A C 1
ATOM 2420 O O . VAL A 1 325 ? -8.883 -3.635 17.469 1 98.88 325 VAL A O 1
ATOM 2423 N N . GLU A 1 326 ? -10.953 -3.17 16.844 1 98.31 326 GLU A N 1
ATOM 2424 C CA . GLU A 1 326 ? -11.406 -4.551 16.984 1 98.31 326 GLU A CA 1
ATOM 2425 C C . GLU A 1 326 ? -10.68 -5.469 16 1 98.31 326 GLU A C 1
ATOM 2427 O O . GLU A 1 326 ? -10.656 -6.688 16.188 1 98.31 326 GLU A O 1
ATOM 2432 N N . ARG A 1 327 ? -10.062 -4.922 15.023 1 98.62 327 ARG A N 1
ATOM 2433 C CA . ARG A 1 327 ? -9.32 -5.703 14.039 1 98.62 327 ARG A CA 1
ATOM 2434 C C . ARG A 1 327 ? -7.887 -5.941 14.5 1 98.62 327 ARG A C 1
ATOM 2436 O O . ARG A 1 327 ? -7.121 -6.641 13.836 1 98.62 327 ARG A O 1
ATOM 2443 N N . LEU A 1 328 ? -7.492 -5.387 15.656 1 98.88 328 LEU A N 1
ATOM 2444 C CA . LEU A 1 328 ? -6.082 -5.348 16.031 1 98.88 328 LEU A CA 1
ATOM 2445 C C . LEU A 1 328 ? -5.797 -6.32 17.172 1 98.88 328 LEU A C 1
ATOM 2447 O O . LEU A 1 328 ? -4.77 -6.207 17.844 1 98.88 328 LEU A O 1
ATOM 2451 N N . GLY A 1 329 ? -6.668 -7.305 17.344 1 98.69 329 GLY A N 1
ATOM 2452 C CA . GLY A 1 329 ? -6.504 -8.273 18.406 1 98.69 329 GLY A CA 1
ATOM 2453 C C . GLY A 1 329 ? -5.191 -9.031 18.328 1 98.69 329 GLY A C 1
ATOM 2454 O O . GLY A 1 329 ? -4.625 -9.398 19.359 1 98.69 329 GLY A O 1
ATOM 2455 N N . ALA A 1 330 ? -4.672 -9.25 17.125 1 98.62 330 ALA A N 1
ATOM 2456 C CA . ALA A 1 330 ? -3.438 -10 16.906 1 98.62 330 ALA A CA 1
ATOM 2457 C C . ALA A 1 330 ? -2.252 -9.305 17.578 1 98.62 330 ALA A C 1
ATOM 2459 O O . ALA A 1 330 ? -1.236 -9.945 17.859 1 98.62 330 ALA A O 1
ATOM 2460 N N . LEU A 1 331 ? -2.391 -8.016 17.859 1 98.69 331 LEU A N 1
ATOM 2461 C CA . LEU A 1 331 ? -1.321 -7.246 18.484 1 98.69 331 LEU A CA 1
ATOM 2462 C C . LEU A 1 331 ? -1.536 -7.148 19.984 1 98.69 331 LEU A C 1
ATOM 2464 O O . LEU A 1 331 ? -0.79 -6.453 20.688 1 98.69 331 LEU A O 1
ATOM 2468 N N . GLY A 1 332 ? -2.59 -7.797 20.484 1 98.44 332 GLY A N 1
ATOM 2469 C CA . GLY A 1 332 ? -2.922 -7.75 21.891 1 98.44 332 GLY A CA 1
ATOM 2470 C C . GLY A 1 332 ? -3.676 -6.492 22.281 1 98.44 332 GLY A C 1
ATOM 2471 O O . GLY A 1 332 ? -3.766 -6.16 23.469 1 98.44 332 GLY A O 1
ATOM 2472 N N . ILE A 1 333 ? -4.152 -5.723 21.391 1 98.88 333 ILE A N 1
ATOM 2473 C CA . ILE A 1 333 ? -4.855 -4.469 21.641 1 98.88 333 ILE A CA 1
ATOM 2474 C C . ILE A 1 333 ? -6.309 -4.758 22 1 98.88 333 ILE A C 1
ATOM 2476 O O . ILE A 1 333 ? -6.98 -5.543 21.328 1 98.88 333 ILE A O 1
ATOM 2480 N N . LYS A 1 334 ? -6.734 -4.234 23.031 1 98.69 334 LYS A N 1
ATOM 2481 C CA . LYS A 1 334 ? -8.102 -4.398 23.531 1 98.69 334 LYS A CA 1
ATOM 2482 C C . LYS A 1 334 ? -8.75 -3.045 23.812 1 98.69 334 LYS A C 1
ATOM 2484 O O . LYS A 1 334 ? -8.156 -2.199 24.484 1 98.69 334 LYS A O 1
ATOM 2489 N N . LEU A 1 335 ? -9.906 -2.863 23.328 1 98.81 335 LEU A N 1
ATOM 2490 C CA . LEU A 1 335 ? -10.609 -1.594 23.453 1 98.81 335 LEU A CA 1
ATOM 2491 C C . LEU A 1 335 ? -11.461 -1.569 24.719 1 98.81 335 LEU A C 1
ATOM 2493 O O . LEU A 1 335 ? -12.141 -2.549 25.031 1 98.81 335 LEU A O 1
ATOM 2497 N N . ASP A 1 336 ? -11.391 -0.545 25.516 1 98.75 336 ASP A N 1
ATOM 2498 C CA . ASP A 1 336 ? -12.383 -0.226 26.531 1 98.75 336 ASP A CA 1
ATOM 2499 C C . ASP A 1 336 ? -13.562 0.538 25.922 1 98.75 336 ASP A C 1
ATOM 2501 O O . ASP A 1 336 ? -13.516 1.763 25.797 1 98.75 336 ASP A O 1
ATOM 2505 N N . VAL A 1 337 ? -14.609 -0.117 25.656 1 98.31 337 VAL A N 1
ATOM 2506 C CA . VAL A 1 337 ? -15.734 0.407 24.891 1 98.31 337 VAL A CA 1
ATOM 2507 C C . VAL A 1 337 ? -16.312 1.637 25.578 1 98.31 337 VAL A C 1
ATOM 2509 O O . VAL A 1 337 ? -16.719 2.598 24.922 1 98.31 337 VAL A O 1
ATOM 2512 N N . GLU A 1 338 ? -16.344 1.655 26.875 1 98.31 338 GLU A N 1
ATOM 2513 C CA . GLU A 1 338 ? -16.906 2.789 27.609 1 98.31 338 GLU A CA 1
ATOM 2514 C C . GLU A 1 338 ? -15.961 3.99 27.562 1 98.31 338 GLU A C 1
ATOM 2516 O O . GLU A 1 338 ? -16.406 5.121 27.344 1 98.31 338 GLU A O 1
ATOM 2521 N N . ALA A 1 339 ? -14.664 3.715 27.781 1 98.38 339 ALA A N 1
ATOM 2522 C CA . ALA A 1 339 ? -13.688 4.793 27.656 1 98.38 339 ALA A CA 1
ATOM 2523 C C . ALA A 1 339 ? -13.68 5.375 26.25 1 98.38 339 ALA A C 1
ATOM 2525 O O . ALA A 1 339 ? -13.469 6.578 26.062 1 98.38 339 ALA A O 1
ATOM 2526 N N . ASN A 1 340 ? -13.93 4.531 25.25 1 98.62 340 ASN A N 1
ATOM 2527 C CA . ASN A 1 340 ? -13.914 4.93 23.844 1 98.62 340 ASN A CA 1
ATOM 2528 C C . ASN A 1 340 ? -15.062 5.883 23.531 1 98.62 340 ASN A C 1
ATOM 2530 O O . ASN A 1 340 ? -14.953 6.707 22.609 1 98.62 340 ASN A O 1
ATOM 2534 N N . LYS A 1 341 ? -16.094 5.844 24.25 1 98 341 LYS A N 1
ATOM 2535 C CA . LYS A 1 341 ? -17.281 6.637 23.969 1 98 341 LYS A CA 1
ATOM 2536 C C . LYS A 1 341 ? -17.141 8.055 24.531 1 98 341 LYS A C 1
ATOM 2538 O O . LYS A 1 341 ? -17.906 8.953 24.141 1 98 341 LYS A O 1
ATOM 2543 N N . VAL A 1 342 ? -16.203 8.242 25.422 1 95.88 342 VAL A N 1
ATOM 2544 C CA . VAL A 1 342 ? -16.047 9.523 26.094 1 95.88 342 VAL A CA 1
ATOM 2545 C C . VAL A 1 342 ? -15.484 10.555 25.109 1 95.88 342 VAL A C 1
ATOM 2547 O O . VAL A 1 342 ? -14.547 10.273 24.375 1 95.88 342 VAL A O 1
ATOM 2550 N N . ARG A 1 343 ? -16.109 11.672 25.078 1 93.44 343 ARG A N 1
ATOM 2551 C CA . ARG A 1 343 ? -15.617 12.805 24.281 1 93.44 343 ARG A CA 1
ATOM 2552 C C . ARG A 1 343 ? -14.836 13.781 25.156 1 93.44 343 ARG A C 1
ATOM 2554 O O . ARG A 1 343 ? -15.117 13.914 26.344 1 93.44 343 ARG A O 1
ATOM 2561 N N . GLY A 1 344 ? -13.859 14.43 24.547 1 90.38 344 GLY A N 1
ATOM 2562 C CA . GLY A 1 344 ? -13.094 15.43 25.266 1 90.38 344 GLY A CA 1
ATOM 2563 C C . GLY A 1 344 ? -11.977 16.047 24.453 1 90.38 344 GLY A C 1
ATOM 2564 O O . GLY A 1 344 ? -11.656 15.562 23.359 1 90.38 344 GLY A O 1
ATOM 2565 N N . ASP A 1 345 ? -11.398 17.078 25.031 1 91.19 345 ASP A N 1
ATOM 2566 C CA . ASP A 1 345 ? -10.359 17.828 24.328 1 91.19 345 ASP A CA 1
ATOM 2567 C C . ASP A 1 345 ? -8.984 17.578 24.938 1 91.19 345 ASP A C 1
ATOM 2569 O O . ASP A 1 345 ? -8.039 18.312 24.672 1 91.19 345 ASP A O 1
ATOM 2573 N N . GLU A 1 346 ? -8.922 16.547 25.766 1 95.44 346 GLU A N 1
ATOM 2574 C CA . GLU A 1 346 ? -7.652 16.156 26.375 1 95.44 346 GLU A CA 1
ATOM 2575 C C . GLU A 1 346 ? -7.242 14.75 25.953 1 95.44 346 GLU A C 1
ATOM 2577 O O . GLU A 1 346 ? -8.094 13.93 25.609 1 95.44 346 GLU A O 1
ATOM 2582 N N . PRO A 1 347 ? -5.926 14.562 26.016 1 98 347 PRO A N 1
ATOM 2583 C CA . PRO A 1 347 ? -5.484 13.195 25.75 1 98 347 PRO A CA 1
ATOM 2584 C C . PRO A 1 347 ? -6.109 12.18 26.719 1 98 347 PRO A C 1
ATOM 2586 O O . PRO A 1 347 ? -6.277 12.469 27.906 1 98 347 PRO A O 1
ATOM 2589 N N . ARG A 1 348 ? -6.434 10.992 26.25 1 98.44 348 ARG A N 1
ATOM 2590 C CA . ARG A 1 348 ? -7.027 9.961 27.094 1 98.44 348 ARG A CA 1
ATOM 2591 C C . ARG A 1 348 ? -6.699 8.57 26.547 1 98.44 348 ARG A C 1
ATOM 2593 O O . ARG A 1 348 ? -6.43 8.406 25.359 1 98.44 348 ARG A O 1
ATOM 2600 N N . ILE A 1 349 ? -6.672 7.598 27.453 1 98.62 349 ILE A N 1
ATOM 2601 C CA . ILE A 1 349 ? -6.508 6.195 27.094 1 98.62 349 ILE A CA 1
ATOM 2602 C C . ILE A 1 349 ? -7.875 5.559 26.844 1 98.62 349 ILE A C 1
ATOM 2604 O O . ILE A 1 349 ? -8.805 5.746 27.641 1 98.62 349 ILE A O 1
ATOM 2608 N N . ILE A 1 350 ? -7.984 4.832 25.75 1 98.81 350 ILE A N 1
ATOM 2609 C CA . ILE A 1 350 ? -9.273 4.215 25.469 1 98.81 350 ILE A CA 1
ATOM 2610 C C . ILE A 1 350 ? -9.117 2.697 25.391 1 98.81 350 ILE A C 1
ATOM 2612 O O . ILE A 1 350 ? -10.039 1.99 24.969 1 98.81 350 ILE A O 1
ATOM 2616 N N . SER A 1 351 ? -8 2.096 25.594 1 98.81 351 SER A N 1
ATOM 2617 C CA . SER A 1 351 ? -7.762 0.659 25.688 1 98.81 351 SER A CA 1
ATOM 2618 C C . SER A 1 351 ? -7.953 0.165 27.109 1 98.81 351 SER A C 1
ATOM 2620 O O . SER A 1 351 ? -7.949 0.958 28.062 1 98.81 351 SER A O 1
ATOM 2622 N N . THR A 1 352 ? -8.188 -1.146 27.234 1 98.62 352 THR A N 1
ATOM 2623 C CA . THR A 1 352 ? -8.273 -1.746 28.562 1 98.62 352 THR A CA 1
ATOM 2624 C C . THR A 1 352 ? -6.902 -1.793 29.219 1 98.62 352 THR A C 1
ATOM 2626 O O . THR A 1 352 ? -5.879 -1.604 28.562 1 98.62 352 THR A O 1
ATOM 2629 N N . GLU A 1 353 ? -6.871 -2.045 30.516 1 98 353 GLU A N 1
ATOM 2630 C CA . GLU A 1 353 ? -5.629 -2.086 31.281 1 98 353 GLU A CA 1
ATOM 2631 C C . GLU A 1 353 ? -4.734 -3.236 30.812 1 98 353 GLU A C 1
ATOM 2633 O O . GLU A 1 353 ? -3.508 -3.129 30.844 1 98 353 GLU A O 1
ATOM 2638 N N . ASP A 1 354 ? -5.352 -4.277 30.328 1 98.25 354 ASP A N 1
ATOM 2639 C CA . ASP A 1 354 ? -4.586 -5.465 29.969 1 98.25 354 ASP A CA 1
ATOM 2640 C C . ASP A 1 354 ? -4.258 -5.469 28.469 1 98.25 354 ASP A C 1
ATOM 2642 O O . ASP A 1 354 ? -3.773 -6.469 27.938 1 98.25 354 ASP A O 1
ATOM 2646 N N . SER A 1 355 ? -4.621 -4.387 27.828 1 98.62 355 SER A N 1
ATOM 2647 C CA . SER A 1 355 ? -4.176 -4.246 26.438 1 98.62 355 SER A CA 1
ATOM 2648 C C . SER A 1 355 ? -2.654 -4.211 26.359 1 98.62 355 SER A C 1
ATOM 2650 O O . SER A 1 355 ? -1.997 -3.527 27.141 1 98.62 355 SER A O 1
ATOM 2652 N N . ALA A 1 356 ? -2.059 -4.961 25.391 1 98.31 356 ALA A N 1
ATOM 2653 C CA . ALA A 1 356 ? -0.608 -5.016 25.25 1 98.31 356 ALA A CA 1
ATOM 2654 C C . ALA A 1 356 ? -0.049 -3.656 24.844 1 98.31 356 ALA A C 1
ATOM 2656 O O . ALA A 1 356 ? 1.068 -3.297 25.219 1 98.31 356 ALA A O 1
ATOM 2657 N N . ILE A 1 357 ? -0.784 -2.883 24.031 1 98.12 357 ILE A N 1
ATOM 2658 C CA . ILE A 1 357 ? -0.441 -1.551 23.531 1 98.12 357 ILE A CA 1
ATOM 2659 C C . ILE A 1 357 ? -1.544 -0.563 23.906 1 98.12 357 ILE A C 1
ATOM 2661 O O . ILE A 1 357 ? -2.713 -0.773 23.578 1 98.12 357 ILE A O 1
ATOM 2665 N N . PRO A 1 358 ? -1.172 0.463 24.703 1 98.75 358 PRO A N 1
ATOM 2666 C CA . PRO A 1 358 ? -2.215 1.454 24.984 1 98.75 358 PRO A CA 1
ATOM 2667 C C . PRO A 1 358 ? -2.707 2.154 23.719 1 98.75 358 PRO A C 1
ATOM 2669 O O . PRO A 1 358 ? -1.914 2.445 22.812 1 98.75 358 PRO A O 1
ATOM 2672 N N . VAL A 1 359 ? -3.967 2.381 23.656 1 98.94 359 VAL A N 1
ATOM 2673 C CA . VAL A 1 359 ? -4.602 3.146 22.578 1 98.94 359 VAL A CA 1
ATOM 2674 C C . VAL A 1 359 ? -5.055 4.504 23.125 1 98.94 359 VAL A C 1
ATOM 2676 O O . VAL A 1 359 ? -5.777 4.574 24.109 1 98.94 359 VAL A O 1
ATOM 2679 N N . LEU A 1 360 ? -4.594 5.559 22.453 1 98.88 360 LEU A N 1
ATOM 2680 C CA . LEU A 1 360 ? -4.859 6.918 22.922 1 98.88 360 LEU A CA 1
ATOM 2681 C C . LEU A 1 360 ? -5.695 7.688 21.906 1 98.88 360 LEU A C 1
ATOM 2683 O O . LEU A 1 360 ? -5.656 7.391 20.719 1 98.88 360 LEU A O 1
ATOM 2687 N N . VAL A 1 361 ? -6.457 8.602 22.391 1 98.88 361 VAL A N 1
ATOM 2688 C CA . VAL A 1 361 ? -6.965 9.719 21.594 1 98.88 361 VAL A CA 1
ATOM 2689 C C . VAL A 1 361 ? -6.27 11.008 22.031 1 98.88 361 VAL A C 1
ATOM 2691 O O . VAL A 1 361 ? -6.324 11.391 23.203 1 98.88 361 VAL A O 1
ATOM 2694 N N . VAL A 1 362 ? -5.562 11.609 21.141 1 98.75 362 VAL A N 1
ATOM 2695 C CA . VAL A 1 362 ? -4.855 12.859 21.422 1 98.75 362 VAL A CA 1
ATOM 2696 C C . VAL A 1 362 ? -5.32 13.938 20.438 1 98.75 362 VAL A C 1
ATOM 2698 O O . VAL A 1 362 ? -4.992 13.891 19.25 1 98.75 362 VAL A O 1
ATOM 2701 N N . PRO A 1 363 ? -6.078 14.914 20.922 1 98.12 363 PRO A N 1
ATOM 2702 C CA . PRO A 1 363 ? -6.508 15.984 20.016 1 98.12 363 PRO A CA 1
ATOM 2703 C C . PRO A 1 363 ? -5.332 16.766 19.422 1 98.12 363 PRO A C 1
ATOM 2705 O O . PRO A 1 363 ? -4.387 17.094 20.141 1 98.12 363 PRO A O 1
ATOM 2708 N N . THR A 1 364 ? -5.355 16.922 18.172 1 97.88 364 THR A N 1
ATOM 2709 C CA . THR A 1 364 ? -4.332 17.734 17.516 1 97.88 364 THR A CA 1
ATOM 2710 C C . THR A 1 364 ? -4.715 19.219 17.531 1 97.88 364 THR A C 1
ATOM 2712 O O . THR A 1 364 ? -5.844 19.562 17.891 1 97.88 364 THR A O 1
ATOM 2715 N N . ASN A 1 365 ? -3.783 20.078 17.328 1 96.56 365 ASN A N 1
ATOM 2716 C CA . ASN A 1 365 ? -3.938 21.531 17.219 1 96.56 365 ASN A CA 1
ATOM 2717 C C . ASN A 1 365 ? -2.855 22.156 16.344 1 96.56 365 ASN A C 1
ATOM 2719 O O . ASN A 1 365 ? -1.876 22.703 16.844 1 96.56 365 ASN A O 1
ATOM 2723 N N . GLU A 1 366 ? -3.111 22.094 15.062 1 96.5 366 GLU A N 1
ATOM 2724 C CA . GLU A 1 366 ? -2.1 22.516 14.094 1 96.5 366 GLU A CA 1
ATOM 2725 C C . GLU A 1 366 ? -1.808 24.016 14.211 1 96.5 366 GLU A C 1
ATOM 2727 O O . GLU A 1 366 ? -0.663 24.438 14.055 1 96.5 366 GLU A O 1
ATOM 2732 N N . GLU A 1 367 ? -2.863 24.844 14.469 1 97.44 367 GLU A N 1
ATOM 2733 C CA . GLU A 1 367 ? -2.65 26.281 14.641 1 97.44 367 GLU A CA 1
ATOM 2734 C C . GLU A 1 367 ? -1.734 26.562 15.836 1 97.44 367 GLU A C 1
ATOM 2736 O O . GLU A 1 367 ? -0.855 27.422 15.758 1 97.44 367 GLU A O 1
ATOM 2741 N N . LYS A 1 368 ? -2.01 25.859 16.875 1 97.12 368 LYS A N 1
ATOM 2742 C CA . LYS A 1 368 ? -1.156 26.016 18.047 1 97.12 368 LYS A CA 1
ATOM 2743 C C . LYS A 1 368 ? 0.277 25.594 17.75 1 97.12 368 LYS A C 1
ATOM 2745 O O . LYS A 1 368 ? 1.229 26.266 18.125 1 97.12 368 LYS A O 1
ATOM 2750 N N . ALA A 1 369 ? 0.425 24.453 17.031 1 97.75 369 ALA A N 1
ATOM 2751 C CA . ALA A 1 369 ? 1.747 23.953 16.672 1 97.75 369 ALA A CA 1
ATOM 2752 C C . ALA A 1 369 ? 2.504 24.969 15.82 1 97.75 369 ALA A C 1
ATOM 2754 O O . ALA A 1 369 ? 3.697 25.188 16.031 1 97.75 369 ALA A O 1
ATOM 2755 N N . ILE A 1 370 ? 1.808 25.531 14.883 1 98.44 370 ILE A N 1
ATOM 2756 C CA . ILE A 1 370 ? 2.422 26.516 13.984 1 98.44 370 ILE A CA 1
ATOM 2757 C C . ILE A 1 370 ? 2.822 27.75 14.781 1 98.44 370 ILE A C 1
ATOM 2759 O O . ILE A 1 370 ? 3.912 28.297 14.586 1 98.44 370 ILE A O 1
ATOM 2763 N N . ALA A 1 371 ? 1.959 28.234 15.664 1 98.38 371 ALA A N 1
ATOM 2764 C CA . ALA A 1 371 ? 2.254 29.406 16.484 1 98.38 371 ALA A CA 1
ATOM 2765 C C . ALA A 1 371 ? 3.479 29.172 17.359 1 98.38 371 ALA A C 1
ATOM 2767 O O . ALA A 1 371 ? 4.348 30.031 17.484 1 98.38 371 ALA A O 1
ATOM 2768 N N . GLU A 1 372 ? 3.5 28.016 17.953 1 97.25 372 GLU A N 1
ATOM 2769 C CA . GLU A 1 372 ? 4.613 27.688 18.844 1 97.25 372 GLU A CA 1
ATOM 2770 C C . GLU A 1 372 ? 5.922 27.562 18.062 1 97.25 372 GLU A C 1
ATOM 2772 O O . GLU A 1 372 ? 6.969 28.016 18.531 1 97.25 372 GLU A O 1
ATOM 2777 N N . ALA A 1 373 ? 5.867 26.938 16.906 1 97.56 373 ALA A N 1
ATOM 2778 C CA . ALA A 1 373 ? 7.047 26.859 16.047 1 97.56 373 ALA A CA 1
ATOM 2779 C C . ALA A 1 373 ? 7.523 28.266 15.648 1 97.56 373 ALA A C 1
ATOM 2781 O O . ALA A 1 373 ? 8.727 28.516 15.57 1 97.56 373 ALA A O 1
ATOM 2782 N N . THR A 1 374 ? 6.59 29.094 15.367 1 98.44 374 THR A N 1
ATOM 2783 C CA . THR A 1 374 ? 6.887 30.453 14.969 1 98.44 374 THR A CA 1
ATOM 2784 C C . THR A 1 374 ? 7.566 31.219 16.109 1 98.44 374 THR A C 1
ATOM 2786 O O . THR A 1 374 ? 8.586 31.875 15.898 1 98.44 374 THR A O 1
ATOM 2789 N N . GLU A 1 375 ? 7.016 31.141 17.297 1 98.12 375 GLU A N 1
ATOM 2790 C CA . GLU A 1 375 ? 7.609 31.781 18.453 1 98.12 375 GLU A CA 1
ATOM 2791 C C . GLU A 1 375 ? 9.039 31.312 18.688 1 98.12 375 GLU A C 1
ATOM 2793 O O . GLU A 1 375 ? 9.93 32.125 18.969 1 98.12 375 GLU A O 1
ATOM 2798 N N . ALA A 1 376 ? 9.227 30.031 18.562 1 96.94 376 ALA A N 1
ATOM 2799 C CA . ALA A 1 376 ? 10.523 29.438 18.828 1 96.94 376 ALA A CA 1
ATOM 2800 C C . ALA A 1 376 ? 11.594 30 17.906 1 96.94 376 ALA A C 1
ATOM 2802 O O . ALA A 1 376 ? 12.758 30.125 18.281 1 96.94 376 ALA A O 1
ATOM 2803 N N . LEU A 1 377 ? 11.219 30.297 16.672 1 97.19 377 LEU A N 1
ATOM 2804 C CA . LEU A 1 377 ? 12.188 30.734 15.68 1 97.19 377 LEU A CA 1
ATOM 2805 C C . LEU A 1 377 ? 12.406 32.25 15.766 1 97.19 377 LEU A C 1
ATOM 2807 O O . LEU A 1 377 ? 13.484 32.75 15.422 1 97.19 377 LEU A O 1
ATOM 2811 N N . VAL A 1 378 ? 11.398 32.969 16.125 1 96.69 378 VAL A N 1
ATOM 2812 C CA . VAL A 1 378 ? 11.453 34.438 16.141 1 96.69 378 VAL A CA 1
ATOM 2813 C C . VAL A 1 378 ? 12 34.906 17.484 1 96.69 378 VAL A C 1
ATOM 2815 O O . VAL A 1 378 ? 12.57 36 17.578 1 96.69 378 VAL A O 1
ATOM 2818 N N . ALA A 1 379 ? 11.82 34.188 18.484 1 87.44 379 ALA A N 1
ATOM 2819 C CA . ALA A 1 379 ? 12.289 34.594 19.812 1 87.44 379 ALA A CA 1
ATOM 2820 C C . ALA A 1 379 ? 13.812 34.5 19.906 1 87.44 379 ALA A C 1
ATOM 2822 O O . ALA A 1 379 ? 14.438 33.719 19.203 1 87.44 379 ALA A O 1
ATOM 2823 N N . MET B 1 1 ? -2.18 -41.656 -13.508 1 95.19 1 MET B N 1
ATOM 2824 C CA . MET B 1 1 ? -2.596 -40.938 -14.727 1 95.19 1 MET B CA 1
ATOM 2825 C C . MET B 1 1 ? -1.447 -40.125 -15.297 1 95.19 1 MET B C 1
ATOM 2827 O O . MET B 1 1 ? -0.681 -39.5 -14.555 1 95.19 1 MET B O 1
ATOM 2831 N N . LEU B 1 2 ? -1.299 -40.219 -16.594 1 97.56 2 LEU B N 1
ATOM 2832 C CA . LEU B 1 2 ? -0.297 -39.375 -17.234 1 97.56 2 LEU B CA 1
ATOM 2833 C C . LEU B 1 2 ? -0.896 -38.031 -17.656 1 97.56 2 LEU B C 1
ATOM 2835 O O . LEU B 1 2 ? -1.754 -37.969 -18.547 1 97.56 2 LEU B O 1
ATOM 2839 N N . VAL B 1 3 ? -0.395 -36.969 -16.984 1 98.56 3 VAL B N 1
ATOM 2840 C CA . VAL B 1 3 ? -0.936 -35.625 -17.219 1 98.56 3 VAL B CA 1
ATOM 2841 C C . VAL B 1 3 ? 0.12 -34.75 -17.875 1 98.56 3 VAL B C 1
ATOM 2843 O O . VAL B 1 3 ? 1.244 -34.625 -17.391 1 98.56 3 VAL B O 1
ATOM 2846 N N . LEU B 1 4 ? -0.2 -34.188 -19.016 1 98.69 4 LEU B N 1
ATOM 2847 C CA . LEU B 1 4 ? 0.618 -33.156 -19.672 1 98.69 4 LEU B CA 1
ATOM 2848 C C . LEU B 1 4 ? 0.264 -31.781 -19.156 1 98.69 4 LEU B C 1
ATOM 2850 O O . LEU B 1 4 ? -0.881 -31.344 -19.281 1 98.69 4 LEU B O 1
ATOM 2854 N N . VAL B 1 5 ? 1.225 -31.125 -18.5 1 98.69 5 VAL B N 1
ATOM 2855 C CA . VAL B 1 5 ? 1.042 -29.75 -18.031 1 98.69 5 VAL B CA 1
ATOM 2856 C C . VAL B 1 5 ? 1.649 -28.766 -19.031 1 98.69 5 VAL B C 1
ATOM 2858 O O . VAL B 1 5 ? 2.816 -28.906 -19.406 1 98.69 5 VAL B O 1
ATOM 2861 N N . ILE B 1 6 ? 0.855 -27.828 -19.438 1 98.25 6 ILE B N 1
ATOM 2862 C CA . ILE B 1 6 ? 1.284 -26.859 -20.438 1 98.25 6 ILE B CA 1
ATOM 2863 C C . ILE B 1 6 ? 1.172 -25.438 -19.891 1 98.25 6 ILE B C 1
ATOM 2865 O O . ILE B 1 6 ? 0.159 -25.094 -19.281 1 98.25 6 ILE B O 1
ATOM 2869 N N . ASN B 1 7 ? 2.154 -24.672 -20.031 1 96.75 7 ASN B N 1
ATOM 2870 C CA . ASN B 1 7 ? 2.199 -23.234 -19.797 1 96.75 7 ASN B CA 1
ATOM 2871 C C . ASN B 1 7 ? 2.615 -22.469 -21.031 1 96.75 7 ASN B C 1
ATOM 2873 O O . ASN B 1 7 ? 3.799 -22.406 -21.375 1 96.75 7 ASN B O 1
ATOM 2877 N N . CYS B 1 8 ? 1.691 -21.844 -21.656 1 95.38 8 CYS B N 1
ATOM 2878 C CA . CYS B 1 8 ? 1.946 -21.156 -22.922 1 95.38 8 CYS B CA 1
ATOM 2879 C C . CYS B 1 8 ? 2.186 -19.672 -22.703 1 95.38 8 CYS B C 1
ATOM 2881 O O . CYS B 1 8 ? 1.394 -19 -22.031 1 95.38 8 CYS B O 1
ATOM 2883 N N . GLY B 1 9 ? 3.264 -19.203 -23.172 1 92.38 9 GLY B N 1
ATOM 2884 C CA . GLY B 1 9 ? 3.5 -17.781 -23.297 1 92.38 9 GLY B CA 1
ATOM 2885 C C . GLY B 1 9 ? 3.287 -17.266 -24.719 1 92.38 9 GLY B C 1
ATOM 2886 O O . GLY B 1 9 ? 2.836 -18.016 -25.578 1 92.38 9 GLY B O 1
ATOM 2887 N N . SER B 1 10 ? 3.633 -16.031 -24.953 1 90.38 10 SER B N 1
ATOM 2888 C CA . SER B 1 10 ? 3.441 -15.422 -26.281 1 90.38 10 SER B CA 1
ATOM 2889 C C . SER B 1 10 ? 4.383 -16.047 -27.312 1 90.38 10 SER B C 1
ATOM 2891 O O . SER B 1 10 ? 4.035 -16.156 -28.484 1 90.38 10 SER B O 1
ATOM 2893 N N . SER B 1 11 ? 5.523 -16.469 -26.797 1 93.88 11 SER B N 1
ATOM 2894 C CA . SER B 1 11 ? 6.496 -16.953 -27.766 1 93.88 11 SER B CA 1
ATOM 2895 C C . SER B 1 11 ? 7.121 -18.266 -27.312 1 93.88 11 SER B C 1
ATOM 2897 O O . SER B 1 11 ? 8.195 -18.656 -27.781 1 93.88 11 SER B O 1
ATOM 2899 N N . SER B 1 12 ? 6.523 -18.828 -26.344 1 95.75 12 SER B N 1
ATOM 2900 C CA . SER B 1 12 ? 7.117 -20.062 -25.844 1 95.75 12 SER B CA 1
ATOM 2901 C C . SER B 1 12 ? 6.062 -20.969 -25.219 1 95.75 12 SER B C 1
ATOM 2903 O O . SER B 1 12 ? 4.965 -20.531 -24.891 1 95.75 12 SER B O 1
ATOM 2905 N N . VAL B 1 13 ? 6.395 -22.203 -25.078 1 96.81 13 VAL B N 1
ATOM 2906 C CA . VAL B 1 13 ? 5.594 -23.219 -24.391 1 96.81 13 VAL B CA 1
ATOM 2907 C C . VAL B 1 13 ? 6.484 -24.047 -23.469 1 96.81 13 VAL B C 1
ATOM 2909 O O . VAL B 1 13 ? 7.445 -24.672 -23.922 1 96.81 13 VAL B O 1
ATOM 2912 N N . LYS B 1 14 ? 6.18 -23.953 -22.203 1 97.56 14 LYS B N 1
ATOM 2913 C CA . LYS B 1 14 ? 6.781 -24.859 -21.219 1 97.56 14 LYS B CA 1
ATOM 2914 C C . LYS B 1 14 ? 5.859 -26.031 -20.906 1 97.56 14 LYS B C 1
ATOM 2916 O O . LYS B 1 14 ? 4.645 -25.859 -20.781 1 97.56 14 LYS B O 1
ATOM 2921 N N . TYR B 1 15 ? 6.492 -27.234 -20.875 1 98.19 15 TYR B N 1
ATOM 2922 C CA . TYR B 1 15 ? 5.625 -28.375 -20.641 1 98.19 15 TYR B CA 1
ATOM 2923 C C . TYR B 1 15 ? 6.309 -29.406 -19.75 1 98.19 15 TYR B C 1
ATOM 2925 O O . TYR B 1 15 ? 7.535 -29.406 -19.625 1 98.19 15 TYR B O 1
ATOM 2933 N N . GLN B 1 16 ? 5.477 -30.141 -19.094 1 98.25 16 GLN B N 1
ATOM 2934 C CA . GLN B 1 16 ? 5.898 -31.25 -18.234 1 98.25 16 GLN B CA 1
ATOM 2935 C C . GLN B 1 16 ? 4.867 -32.375 -18.266 1 98.25 16 GLN B C 1
ATOM 2937 O O . GLN B 1 16 ? 3.662 -32.125 -18.234 1 98.25 16 GLN B O 1
ATOM 2942 N N . VAL B 1 17 ? 5.348 -33.594 -18.484 1 98.5 17 VAL B N 1
ATOM 2943 C CA . VAL B 1 17 ? 4.484 -34.75 -18.359 1 98.5 17 VAL B CA 1
ATOM 2944 C C . VAL B 1 17 ? 4.707 -35.406 -16.984 1 98.5 17 VAL B C 1
ATOM 2946 O O . VAL B 1 17 ? 5.84 -35.719 -16.625 1 98.5 17 VAL B O 1
ATOM 2949 N N . ARG B 1 18 ? 3.619 -35.562 -16.344 1 98.19 18 ARG B N 1
ATOM 2950 C CA . ARG B 1 18 ? 3.713 -36.125 -15 1 98.19 18 ARG B CA 1
ATOM 2951 C C . ARG B 1 18 ? 2.85 -37.375 -14.867 1 98.19 18 ARG B C 1
ATOM 2953 O O . ARG B 1 18 ? 1.739 -37.438 -15.398 1 98.19 18 ARG B O 1
ATOM 2960 N N . ASP B 1 19 ? 3.385 -38.406 -14.188 1 97.69 19 ASP B N 1
ATOM 2961 C CA . ASP B 1 19 ? 2.611 -39.562 -13.734 1 97.69 19 ASP B CA 1
ATOM 2962 C C . ASP B 1 19 ? 2.105 -39.344 -12.312 1 97.69 19 ASP B C 1
ATOM 2964 O O . ASP B 1 19 ? 2.863 -39.5 -11.352 1 97.69 19 ASP B O 1
ATOM 2968 N N . THR B 1 20 ? 0.836 -39.062 -12.117 1 96.06 20 THR B N 1
ATOM 2969 C CA . THR B 1 20 ? 0.284 -38.688 -10.828 1 96.06 20 THR B CA 1
ATOM 2970 C C . THR B 1 20 ? 0.146 -39.875 -9.906 1 96.06 20 THR B C 1
ATOM 2972 O O . THR B 1 20 ? -0.064 -39.719 -8.695 1 96.06 20 THR B O 1
ATOM 2975 N N . ALA B 1 21 ? 0.292 -41.062 -10.422 1 94 21 ALA B N 1
ATOM 2976 C CA . ALA B 1 21 ? 0.177 -42.281 -9.625 1 94 21 ALA B CA 1
ATOM 2977 C C . ALA B 1 21 ? 1.528 -42.688 -9.039 1 94 21 ALA B C 1
ATOM 2979 O O . ALA B 1 21 ? 1.593 -43.469 -8.094 1 94 21 ALA B O 1
ATOM 2980 N N . ALA B 1 22 ? 2.555 -42.219 -9.68 1 93.62 22 ALA B N 1
ATOM 2981 C CA . ALA B 1 22 ? 3.896 -42.562 -9.219 1 93.62 22 ALA B CA 1
ATOM 2982 C C . ALA B 1 22 ? 4.223 -41.875 -7.895 1 93.62 22 ALA B C 1
ATOM 2984 O O . ALA B 1 22 ? 3.613 -40.875 -7.547 1 93.62 22 ALA B O 1
ATOM 2985 N N . THR B 1 23 ? 5.082 -42.5 -7.164 1 91.31 23 THR B N 1
ATOM 2986 C CA . THR B 1 23 ? 5.508 -41.938 -5.887 1 91.31 23 THR B CA 1
ATOM 2987 C C . THR B 1 23 ? 6.898 -41.312 -6 1 91.31 23 THR B C 1
ATOM 2989 O O . THR B 1 23 ? 7.781 -41.875 -6.648 1 91.31 23 THR B O 1
ATOM 2992 N N . GLY B 1 24 ? 7.039 -40.156 -5.324 1 90.62 24 GLY B N 1
ATOM 2993 C CA . GLY B 1 24 ? 8.312 -39.469 -5.383 1 90.62 24 GLY B CA 1
ATOM 2994 C C . GLY B 1 24 ? 8.445 -38.562 -6.59 1 90.62 24 GLY B C 1
ATOM 2995 O O . GLY B 1 24 ? 7.996 -38.906 -7.688 1 90.62 24 GLY B O 1
ATOM 2996 N N . GLU B 1 25 ? 8.953 -37.406 -6.426 1 90 25 GLU B N 1
ATOM 2997 C CA . GLU B 1 25 ? 9.047 -36.406 -7.469 1 90 25 GLU B CA 1
ATOM 2998 C C . GLU B 1 25 ? 9.82 -36.938 -8.68 1 90 25 GLU B C 1
ATOM 3000 O O . GLU B 1 25 ? 9.422 -36.688 -9.82 1 90 25 GLU B O 1
ATOM 3005 N N . GLU B 1 26 ? 10.859 -37.656 -8.492 1 90.25 26 GLU B N 1
ATOM 3006 C CA . GLU B 1 26 ? 11.703 -38.156 -9.57 1 90.25 26 GLU B CA 1
ATOM 3007 C C . GLU B 1 26 ? 10.938 -39.125 -10.461 1 90.25 26 GLU B C 1
ATOM 3009 O O . GLU B 1 26 ? 11.18 -39.188 -11.672 1 90.25 26 GLU B O 1
ATOM 3014 N N . ASN B 1 27 ? 10.039 -39.812 -9.805 1 92.31 27 ASN B N 1
ATOM 3015 C CA . ASN B 1 27 ? 9.273 -40.812 -10.539 1 92.31 27 ASN B CA 1
ATOM 3016 C C . ASN B 1 27 ? 8.039 -40.188 -11.188 1 92.31 27 ASN B C 1
ATOM 3018 O O . ASN B 1 27 ? 7.504 -40.75 -12.156 1 92.31 27 ASN B O 1
ATOM 3022 N N . GLN B 1 28 ? 7.664 -39.125 -10.68 1 95.5 28 GLN B N 1
ATOM 3023 C CA . GLN B 1 28 ? 6.445 -38.5 -11.172 1 95.5 28 GLN B CA 1
ATOM 3024 C C . GLN B 1 28 ? 6.707 -37.719 -12.461 1 95.5 28 GLN B C 1
ATOM 3026 O O . GLN B 1 28 ? 5.82 -37.594 -13.305 1 95.5 28 GLN B O 1
ATOM 3031 N N . VAL B 1 29 ? 7.906 -37.188 -12.641 1 97.19 29 VAL B N 1
ATOM 3032 C CA . VAL B 1 29 ? 8.219 -36.406 -13.836 1 97.19 29 VAL B CA 1
ATOM 3033 C C . VAL B 1 29 ? 8.727 -37.344 -14.938 1 97.19 29 VAL B C 1
ATOM 3035 O O . VAL B 1 29 ? 9.844 -37.844 -14.867 1 97.19 29 VAL B O 1
ATOM 3038 N N . ILE B 1 30 ? 7.977 -37.406 -15.938 1 96.75 30 ILE B N 1
ATOM 3039 C CA . ILE B 1 30 ? 8.281 -38.312 -17.047 1 96.75 30 ILE B CA 1
ATOM 3040 C C . ILE B 1 30 ? 9.078 -37.594 -18.109 1 96.75 30 ILE B C 1
ATOM 3042 O O . ILE B 1 30 ? 9.977 -38.156 -18.734 1 96.75 30 ILE B O 1
ATOM 3046 N N . ALA B 1 31 ? 8.719 -36.406 -18.359 1 97.06 31 ALA B N 1
ATOM 3047 C CA . ALA B 1 31 ? 9.352 -35.562 -19.359 1 97.06 31 ALA B CA 1
ATOM 3048 C C . ALA B 1 31 ? 9.078 -34.062 -19.094 1 97.06 31 ALA B C 1
ATOM 3050 O O . ALA B 1 31 ? 8.094 -33.719 -18.438 1 97.06 31 ALA B O 1
ATOM 3051 N N . LYS B 1 32 ? 9.969 -33.25 -19.422 1 97.25 32 LYS B N 1
ATOM 3052 C CA . LYS B 1 32 ? 9.773 -31.812 -19.391 1 97.25 32 LYS B CA 1
ATOM 3053 C C . LYS B 1 32 ? 10.539 -31.125 -20.516 1 97.25 32 LYS B C 1
ATOM 3055 O O . LYS B 1 32 ? 11.5 -31.672 -21.047 1 97.25 32 LYS B O 1
ATOM 3060 N N . GLY B 1 33 ? 10.094 -29.953 -20.938 1 97.06 33 GLY B N 1
ATOM 3061 C CA . GLY B 1 33 ? 10.75 -29.25 -22.016 1 97.06 33 GLY B CA 1
ATOM 3062 C C . GLY B 1 33 ? 10.219 -27.844 -22.234 1 97.06 33 GLY B C 1
ATOM 3063 O O . GLY B 1 33 ? 9.391 -27.359 -21.453 1 97.06 33 GLY B O 1
ATOM 3064 N N . LEU B 1 34 ? 10.883 -27.188 -23.172 1 97 34 LEU B N 1
ATOM 3065 C CA . LEU B 1 34 ? 10.594 -25.797 -23.531 1 97 34 LEU B CA 1
ATOM 3066 C C . LEU B 1 34 ? 10.727 -25.578 -25.031 1 97 34 LEU B C 1
ATOM 3068 O O . LEU B 1 34 ? 11.719 -25.984 -25.641 1 97 34 LEU B O 1
ATOM 3072 N N . VAL B 1 35 ? 9.68 -25.172 -25.594 1 96.69 35 VAL B N 1
ATOM 3073 C CA . VAL B 1 35 ? 9.727 -24.734 -26.984 1 96.69 35 VAL B CA 1
ATOM 3074 C C . VAL B 1 35 ? 9.719 -23.203 -27.031 1 96.69 35 VAL B C 1
ATOM 3076 O O . VAL B 1 35 ? 8.828 -22.562 -26.484 1 96.69 35 VAL B O 1
ATOM 3079 N N . GLU B 1 36 ? 10.664 -22.594 -27.703 1 96.38 36 GLU B N 1
ATOM 3080 C CA . GLU B 1 36 ? 10.797 -21.141 -27.75 1 96.38 36 GLU B CA 1
ATOM 3081 C C . GLU B 1 36 ? 10.719 -20.625 -29.188 1 96.38 36 GLU B C 1
ATOM 3083 O O . GLU B 1 36 ? 10.609 -21.406 -30.125 1 96.38 36 GLU B O 1
ATOM 3088 N N . ASN B 1 37 ? 10.625 -19.328 -29.359 1 94.88 37 ASN B N 1
ATOM 3089 C CA . ASN B 1 37 ? 10.672 -18.609 -30.625 1 94.88 37 ASN B CA 1
ATOM 3090 C C . ASN B 1 37 ? 9.414 -18.859 -31.453 1 94.88 37 ASN B C 1
ATOM 3092 O O . ASN B 1 37 ? 9.492 -19.016 -32.688 1 94.88 37 ASN B O 1
ATOM 3096 N N . ILE B 1 38 ? 8.391 -19.078 -30.766 1 94.62 38 ILE B N 1
ATOM 3097 C CA . ILE B 1 38 ? 7.117 -19.141 -31.484 1 94.62 38 ILE B CA 1
ATOM 3098 C C . ILE B 1 38 ? 6.855 -17.812 -32.188 1 94.62 38 ILE B C 1
ATOM 3100 O O . ILE B 1 38 ? 7.07 -16.734 -31.609 1 94.62 38 ILE B O 1
ATOM 3104 N N . GLY B 1 39 ? 6.336 -17.812 -33.344 1 92.31 39 GLY B N 1
ATOM 3105 C CA . GLY B 1 39 ? 6.18 -16.625 -34.156 1 92.31 39 GLY B CA 1
ATOM 3106 C C . GLY B 1 39 ? 7.281 -16.453 -35.188 1 92.31 39 GLY B C 1
ATOM 3107 O O . GLY B 1 39 ? 7.199 -15.586 -36.062 1 92.31 39 GLY B O 1
ATOM 3108 N N . SER B 1 40 ? 8.328 -17.234 -35.031 1 93.38 40 SER B N 1
ATOM 3109 C CA . SER B 1 40 ? 9.398 -17.25 -36.031 1 93.38 40 SER B CA 1
ATOM 3110 C C . SER B 1 40 ? 8.969 -17.984 -37.312 1 93.38 40 SER B C 1
ATOM 3112 O O . SER B 1 40 ? 7.887 -18.578 -37.344 1 93.38 40 SER B O 1
ATOM 3114 N N . ALA B 1 41 ? 9.914 -17.984 -38.25 1 92.56 41 ALA B N 1
ATOM 3115 C CA . ALA B 1 41 ? 9.633 -18.672 -39.531 1 92.56 41 ALA B CA 1
ATOM 3116 C C . ALA B 1 41 ? 9.586 -20.188 -39.312 1 92.56 41 ALA B C 1
ATOM 3118 O O . ALA B 1 41 ? 8.797 -20.891 -39.969 1 92.56 41 ALA B O 1
ATOM 3119 N N . GLU B 1 42 ? 10.289 -20.688 -38.406 1 93.19 42 GLU B N 1
ATOM 3120 C CA . GLU B 1 42 ? 10.398 -22.109 -38.156 1 93.19 42 GLU B CA 1
ATOM 3121 C C . GLU B 1 42 ? 9.242 -22.609 -37.312 1 93.19 42 GLU B C 1
ATOM 3123 O O . GLU B 1 42 ? 8.805 -23.766 -37.469 1 93.19 42 GLU B O 1
ATOM 3128 N N . ILE B 1 43 ? 8.742 -21.891 -36.469 1 96.31 43 ILE B N 1
ATOM 3129 C CA . ILE B 1 43 ? 7.637 -22.219 -35.562 1 96.31 43 ILE B CA 1
ATOM 3130 C C . ILE B 1 43 ? 6.602 -21.094 -35.594 1 96.31 43 ILE B C 1
ATOM 3132 O O . ILE B 1 43 ? 6.5 -20.312 -34.625 1 96.31 43 ILE B O 1
ATOM 3136 N N . PRO B 1 44 ? 5.84 -21.016 -36.531 1 94.25 44 PRO B N 1
ATOM 3137 C CA . PRO B 1 44 ? 4.996 -19.844 -36.781 1 94.25 44 PRO B CA 1
ATOM 3138 C C . PRO B 1 44 ? 3.873 -19.703 -35.75 1 94.25 44 PRO B C 1
ATOM 3140 O O . PRO B 1 44 ? 3.445 -18.594 -35.469 1 94.25 44 PRO B O 1
ATOM 3143 N N . THR B 1 45 ? 3.377 -20.781 -35.344 1 94.5 45 THR B N 1
ATOM 3144 C CA . THR B 1 45 ? 2.225 -20.688 -34.438 1 94.5 45 THR B CA 1
ATOM 3145 C C . THR B 1 45 ? 2.375 -21.641 -33.281 1 94.5 45 THR B C 1
ATOM 3147 O O . THR B 1 45 ? 3.281 -22.484 -33.25 1 94.5 45 THR B O 1
ATOM 3150 N N . HIS B 1 46 ? 1.477 -21.5 -32.344 1 95.06 46 HIS B N 1
ATOM 3151 C CA . HIS B 1 46 ? 1.436 -22.391 -31.172 1 95.06 46 HIS B CA 1
ATOM 3152 C C . HIS B 1 46 ? 1.097 -23.812 -31.594 1 95.06 46 HIS B C 1
ATOM 3154 O O . HIS B 1 46 ? 1.524 -24.781 -30.938 1 95.06 46 HIS B O 1
ATOM 3160 N N . THR B 1 47 ? 0.372 -24 -32.625 1 94.88 47 THR B N 1
ATOM 3161 C CA . THR B 1 47 ? 0.065 -25.328 -33.125 1 94.88 47 THR B CA 1
ATOM 3162 C C . THR B 1 47 ? 1.34 -26.062 -33.531 1 94.88 47 THR B C 1
ATOM 3164 O O . THR B 1 47 ? 1.552 -27.219 -33.156 1 94.88 47 THR B O 1
ATOM 3167 N N . GLU B 1 48 ? 2.146 -25.375 -34.281 1 95.94 48 GLU B N 1
ATOM 3168 C CA . GLU B 1 48 ? 3.426 -25.984 -34.656 1 95.94 48 GLU B CA 1
ATOM 3169 C C . GLU B 1 48 ? 4.293 -26.25 -33.438 1 95.94 48 GLU B C 1
ATOM 3171 O O . GLU B 1 48 ? 5.012 -27.25 -33.406 1 95.94 48 GLU B O 1
ATOM 3176 N N . ALA B 1 49 ? 4.25 -25.344 -32.5 1 96.88 49 ALA B N 1
ATOM 3177 C CA . ALA B 1 49 ? 5.004 -25.531 -31.25 1 96.88 49 ALA B CA 1
ATOM 3178 C C . ALA B 1 49 ? 4.559 -26.797 -30.531 1 96.88 49 ALA B C 1
ATOM 3180 O O . ALA B 1 49 ? 5.391 -27.547 -30.031 1 96.88 49 ALA B O 1
ATOM 3181 N N . LEU B 1 50 ? 3.27 -27.016 -30.438 1 96.44 50 LEU B N 1
ATOM 3182 C CA . LEU B 1 50 ? 2.748 -28.188 -29.75 1 96.44 50 LEU B CA 1
ATOM 3183 C C . LEU B 1 50 ? 3.047 -29.453 -30.531 1 96.44 50 LEU B C 1
ATOM 3185 O O . LEU B 1 50 ? 3.246 -30.531 -29.953 1 96.44 50 LEU B O 1
ATOM 3189 N N . ASP B 1 51 ? 3.074 -29.344 -31.828 1 96.12 51 ASP B N 1
ATOM 3190 C CA . ASP B 1 51 ? 3.492 -30.469 -32.656 1 96.12 51 ASP B CA 1
ATOM 3191 C C . ASP B 1 51 ? 4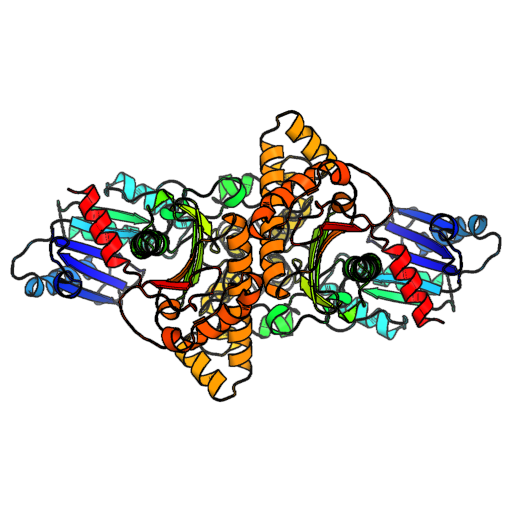.934 -30.875 -32.344 1 96.12 51 ASP B C 1
ATOM 3193 O O . ASP B 1 51 ? 5.242 -32.062 -32.219 1 96.12 51 ASP B O 1
ATOM 3197 N N . ILE B 1 52 ? 5.723 -29.844 -32.312 1 97 52 ILE B N 1
ATOM 3198 C CA . ILE B 1 52 ? 7.117 -30.078 -31.953 1 97 52 ILE B CA 1
ATOM 3199 C C . ILE B 1 52 ? 7.207 -30.734 -30.578 1 97 52 ILE B C 1
ATOM 3201 O O . ILE B 1 52 ? 7.965 -31.688 -30.391 1 97 52 ILE B O 1
ATOM 3205 N N . MET B 1 53 ? 6.445 -30.234 -29.656 1 97.19 53 MET B N 1
ATOM 3206 C CA . MET B 1 53 ? 6.383 -30.781 -28.297 1 97.19 53 MET B CA 1
ATOM 3207 C C . MET B 1 53 ? 5.934 -32.25 -28.328 1 97.19 53 MET B C 1
ATOM 3209 O O . MET B 1 53 ? 6.547 -33.094 -27.703 1 97.19 53 MET B O 1
ATOM 3213 N N . ALA B 1 54 ? 4.902 -32.562 -29.094 1 96.5 54 ALA B N 1
ATOM 3214 C CA . ALA B 1 54 ? 4.355 -33.906 -29.172 1 96.5 54 ALA B CA 1
ATOM 3215 C C . ALA B 1 54 ? 5.391 -34.906 -29.734 1 96.5 54 ALA B C 1
ATOM 3217 O O . ALA B 1 54 ? 5.492 -36.031 -29.266 1 96.5 54 ALA B O 1
ATOM 3218 N N . LYS B 1 55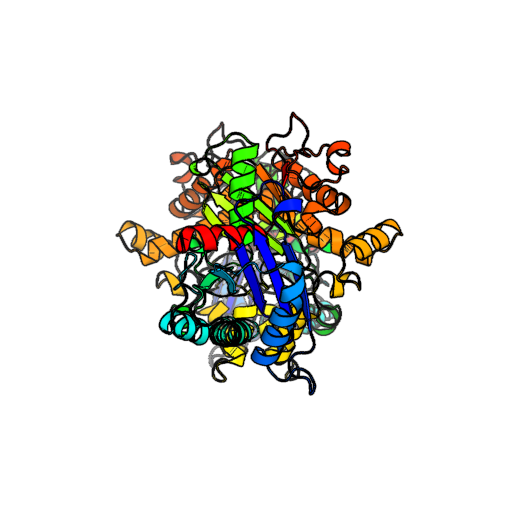 ? 6.078 -34.438 -30.703 1 96.31 55 LYS B N 1
ATOM 3219 C CA . LYS B 1 55 ? 7.133 -35.25 -31.281 1 96.31 55 LYS B CA 1
ATOM 3220 C C . LYS B 1 55 ? 8.234 -35.531 -30.266 1 96.31 55 LYS B C 1
ATOM 3222 O O . LYS B 1 55 ? 8.742 -36.656 -30.188 1 96.31 55 LYS B O 1
ATOM 3227 N N . ALA B 1 56 ? 8.57 -34.469 -29.547 1 96.62 56 ALA B N 1
ATOM 3228 C CA . ALA B 1 56 ? 9.617 -34.625 -28.531 1 96.62 56 ALA B CA 1
ATOM 3229 C C . ALA B 1 56 ? 9.195 -35.562 -27.422 1 96.62 56 ALA B C 1
ATOM 3231 O O . ALA B 1 56 ? 10.039 -36.156 -26.75 1 96.62 56 ALA B O 1
ATOM 3232 N N . LEU B 1 57 ? 7.906 -35.781 -27.25 1 97.12 57 LEU B N 1
ATOM 3233 C CA . LEU B 1 57 ? 7.383 -36.594 -26.141 1 97.12 57 LEU B CA 1
ATOM 3234 C C . LEU B 1 57 ? 7.277 -38.062 -26.531 1 97.12 57 LEU B C 1
ATOM 3236 O O . LEU B 1 57 ? 7.102 -38.906 -25.656 1 97.12 57 LEU B O 1
ATOM 3240 N N . VAL B 1 58 ? 7.473 -38.438 -27.75 1 95.69 58 VAL B N 1
ATOM 3241 C CA . VAL B 1 58 ? 7.289 -39.781 -28.234 1 95.69 58 VAL B CA 1
ATOM 3242 C C . VAL B 1 58 ? 8.25 -40.719 -27.516 1 95.69 58 VAL B C 1
ATOM 3244 O O . VAL B 1 58 ? 7.832 -41.75 -26.969 1 95.69 58 VAL B O 1
ATOM 3247 N N . GLU B 1 59 ? 9.461 -40.375 -27.484 1 95.69 59 GLU B N 1
ATOM 3248 C CA . GLU B 1 59 ? 10.469 -41.25 -26.906 1 95.69 59 GLU B CA 1
ATOM 3249 C C . GLU B 1 59 ? 10.297 -41.375 -25.391 1 95.69 59 GLU B C 1
ATOM 3251 O O . GLU B 1 59 ? 10.219 -42.469 -24.844 1 95.69 59 GLU B O 1
ATOM 3256 N N . PRO B 1 60 ? 10.18 -40.25 -24.797 1 95.5 60 PRO B N 1
ATOM 3257 C CA . PRO B 1 60 ? 10.062 -40.312 -23.344 1 95.5 60 PRO B CA 1
ATOM 3258 C C . PRO B 1 60 ? 8.82 -41.062 -22.875 1 95.5 60 PRO B C 1
ATOM 3260 O O . PRO B 1 60 ? 8.812 -41.656 -21.797 1 95.5 60 PRO B O 1
ATOM 3263 N N . LEU B 1 61 ? 7.793 -41.062 -23.625 1 95.62 61 LEU B N 1
ATOM 3264 C CA . LEU B 1 61 ? 6.535 -41.688 -23.219 1 95.62 61 LEU B CA 1
ATOM 3265 C C . LEU B 1 61 ? 6.566 -43.188 -23.453 1 95.62 61 LEU B C 1
ATOM 3267 O O . LEU B 1 61 ? 5.73 -43.938 -22.938 1 95.62 61 LEU B O 1
ATOM 3271 N N . HIS B 1 62 ? 7.488 -43.656 -24.234 1 94 62 HIS B N 1
ATOM 3272 C CA . HIS B 1 62 ? 7.695 -45.062 -24.484 1 94 62 HIS B CA 1
ATOM 3273 C C . HIS B 1 62 ? 6.383 -45.781 -24.812 1 94 62 HIS B C 1
ATOM 3275 O O . HIS B 1 62 ? 6.047 -46.781 -24.203 1 94 62 HIS B O 1
ATOM 3281 N N . GLY B 1 63 ? 5.598 -45.156 -25.609 1 91.94 63 GLY B N 1
ATOM 3282 C CA . GLY B 1 63 ? 4.375 -45.75 -26.109 1 91.94 63 GLY B CA 1
ATOM 3283 C C . GLY B 1 63 ? 3.166 -45.469 -25.25 1 91.94 63 GLY B C 1
ATOM 3284 O O . GLY B 1 63 ? 2.037 -45.812 -25.609 1 91.94 63 GLY B O 1
ATOM 3285 N N . LYS B 1 64 ? 3.344 -44.844 -24.109 1 94.38 64 LYS B N 1
ATOM 3286 C CA . LYS B 1 64 ? 2.213 -44.469 -23.266 1 94.38 64 LYS B CA 1
ATOM 3287 C C . LYS B 1 64 ? 1.474 -43.281 -23.859 1 94.38 64 LYS B C 1
ATOM 3289 O O . LYS B 1 64 ? 2.045 -42.5 -24.641 1 94.38 64 LYS B O 1
ATOM 3294 N N . THR B 1 65 ? 0.217 -43.188 -23.484 1 94.69 65 THR B N 1
ATOM 3295 C CA . THR B 1 65 ? -0.611 -42.094 -23.984 1 94.69 65 THR B CA 1
ATOM 3296 C C . THR B 1 65 ? -0.896 -41.094 -22.891 1 94.69 65 THR B C 1
ATOM 3298 O O . THR B 1 65 ? -1.032 -41.438 -21.719 1 94.69 65 THR B O 1
ATOM 3301 N N . ILE B 1 66 ? -0.963 -39.844 -23.281 1 97.12 66 ILE B N 1
ATOM 3302 C CA . ILE B 1 66 ? -1.379 -38.781 -22.375 1 97.12 66 ILE B CA 1
ATOM 3303 C C . ILE B 1 66 ? -2.861 -38.906 -22.047 1 97.12 66 ILE B C 1
ATOM 3305 O O . ILE B 1 66 ? -3.703 -39 -22.953 1 97.12 66 ILE B O 1
ATOM 3309 N N . ASP B 1 67 ? -3.15 -38.938 -20.75 1 97.81 67 ASP B N 1
ATOM 3310 C CA . ASP B 1 67 ? -4.523 -39.188 -20.328 1 97.81 67 ASP B CA 1
ATOM 3311 C C . ASP B 1 67 ? -5.301 -37.875 -20.219 1 97.81 67 ASP B C 1
ATOM 3313 O O . ASP B 1 67 ? -6.523 -37.844 -20.391 1 97.81 67 ASP B O 1
ATOM 3317 N N . ALA B 1 68 ? -4.648 -36.812 -19.859 1 98.62 68 ALA B N 1
ATOM 3318 C CA . ALA B 1 68 ? -5.262 -35.5 -19.656 1 98.62 68 ALA B CA 1
ATOM 3319 C C . ALA B 1 68 ? -4.23 -34.375 -19.797 1 98.62 68 ALA B C 1
ATOM 3321 O O . ALA B 1 68 ? -3.027 -34.625 -19.703 1 98.62 68 ALA B O 1
ATOM 3322 N N . ILE B 1 69 ? -4.707 -33.156 -20.031 1 98.75 69 ILE B N 1
ATOM 3323 C CA . ILE B 1 69 ? -3.836 -32 -20.188 1 98.75 69 ILE B CA 1
ATOM 3324 C C . ILE B 1 69 ? -4.258 -30.906 -19.203 1 98.75 69 ILE B C 1
ATOM 3326 O O . ILE B 1 69 ? -5.438 -30.562 -19.125 1 98.75 69 ILE B O 1
ATOM 3330 N N . GLY B 1 70 ? -3.361 -30.422 -18.391 1 98.75 70 GLY B N 1
ATOM 3331 C CA . GLY B 1 70 ? -3.574 -29.266 -17.531 1 98.75 70 GLY B CA 1
ATOM 3332 C C . GLY B 1 70 ? -2.914 -28.016 -18.062 1 98.75 70 GLY B C 1
ATOM 3333 O O . GLY B 1 70 ? -1.735 -28.031 -18.422 1 98.75 70 GLY B O 1
ATOM 3334 N N . HIS B 1 71 ? -3.66 -26.938 -18.141 1 98.75 71 HIS B N 1
ATOM 3335 C CA . HIS B 1 71 ? -3.156 -25.656 -18.641 1 98.75 71 HIS B CA 1
ATOM 3336 C C . HIS B 1 71 ? -3.088 -24.641 -17.516 1 98.75 71 HIS B C 1
ATOM 3338 O O . HIS B 1 71 ? -4.055 -24.453 -16.781 1 98.75 71 HIS B O 1
ATOM 3344 N N . ARG B 1 72 ? -1.948 -24 -17.344 1 98.38 72 ARG B N 1
ATOM 3345 C CA . ARG B 1 72 ? -1.877 -22.812 -16.5 1 98.38 72 ARG B CA 1
ATOM 3346 C C . ARG B 1 72 ? -2.506 -21.609 -17.188 1 98.38 72 ARG B C 1
ATOM 3348 O O . ARG B 1 72 ? -2.141 -21.266 -18.312 1 98.38 72 ARG B O 1
ATOM 3355 N N . ILE B 1 73 ? -3.486 -21 -16.562 1 98.31 73 ILE B N 1
ATOM 3356 C CA . ILE B 1 73 ? -4.109 -19.766 -17.047 1 98.31 73 ILE B CA 1
ATOM 3357 C C . ILE B 1 73 ? -3.887 -18.641 -16.031 1 98.31 73 ILE B C 1
ATOM 3359 O O . ILE B 1 73 ? -4.168 -18.812 -14.844 1 98.31 73 ILE B O 1
ATOM 3363 N N . VAL B 1 74 ? -3.43 -17.531 -16.453 1 96.88 74 VAL B N 1
ATOM 3364 C CA . VAL B 1 74 ? -3.027 -16.453 -15.547 1 96.88 74 VAL B CA 1
ATOM 3365 C C . VAL B 1 74 ? -4.266 -15.758 -14.984 1 96.88 74 VAL B C 1
ATOM 3367 O O . VAL B 1 74 ? -4.367 -15.547 -13.773 1 96.88 74 VAL B O 1
ATOM 3370 N N . GLN B 1 75 ? -5.23 -15.406 -15.867 1 97.38 75 GLN B N 1
ATOM 3371 C CA . GLN B 1 75 ? -6.344 -14.547 -15.469 1 97.38 75 GLN B CA 1
ATOM 3372 C C . GLN B 1 75 ? -7.68 -15.258 -15.656 1 97.38 75 GLN B C 1
ATOM 3374 O O . GLN B 1 75 ? -8.094 -15.516 -16.797 1 97.38 75 GLN B O 1
ATOM 3379 N N . GLY B 1 76 ? -8.352 -15.5 -14.523 1 97.31 76 GLY B N 1
ATOM 3380 C CA . GLY B 1 76 ? -9.664 -16.125 -14.555 1 97.31 76 GLY B CA 1
ATOM 3381 C C . GLY B 1 76 ? -10.781 -15.164 -14.188 1 97.31 76 GLY B C 1
ATOM 3382 O O . GLY B 1 76 ? -11.953 -15.555 -14.172 1 97.31 76 GLY B O 1
ATOM 3383 N N . GLY B 1 77 ? -10.398 -13.906 -13.875 1 95.69 77 GLY B N 1
ATOM 3384 C CA . GLY B 1 77 ? -11.391 -12.906 -13.516 1 95.69 77 GLY B CA 1
ATOM 3385 C C . GLY B 1 77 ? -12.227 -13.305 -12.32 1 95.69 77 GLY B C 1
ATOM 3386 O O . GLY B 1 77 ? -11.727 -13.93 -11.383 1 95.69 77 GLY B O 1
ATOM 3387 N N . ASP B 1 78 ? -13.445 -12.766 -12.312 1 92.94 78 ASP B N 1
ATOM 3388 C CA . ASP B 1 78 ? -14.391 -13.164 -11.273 1 92.94 78 ASP B CA 1
ATOM 3389 C C . ASP B 1 78 ? -15.305 -14.297 -11.758 1 92.94 78 ASP B C 1
ATOM 3391 O O . ASP B 1 78 ? -16.359 -14.531 -11.18 1 92.94 78 ASP B O 1
ATOM 3395 N N . VAL B 1 79 ? -14.812 -14.984 -12.75 1 94.31 79 VAL B N 1
ATOM 3396 C CA . VAL B 1 79 ? -15.594 -16.016 -13.414 1 94.31 79 VAL B CA 1
ATOM 3397 C C . VAL B 1 79 ? -15.109 -17.406 -12.969 1 94.31 79 VAL B C 1
ATOM 3399 O O . VAL B 1 79 ? -15.914 -18.281 -12.648 1 94.31 79 VAL B O 1
ATOM 3402 N N . PHE B 1 80 ? -13.836 -17.609 -13.016 1 96.31 80 PHE B N 1
ATOM 3403 C CA . PHE B 1 80 ? -13.258 -18.906 -12.711 1 96.31 80 PHE B CA 1
ATOM 3404 C C . PHE B 1 80 ? -12.586 -18.891 -11.344 1 96.31 80 PHE B C 1
ATOM 3406 O O . PHE B 1 80 ? -11.508 -18.328 -11.172 1 96.31 80 PHE B O 1
ATOM 3413 N N . SER B 1 81 ? -13.133 -19.578 -10.398 1 95.38 81 SER B N 1
ATOM 3414 C CA . SER B 1 81 ? -12.594 -19.594 -9.039 1 95.38 81 SER B CA 1
ATOM 3415 C C . SER B 1 81 ? -12.047 -20.953 -8.664 1 95.38 81 SER B C 1
ATOM 3417 O O . SER B 1 81 ? -11.711 -21.203 -7.504 1 95.38 81 SER B O 1
ATOM 3419 N N . GLU B 1 82 ? -12 -21.844 -9.594 1 97 82 GLU B N 1
ATOM 3420 C CA . GLU B 1 82 ? -11.445 -23.188 -9.445 1 97 82 GLU B CA 1
ATOM 3421 C C . GLU B 1 82 ? -11.039 -23.766 -10.797 1 97 82 GLU B C 1
ATOM 3423 O O . GLU B 1 82 ? -11.398 -23.219 -11.844 1 97 82 GLU B O 1
ATOM 3428 N N . PRO B 1 83 ? -10.281 -24.812 -10.773 1 98.12 83 PRO B N 1
ATOM 3429 C CA . PRO B 1 83 ? -10.008 -25.484 -12.047 1 98.12 83 PRO B CA 1
ATOM 3430 C C . PRO B 1 83 ? -11.273 -25.953 -12.75 1 98.12 83 PRO B C 1
ATOM 3432 O O . PRO B 1 83 ? -12.234 -26.375 -12.094 1 98.12 83 PRO B O 1
ATOM 3435 N N . VAL B 1 84 ? -11.188 -25.875 -14.117 1 98.56 84 VAL B N 1
ATOM 3436 C CA . VAL B 1 84 ? -12.391 -26.266 -14.844 1 98.56 84 VAL B CA 1
ATOM 3437 C C . VAL B 1 84 ? -12.016 -27.125 -16.047 1 98.56 84 VAL B C 1
ATOM 3439 O O . VAL B 1 84 ? -10.93 -26.969 -16.609 1 98.56 84 VAL B O 1
ATOM 3442 N N . LEU B 1 85 ? -12.93 -28.031 -16.359 1 98.5 85 LEU B N 1
ATOM 3443 C CA . LEU B 1 85 ? -12.781 -28.766 -17.609 1 98.5 85 LEU B CA 1
ATOM 3444 C C . LEU B 1 85 ? -12.898 -27.812 -18.797 1 98.5 85 LEU B C 1
ATOM 3446 O O . LEU B 1 85 ? -13.805 -26.984 -18.844 1 98.5 85 LEU B O 1
ATOM 3450 N N . VAL B 1 86 ? -12.078 -27.953 -19.734 1 98.44 86 VAL B N 1
ATOM 3451 C CA . VAL B 1 86 ? -12.031 -27.047 -20.875 1 98.44 86 VAL B CA 1
ATOM 3452 C C . VAL B 1 86 ? -13.109 -27.438 -21.891 1 98.44 86 VAL B C 1
ATOM 3454 O O . VAL B 1 86 ? -13.203 -28.594 -22.281 1 98.44 86 VAL B O 1
ATOM 3457 N N . THR B 1 87 ? -13.945 -26.578 -22.203 1 97.94 87 THR B N 1
ATOM 3458 C CA . THR B 1 87 ? -14.891 -26.625 -23.312 1 97.94 87 THR B CA 1
ATOM 3459 C C . THR B 1 87 ? -14.711 -25.422 -24.234 1 97.94 87 THR B C 1
ATOM 3461 O O . THR B 1 87 ? -13.93 -24.531 -23.938 1 97.94 87 THR B O 1
ATOM 3464 N N . ASP B 1 88 ? -15.406 -25.484 -25.297 1 97.75 88 ASP B N 1
ATOM 3465 C CA . ASP B 1 88 ? -15.336 -24.344 -26.203 1 97.75 88 ASP B CA 1
ATOM 3466 C C . ASP B 1 88 ? -15.844 -23.062 -25.531 1 97.75 88 ASP B C 1
ATOM 3468 O O . ASP B 1 88 ? -15.344 -21.969 -25.797 1 97.75 88 ASP B O 1
ATOM 3472 N N . GLU B 1 89 ? -16.797 -23.234 -24.688 1 98.06 89 GLU B N 1
ATOM 3473 C CA . GLU B 1 89 ? -17.328 -22.109 -23.938 1 98.06 89 GLU B CA 1
ATOM 3474 C C . GLU B 1 89 ? -16.297 -21.547 -22.969 1 98.06 89 GLU B C 1
ATOM 3476 O O . GLU B 1 89 ? -16.188 -20.328 -22.797 1 98.06 89 GLU B O 1
ATOM 3481 N N . VAL B 1 90 ? -15.555 -22.422 -22.328 1 98.31 90 VAL B N 1
ATOM 3482 C CA . VAL B 1 90 ? -14.523 -22.031 -21.375 1 98.31 90 VAL B CA 1
ATOM 3483 C C . VAL B 1 90 ? -13.414 -21.266 -22.109 1 98.31 90 VAL B C 1
ATOM 3485 O O . VAL B 1 90 ? -12.945 -20.234 -21.641 1 98.31 90 VAL B O 1
ATOM 3488 N N . ILE B 1 91 ? -13.016 -21.781 -23.25 1 98.5 91 ILE B N 1
ATOM 3489 C CA . ILE B 1 91 ? -11.984 -21.125 -24.047 1 98.5 91 ILE B CA 1
ATOM 3490 C C . ILE B 1 91 ? -12.445 -19.719 -24.438 1 98.5 91 ILE B C 1
ATOM 3492 O O . ILE B 1 91 ? -11.672 -18.766 -24.359 1 98.5 91 ILE B O 1
ATOM 3496 N N . ALA B 1 92 ? -13.727 -19.625 -24.859 1 98.25 92 ALA B N 1
ATOM 3497 C CA . ALA B 1 92 ? -14.289 -18.344 -25.25 1 98.25 92 ALA B CA 1
ATOM 3498 C C . ALA B 1 92 ? -14.289 -17.359 -24.078 1 98.25 92 ALA B C 1
ATOM 3500 O O . ALA B 1 92 ? -14 -16.172 -24.25 1 98.25 92 ALA B O 1
ATOM 3501 N N . LYS B 1 93 ? -14.641 -17.859 -22.922 1 98.06 93 LYS B N 1
ATOM 3502 C CA . LYS B 1 93 ? -14.672 -17.016 -21.734 1 98.06 93 LYS B CA 1
ATOM 3503 C C . LYS B 1 93 ? -13.266 -16.547 -21.359 1 98.06 93 LYS B C 1
ATOM 3505 O O . LYS B 1 93 ? -13.078 -15.391 -20.938 1 98.06 93 LYS B O 1
ATOM 3510 N N . ILE B 1 94 ? -12.266 -17.422 -21.406 1 98.25 94 ILE B N 1
ATOM 3511 C CA . ILE B 1 94 ? -10.883 -17.031 -21.156 1 98.25 94 ILE B CA 1
ATOM 3512 C C . ILE B 1 94 ? -10.461 -15.945 -22.125 1 98.25 94 ILE B C 1
ATOM 3514 O O . ILE B 1 94 ? -9.781 -14.984 -21.75 1 98.25 94 ILE B O 1
ATOM 3518 N N . ASP B 1 95 ? -10.852 -16.078 -23.359 1 98.12 95 ASP B N 1
ATOM 3519 C CA . ASP B 1 95 ? -10.547 -15.086 -24.391 1 98.12 95 ASP B CA 1
ATOM 3520 C C . ASP B 1 95 ? -11.195 -13.742 -24.047 1 98.12 95 ASP B C 1
ATOM 3522 O O . ASP B 1 95 ? -10.586 -12.688 -24.234 1 98.12 95 ASP B O 1
ATOM 3526 N N . GLU B 1 96 ? -12.422 -13.812 -23.562 1 97.12 96 GLU B N 1
ATOM 3527 C CA . GLU B 1 96 ? -13.148 -12.609 -23.172 1 97.12 96 GLU B CA 1
ATOM 3528 C C . GLU B 1 96 ? -12.43 -11.875 -22.047 1 97.12 96 GLU B C 1
ATOM 3530 O O . GLU B 1 96 ? -12.578 -10.656 -21.906 1 97.12 96 GLU B O 1
ATOM 3535 N N . LEU B 1 97 ? -11.648 -12.531 -21.297 1 96.88 97 LEU B N 1
ATOM 3536 C CA . LEU B 1 97 ? -10.953 -11.961 -20.156 1 96.88 97 LEU B CA 1
ATOM 3537 C C . LEU B 1 97 ? -9.594 -11.398 -20.562 1 96.88 97 LEU B C 1
ATOM 3539 O O . LEU B 1 97 ? -8.859 -10.859 -19.734 1 96.88 97 LEU B O 1
ATOM 3543 N N . SER B 1 98 ? -9.242 -11.422 -21.844 1 95.88 98 SER B N 1
ATOM 3544 C CA . SER B 1 98 ? -7.941 -11.023 -22.359 1 95.88 98 SER B CA 1
ATOM 3545 C C . SER B 1 98 ? -7.641 -9.562 -22.031 1 95.88 98 SER B C 1
ATOM 3547 O O . SER B 1 98 ? -6.488 -9.203 -21.781 1 95.88 98 SER B O 1
ATOM 3549 N N . PRO B 1 99 ? -8.656 -8.688 -21.984 1 93.25 99 PRO B N 1
ATOM 3550 C CA . PRO B 1 99 ? -8.352 -7.301 -21.625 1 93.25 99 PRO B CA 1
ATOM 3551 C C . PRO B 1 99 ? -7.742 -7.172 -20.234 1 93.25 99 PRO B C 1
ATOM 3553 O O . PRO B 1 99 ? -6.984 -6.234 -19.969 1 93.25 99 PRO B O 1
ATOM 3556 N N . LEU B 1 100 ? -7.945 -8.07 -19.328 1 94.44 100 LEU B N 1
ATOM 3557 C CA . LEU B 1 100 ? -7.395 -8.055 -17.969 1 94.44 100 LEU B CA 1
ATOM 3558 C C . LEU B 1 100 ? -5.961 -8.578 -17.953 1 94.44 100 LEU B C 1
ATOM 3560 O O . LEU B 1 100 ? -5.211 -8.32 -17.016 1 94.44 100 LEU B O 1
ATOM 3564 N N . ALA B 1 101 ? -5.617 -9.352 -18.938 1 94.19 101 ALA B N 1
ATOM 3565 C CA . ALA B 1 101 ? -4.273 -9.906 -19.062 1 94.19 101 ALA B CA 1
ATOM 3566 C C . ALA B 1 101 ? -3.867 -10.023 -20.531 1 94.19 101 ALA B C 1
ATOM 3568 O O . ALA B 1 101 ? -3.688 -11.133 -21.047 1 94.19 101 ALA B O 1
ATOM 3569 N N . PRO B 1 102 ? -3.615 -8.961 -21.141 1 90.38 102 PRO B N 1
ATOM 3570 C CA . PRO B 1 102 ? -3.447 -8.922 -22.594 1 90.38 102 PRO B CA 1
ATOM 3571 C C . PRO B 1 102 ? -2.186 -9.641 -23.062 1 90.38 102 PRO B C 1
ATOM 3573 O O . PRO B 1 102 ? -2.115 -10.094 -24.219 1 90.38 102 PRO B O 1
ATOM 3576 N N . LEU B 1 103 ? -1.267 -9.836 -22.188 1 87.88 103 LEU B N 1
ATOM 3577 C CA . LEU B 1 103 ? -0.015 -10.469 -22.578 1 87.88 103 LEU B CA 1
ATOM 3578 C C . LEU B 1 103 ? -0.057 -11.969 -22.297 1 87.88 103 LEU B C 1
ATOM 3580 O O . LEU B 1 103 ? 0.814 -12.719 -22.766 1 87.88 103 LEU B O 1
ATOM 3584 N N . HIS B 1 104 ? -1.067 -12.359 -21.578 1 94.56 104 HIS B N 1
ATOM 3585 C CA . HIS B 1 104 ? -1.056 -13.742 -21.109 1 94.56 104 HIS B CA 1
ATOM 3586 C C . HIS B 1 104 ? -2.232 -14.523 -21.672 1 94.56 104 HIS B C 1
ATOM 3588 O O . HIS B 1 104 ? -2.039 -15.531 -22.359 1 94.56 104 HIS B O 1
ATOM 3594 N N . ASN B 1 105 ? -3.42 -14.023 -21.531 1 96.69 105 ASN B N 1
ATOM 3595 C CA . ASN B 1 105 ? -4.617 -14.805 -21.828 1 96.69 105 ASN B CA 1
ATOM 3596 C C . ASN B 1 105 ? -4.715 -15.141 -23.312 1 96.69 105 ASN B C 1
ATOM 3598 O O . ASN B 1 105 ? -5.094 -16.25 -23.688 1 96.69 105 ASN B O 1
ATOM 3602 N N . PRO B 1 106 ? -4.312 -14.219 -24.234 1 96.19 106 PRO B N 1
ATOM 3603 C CA . PRO B 1 106 ? -4.367 -14.594 -25.641 1 96.19 106 PRO B CA 1
ATOM 3604 C C . PRO B 1 106 ? -3.453 -15.773 -25.984 1 96.19 106 PRO B C 1
ATOM 3606 O O . PRO B 1 106 ? -3.844 -16.672 -26.734 1 96.19 106 PRO B O 1
ATOM 3609 N N . ALA B 1 107 ? -2.281 -15.758 -25.422 1 95.38 107 ALA B N 1
ATOM 3610 C CA . ALA B 1 107 ? -1.36 -16.875 -25.625 1 95.38 107 ALA B CA 1
ATOM 3611 C C . ALA B 1 107 ? -1.933 -18.172 -25.062 1 95.38 107 ALA B C 1
ATOM 3613 O O . ALA B 1 107 ? -1.768 -19.234 -25.672 1 95.38 107 ALA B O 1
ATOM 3614 N N . HIS B 1 108 ? -2.562 -18.078 -23.922 1 97.31 108 HIS B N 1
ATOM 3615 C CA . HIS B 1 108 ? -3.186 -19.25 -23.312 1 97.31 108 HIS B CA 1
ATOM 3616 C C . HIS B 1 108 ? -4.285 -19.812 -24.219 1 97.31 108 HIS B C 1
ATOM 3618 O O . HIS B 1 108 ? -4.414 -21.031 -24.359 1 97.31 108 HIS B O 1
ATOM 3624 N N . VAL B 1 109 ? -5.098 -18.922 -24.812 1 98 109 VAL B N 1
ATOM 3625 C CA . VAL B 1 109 ? -6.18 -19.328 -25.703 1 98 109 VAL B CA 1
ATOM 3626 C C . VAL B 1 109 ? -5.605 -20.062 -26.906 1 98 109 VAL B C 1
ATOM 3628 O O . VAL B 1 109 ? -6.109 -21.109 -27.297 1 98 109 VAL B O 1
ATOM 3631 N N . LEU B 1 110 ? -4.551 -19.516 -27.453 1 96.69 110 LEU B N 1
ATOM 3632 C CA . LEU B 1 110 ? -3.895 -20.156 -28.578 1 96.69 110 LEU B CA 1
ATOM 3633 C C . LEU B 1 110 ? -3.367 -21.531 -28.188 1 96.69 110 LEU B C 1
ATOM 3635 O O . LEU B 1 110 ? -3.479 -22.484 -28.969 1 96.69 110 LEU B O 1
ATOM 3639 N N . GLY B 1 111 ? -2.812 -21.609 -27.016 1 96.94 111 GLY B N 1
ATOM 3640 C CA . GLY B 1 111 ? -2.324 -22.891 -26.516 1 96.94 111 GLY B CA 1
ATOM 3641 C C . GLY B 1 111 ? -3.422 -23.922 -26.344 1 96.94 111 GLY B C 1
ATOM 3642 O O . GLY B 1 111 ? -3.232 -25.094 -26.656 1 96.94 111 GLY B O 1
ATOM 3643 N N . LEU B 1 112 ? -4.523 -23.469 -25.812 1 98.19 112 LEU B N 1
ATOM 3644 C CA . LEU B 1 112 ? -5.672 -24.344 -25.609 1 98.19 112 LEU B CA 1
ATOM 3645 C C . LEU B 1 112 ? -6.18 -24.891 -26.953 1 98.19 112 LEU B C 1
ATOM 3647 O O . LEU B 1 112 ? -6.41 -26.094 -27.078 1 98.19 112 LEU B O 1
ATOM 3651 N N . LYS B 1 113 ? -6.352 -24.062 -27.875 1 97.69 113 LYS B N 1
ATOM 3652 C CA . LYS B 1 113 ? -6.828 -24.469 -29.188 1 97.69 113 LYS B CA 1
ATOM 3653 C C . LYS B 1 113 ? -5.832 -25.406 -29.859 1 97.69 113 LYS B C 1
ATOM 3655 O O . LYS B 1 113 ? -6.227 -26.406 -30.469 1 97.69 113 LYS B O 1
ATOM 3660 N N . ALA B 1 114 ? -4.586 -25.078 -29.766 1 97.44 114 ALA B N 1
ATOM 3661 C CA . ALA B 1 114 ? -3.545 -25.922 -30.344 1 97.44 114 ALA B CA 1
ATOM 3662 C C . ALA B 1 114 ? -3.553 -27.312 -29.703 1 97.44 114 ALA B C 1
ATOM 3664 O O . ALA B 1 114 ? -3.354 -28.312 -30.391 1 97.44 114 ALA B O 1
ATOM 3665 N N . ALA B 1 115 ? -3.734 -27.359 -28.453 1 97.94 115 ALA B N 1
ATOM 3666 C CA . ALA B 1 115 ? -3.764 -28.641 -27.75 1 97.94 115 ALA B CA 1
ATOM 3667 C C . ALA B 1 115 ? -4.961 -29.484 -28.188 1 97.94 115 ALA B C 1
ATOM 3669 O O . ALA B 1 115 ? -4.867 -30.703 -28.266 1 97.94 115 ALA B O 1
ATOM 3670 N N . GLN B 1 116 ? -6.086 -28.828 -28.406 1 96.94 116 GLN B N 1
ATOM 3671 C CA . GLN B 1 116 ? -7.262 -29.531 -28.906 1 96.94 116 GLN B CA 1
ATOM 3672 C C . GLN B 1 116 ? -6.973 -30.203 -30.25 1 96.94 116 GLN B C 1
ATOM 3674 O O . GLN B 1 116 ? -7.453 -31.312 -30.516 1 96.94 116 GLN B O 1
ATOM 3679 N N . GLU B 1 117 ? -6.234 -29.516 -31.016 1 96.5 117 GLU B N 1
ATOM 3680 C CA . GLU B 1 117 ? -5.895 -30.031 -32.344 1 96.5 117 GLU B CA 1
ATOM 3681 C C . GLU B 1 117 ? -4.863 -31.156 -32.25 1 96.5 117 GLU B C 1
ATOM 3683 O O . GLU B 1 117 ? -4.98 -32.188 -32.938 1 96.5 117 GLU B O 1
ATOM 3688 N N . THR B 1 118 ? -3.887 -30.984 -31.453 1 96.25 118 THR B N 1
ATOM 3689 C CA . THR B 1 118 ? -2.764 -31.906 -31.359 1 96.25 118 THR B CA 1
ATOM 3690 C C . THR B 1 118 ? -3.176 -33.188 -30.609 1 96.25 118 THR B C 1
ATOM 3692 O O . THR B 1 118 ? -2.662 -34.281 -30.906 1 96.25 118 THR B O 1
ATOM 3695 N N . TYR B 1 119 ? -4.055 -33.031 -29.688 1 96.25 119 TYR B N 1
ATOM 3696 C CA . TYR B 1 119 ? -4.516 -34.156 -28.875 1 96.25 119 TYR B CA 1
ATOM 3697 C C . TYR B 1 119 ? -6.039 -34.25 -28.891 1 96.25 119 TYR B C 1
ATOM 3699 O O . TYR B 1 119 ? -6.68 -34.125 -27.844 1 96.25 119 TYR B O 1
ATOM 3707 N N . PRO B 1 120 ? -6.57 -34.625 -30.047 1 95.88 120 PRO B N 1
ATOM 3708 C CA . PRO B 1 120 ? -8.031 -34.688 -30.125 1 95.88 120 PRO B CA 1
ATOM 3709 C C . PRO B 1 120 ? -8.633 -35.719 -29.156 1 95.88 120 PRO B C 1
ATOM 3711 O O . PRO B 1 120 ? -8.141 -36.844 -29.062 1 95.88 120 PRO B O 1
ATOM 3714 N N . GLY B 1 121 ? -9.602 -35.281 -28.438 1 95.38 121 GLY B N 1
ATOM 3715 C CA . GLY B 1 121 ? -10.359 -36.188 -27.578 1 95.38 121 GLY B CA 1
ATOM 3716 C C . GLY B 1 121 ? -9.789 -36.281 -26.172 1 95.38 121 GLY B C 1
ATOM 3717 O O . GLY B 1 121 ? -10.422 -36.844 -25.266 1 95.38 121 GLY B O 1
ATOM 3718 N N . VAL B 1 122 ? -8.578 -35.844 -25.938 1 97.69 122 VAL B N 1
ATOM 3719 C CA . VAL B 1 122 ? -7.98 -35.875 -24.609 1 97.69 122 VAL B CA 1
ATOM 3720 C C . VAL B 1 122 ? -8.594 -34.781 -23.75 1 97.69 122 VAL B C 1
ATOM 3722 O O . VAL B 1 122 ? -8.641 -33.594 -24.141 1 97.69 122 VAL B O 1
ATOM 3725 N N . PRO B 1 123 ? -9.141 -35.094 -22.562 1 98.5 123 PRO B N 1
ATOM 3726 C CA . PRO B 1 123 ? -9.711 -34.062 -21.703 1 98.5 123 PRO B CA 1
ATOM 3727 C C . PRO B 1 123 ? -8.664 -33.031 -21.234 1 98.5 123 PRO B C 1
ATOM 3729 O O . PRO B 1 123 ? -7.523 -33.406 -20.953 1 98.5 123 PRO B O 1
ATOM 3732 N N . MET B 1 124 ? -9.047 -31.75 -21.172 1 98.75 124 MET B N 1
ATOM 3733 C CA . MET B 1 124 ? -8.164 -30.672 -20.734 1 98.75 124 MET B CA 1
ATOM 3734 C C . MET B 1 124 ? -8.758 -29.922 -19.547 1 98.75 124 MET B C 1
ATOM 3736 O O . MET B 1 124 ? -9.977 -29.812 -19.422 1 98.75 124 MET B O 1
ATOM 3740 N N . VAL B 1 125 ? -7.91 -29.438 -18.672 1 98.81 125 VAL B N 1
ATOM 3741 C CA . VAL B 1 125 ? -8.305 -28.656 -17.5 1 98.81 125 VAL B CA 1
ATOM 3742 C C . VAL B 1 125 ? -7.539 -27.344 -17.469 1 98.81 125 VAL B C 1
ATOM 3744 O O . VAL B 1 125 ? -6.332 -27.312 -17.719 1 98.81 125 VAL B O 1
ATOM 3747 N N . ALA B 1 126 ? -8.258 -26.25 -17.281 1 98.75 126 ALA B N 1
ATOM 3748 C CA . ALA B 1 126 ? -7.641 -24.938 -17.078 1 98.75 126 ALA B CA 1
ATOM 3749 C C . ALA B 1 126 ? -7.5 -24.625 -15.586 1 98.75 126 ALA B C 1
ATOM 3751 O O . ALA B 1 126 ? -8.477 -24.703 -14.836 1 98.75 126 ALA B O 1
ATOM 3752 N N . VAL B 1 127 ? -6.32 -24.344 -15.164 1 98.69 127 VAL B N 1
ATOM 3753 C CA . VAL B 1 127 ? -6.023 -23.969 -13.781 1 98.69 127 VAL B CA 1
ATOM 3754 C C . VAL B 1 127 ? -5.602 -22.5 -13.719 1 98.69 127 VAL B C 1
ATOM 3756 O O . VAL B 1 127 ? -4.621 -22.109 -14.352 1 98.69 127 VAL B O 1
ATOM 3759 N N . PHE B 1 128 ? -6.312 -21.703 -12.961 1 98.5 128 PHE B N 1
ATOM 3760 C CA . PHE B 1 128 ? -6.191 -20.25 -13.023 1 98.5 128 PHE B CA 1
ATOM 3761 C C . PHE B 1 128 ? -5.352 -19.734 -11.859 1 98.5 128 PHE B C 1
ATOM 3763 O O . PHE B 1 128 ? -5.621 -20.047 -10.703 1 98.5 128 PHE B O 1
ATOM 3770 N N . ASP B 1 129 ? -4.391 -18.828 -12.109 1 97.81 129 ASP B N 1
ATOM 3771 C CA . ASP B 1 129 ? -3.543 -18.203 -11.094 1 97.81 129 ASP B CA 1
ATOM 3772 C C . ASP B 1 129 ? -4.367 -17.359 -10.133 1 97.81 129 ASP B C 1
ATOM 3774 O O . ASP B 1 129 ? -3.932 -17.078 -9.008 1 97.81 129 ASP B O 1
ATOM 3778 N N . THR B 1 130 ? -5.543 -16.953 -10.555 1 98.5 130 THR B N 1
ATOM 3779 C CA . THR B 1 130 ? -6.367 -16.047 -9.75 1 98.5 130 THR B CA 1
ATOM 3780 C C . THR B 1 130 ? -7.363 -16.844 -8.906 1 98.5 130 THR B C 1
ATOM 3782 O O . THR B 1 130 ? -8 -16.281 -8.008 1 98.5 130 THR B O 1
ATOM 3785 N N . ALA B 1 131 ? -7.508 -18.109 -9.117 1 98.19 131 ALA B N 1
ATOM 3786 C CA . ALA B 1 131 ? -8.617 -18.891 -8.562 1 98.19 131 ALA B CA 1
ATOM 3787 C C . ALA B 1 131 ? -8.555 -18.922 -7.035 1 98.19 131 ALA B C 1
ATOM 3789 O O . ALA B 1 131 ? -9.57 -18.688 -6.367 1 98.19 131 ALA B O 1
ATOM 3790 N N . PHE B 1 132 ? -7.367 -19.156 -6.484 1 98.5 132 PHE B N 1
ATOM 3791 C CA . PHE B 1 132 ? -7.191 -19.281 -5.043 1 98.5 132 PHE B CA 1
ATOM 3792 C C . PHE B 1 132 ? -7.68 -18.031 -4.328 1 98.5 132 PHE B C 1
ATOM 3794 O O . PHE B 1 132 ? -8.141 -18.094 -3.188 1 98.5 132 PHE B O 1
ATOM 3801 N N . HIS B 1 133 ? -7.648 -16.891 -4.98 1 98.69 133 HIS B N 1
ATOM 3802 C CA . HIS B 1 133 ? -7.922 -15.578 -4.379 1 98.69 133 HIS B CA 1
ATOM 3803 C C . HIS B 1 133 ? -9.398 -15.227 -4.488 1 98.69 133 HIS B C 1
ATOM 3805 O O . HIS B 1 133 ? -9.828 -14.18 -3.994 1 98.69 133 HIS B O 1
ATOM 3811 N N . GLY B 1 134 ? -10.188 -16.109 -5.109 1 97.88 134 GLY B N 1
ATOM 3812 C CA . GLY B 1 134 ? -11.609 -15.844 -5.305 1 97.88 134 GLY B CA 1
ATOM 3813 C C . GLY B 1 134 ? -12.383 -15.773 -4.004 1 97.88 134 GLY B C 1
ATOM 3814 O O . GLY B 1 134 ? -13.523 -15.305 -3.982 1 97.88 134 GLY B O 1
ATOM 3815 N N . THR B 1 135 ? -11.727 -16.125 -2.891 1 98.19 135 THR B N 1
ATOM 3816 C CA . THR B 1 135 ? -12.406 -16.172 -1.602 1 98.19 135 THR B CA 1
ATOM 3817 C C . THR B 1 135 ? -12.266 -14.852 -0.858 1 98.19 135 THR B C 1
ATOM 3819 O O . THR B 1 135 ? -12.844 -14.672 0.215 1 98.19 135 THR B O 1
ATOM 3822 N N . MET B 1 136 ? -11.516 -13.883 -1.393 1 98.69 136 MET B N 1
ATOM 3823 C CA . MET B 1 136 ? -11.391 -12.578 -0.749 1 98.69 136 MET B CA 1
ATOM 3824 C C . MET B 1 136 ? -12.758 -11.938 -0.544 1 98.69 136 MET B C 1
ATOM 3826 O O . MET B 1 136 ? -13.57 -11.883 -1.472 1 98.69 136 MET B O 1
ATOM 3830 N N . PRO B 1 137 ? -13.023 -11.492 0.659 1 98.69 137 PRO B N 1
ATOM 3831 C CA . PRO B 1 137 ? -14.297 -10.789 0.854 1 98.69 137 PRO B CA 1
ATOM 3832 C C . PRO B 1 137 ? -14.336 -9.438 0.139 1 98.69 137 PRO B C 1
ATOM 3834 O O . PRO B 1 137 ? -13.289 -8.883 -0.202 1 98.69 137 PRO B O 1
ATOM 3837 N N . GLU B 1 138 ? -15.445 -8.938 -0.035 1 98.5 138 GLU B N 1
ATOM 3838 C CA . GLU B 1 138 ? -15.664 -7.758 -0.867 1 98.5 138 GLU B CA 1
ATOM 3839 C C . GLU B 1 138 ? -14.867 -6.559 -0.352 1 98.5 138 GLU B C 1
ATOM 3841 O O . GLU B 1 138 ? -14.281 -5.812 -1.138 1 98.5 138 GLU B O 1
ATOM 3846 N N . HIS B 1 139 ? -14.781 -6.344 0.974 1 98.81 139 HIS B N 1
ATOM 3847 C CA . HIS B 1 139 ? -14.109 -5.176 1.531 1 98.81 139 HIS B CA 1
ATOM 3848 C C . HIS B 1 139 ? -12.602 -5.258 1.326 1 98.81 139 HIS B C 1
ATOM 3850 O O . HIS B 1 139 ? -11.891 -4.273 1.539 1 98.81 139 HIS B O 1
ATOM 3856 N N . VAL B 1 140 ? -12.164 -6.473 0.874 1 98.81 140 VAL B N 1
ATOM 3857 C CA . VAL B 1 140 ? -10.734 -6.68 0.649 1 98.81 140 VAL B CA 1
ATOM 3858 C C . VAL B 1 140 ? -10.414 -6.516 -0.835 1 98.81 140 VAL B C 1
ATOM 3860 O O . VAL B 1 140 ? -9.438 -5.859 -1.197 1 98.81 140 VAL B O 1
ATOM 3863 N N . TYR B 1 141 ? -11.258 -7.098 -1.741 1 98.5 141 TYR B N 1
ATOM 3864 C CA . TYR B 1 141 ? -10.875 -7.102 -3.148 1 98.5 141 TYR B CA 1
ATOM 3865 C C . TYR B 1 141 ? -11.297 -5.805 -3.83 1 98.5 141 TYR B C 1
ATOM 3867 O O . TYR B 1 141 ? -10.805 -5.48 -4.914 1 98.5 141 TYR B O 1
ATOM 3875 N N . ARG B 1 142 ? -12.164 -5.047 -3.227 1 98.31 142 ARG B N 1
ATOM 3876 C CA . ARG B 1 142 ? -12.617 -3.799 -3.832 1 98.31 142 ARG B CA 1
ATOM 3877 C C . ARG B 1 142 ? -11.633 -2.668 -3.562 1 98.31 142 ARG B C 1
ATOM 3879 O O . ARG B 1 142 ? -11.055 -2.58 -2.475 1 98.31 142 ARG B O 1
ATOM 3886 N N . TYR B 1 143 ? -11.398 -1.859 -4.566 1 98.69 143 TYR B N 1
ATOM 3887 C CA . TYR B 1 143 ? -10.758 -0.565 -4.355 1 98.69 143 TYR B CA 1
ATOM 3888 C C . TYR B 1 143 ? -11.797 0.513 -4.059 1 98.69 143 TYR B C 1
ATOM 3890 O O . TYR B 1 143 ? -12.961 0.38 -4.43 1 98.69 143 TYR B O 1
ATOM 3898 N N . ALA B 1 144 ? -11.414 1.573 -3.359 1 98.81 144 ALA B N 1
ATOM 3899 C CA . ALA B 1 144 ? -12.328 2.652 -3.004 1 98.81 144 ALA B CA 1
ATOM 3900 C C . ALA B 1 144 ? -12.5 3.637 -4.16 1 98.81 144 ALA B C 1
ATOM 3902 O O . ALA B 1 144 ? -12.172 4.816 -4.027 1 98.81 144 ALA B O 1
ATOM 3903 N N . VAL B 1 145 ? -13.055 3.182 -5.281 1 98.81 145 VAL B N 1
ATOM 3904 C CA . VAL B 1 145 ? -13.227 3.961 -6.504 1 98.81 145 VAL B CA 1
ATOM 3905 C C . VAL B 1 145 ? -14.68 3.877 -6.965 1 98.81 145 VAL B C 1
ATOM 3907 O O . VAL B 1 145 ? -15.445 3.033 -6.488 1 98.81 145 VAL B O 1
ATOM 3910 N N . PRO B 1 146 ? -15.094 4.73 -7.867 1 98.38 146 PRO B N 1
ATOM 3911 C CA . PRO B 1 146 ? -16.469 4.691 -8.367 1 98.38 146 PRO B CA 1
ATOM 3912 C C . PRO B 1 146 ? -16.828 3.348 -9.008 1 98.38 146 PRO B C 1
ATOM 3914 O O . PRO B 1 146 ? -15.992 2.73 -9.664 1 98.38 146 PRO B O 1
ATOM 3917 N N . GLU B 1 147 ? -18.031 2.967 -8.883 1 97.06 147 GLU B N 1
ATOM 3918 C CA . GLU B 1 147 ? -18.547 1.69 -9.367 1 97.06 147 GLU B CA 1
ATOM 3919 C C . GLU B 1 147 ? -18.344 1.546 -10.875 1 97.06 147 GLU B C 1
ATOM 3921 O O . GLU B 1 147 ? -18.156 0.435 -11.375 1 97.06 147 GLU B O 1
ATOM 3926 N N . GLU B 1 148 ? -18.328 2.641 -11.555 1 96 148 GLU B N 1
ATOM 3927 C CA . GLU B 1 148 ? -18.172 2.639 -13 1 96 148 GLU B CA 1
ATOM 3928 C C . GLU B 1 148 ? -16.859 1.975 -13.414 1 96 148 GLU B C 1
ATOM 3930 O O . GLU B 1 148 ? -16.797 1.314 -14.453 1 96 148 GLU B O 1
ATOM 3935 N N . LEU B 1 149 ? -15.805 2.156 -12.664 1 97.25 149 LEU B N 1
ATOM 3936 C CA . LEU B 1 149 ? -14.516 1.546 -12.984 1 97.25 149 LEU B CA 1
ATOM 3937 C C . LEU B 1 149 ? -14.586 0.029 -12.844 1 97.25 149 LEU B C 1
ATOM 3939 O O . LEU B 1 149 ? -13.922 -0.698 -13.586 1 97.25 149 LEU B O 1
ATOM 3943 N N . VAL B 1 150 ? -15.367 -0.418 -11.914 1 96 150 VAL B N 1
ATOM 3944 C CA . VAL B 1 150 ? -15.555 -1.851 -11.711 1 96 150 VAL B CA 1
ATOM 3945 C C . VAL B 1 150 ? -16.375 -2.436 -12.859 1 96 150 VAL B C 1
ATOM 3947 O O . VAL B 1 150 ? -16 -3.451 -13.445 1 96 150 VAL B O 1
ATOM 3950 N N . GLU B 1 151 ? -17.453 -1.747 -13.148 1 95.56 151 GLU B N 1
ATOM 3951 C CA . GLU B 1 151 ? -18.391 -2.25 -14.148 1 95.56 151 GLU B CA 1
ATOM 3952 C C . GLU B 1 151 ? -17.766 -2.25 -15.539 1 95.56 151 GLU B C 1
ATOM 3954 O O . GLU B 1 151 ? -17.922 -3.217 -16.297 1 95.56 151 GLU B O 1
ATOM 3959 N N . LYS B 1 152 ? -17.047 -1.238 -15.828 1 95.69 152 LYS B N 1
ATOM 3960 C CA . LYS B 1 152 ? -16.562 -1.063 -17.188 1 95.69 152 LYS B CA 1
ATOM 3961 C C . LYS B 1 152 ? -15.219 -1.755 -17.391 1 95.69 152 LYS B C 1
ATOM 3963 O O . LYS B 1 152 ? -14.93 -2.264 -18.484 1 95.69 152 LYS B O 1
ATOM 3968 N N . TYR B 1 153 ? -14.398 -1.742 -16.344 1 96.88 153 TYR B N 1
ATOM 3969 C CA . TYR B 1 153 ? -13.023 -2.148 -16.578 1 96.88 153 TYR B CA 1
ATOM 3970 C C . TYR B 1 153 ? -12.625 -3.307 -15.672 1 96.88 153 TYR B C 1
ATOM 3972 O O . TYR B 1 153 ? -11.492 -3.789 -15.727 1 96.88 153 TYR B O 1
ATOM 3980 N N . GLY B 1 154 ? -13.492 -3.812 -14.797 1 96.75 154 GLY B N 1
ATOM 3981 C CA . GLY B 1 154 ? -13.211 -4.93 -13.906 1 96.75 154 GLY B CA 1
ATOM 3982 C C . GLY B 1 154 ? -12.227 -4.586 -12.805 1 96.75 154 GLY B C 1
ATOM 3983 O O . GLY B 1 154 ? -11.461 -5.445 -12.359 1 96.75 154 GLY B O 1
ATOM 3984 N N . VAL B 1 155 ? -12.297 -3.371 -12.344 1 98.12 155 VAL B N 1
ATOM 3985 C CA . VAL B 1 155 ? -11.305 -2.912 -11.375 1 98.12 155 VAL B CA 1
ATOM 3986 C C . VAL B 1 155 ? -11.57 -3.553 -10.016 1 98.12 155 VAL B C 1
ATOM 3988 O O . VAL B 1 155 ? -12.562 -3.225 -9.352 1 98.12 155 VAL B O 1
ATOM 3991 N N . ARG B 1 156 ? -10.695 -4.402 -9.617 1 98.19 156 ARG B N 1
ATOM 3992 C CA . ARG B 1 156 ? -10.656 -5.055 -8.305 1 98.19 156 ARG B CA 1
ATOM 3993 C C . ARG B 1 156 ? -9.344 -5.812 -8.117 1 98.19 156 ARG B C 1
ATOM 3995 O O . ARG B 1 156 ? -8.547 -5.926 -9.047 1 98.19 156 ARG B O 1
ATOM 4002 N N . ARG B 1 157 ? -9.125 -6.312 -6.961 1 98.31 157 ARG B N 1
ATOM 4003 C CA . ARG B 1 157 ? -8.016 -7.223 -6.707 1 98.31 157 ARG B CA 1
ATOM 4004 C C . ARG B 1 157 ? -8.359 -8.641 -7.156 1 98.31 157 ARG B C 1
ATOM 4006 O O . ARG B 1 157 ? -9.391 -9.195 -6.758 1 98.31 157 ARG B O 1
ATOM 4013 N N . TYR B 1 158 ? -7.504 -9.18 -7.98 1 98.25 158 TYR B N 1
ATOM 4014 C CA . TYR B 1 158 ? -7.684 -10.555 -8.422 1 98.25 158 TYR B CA 1
ATOM 4015 C C . TYR B 1 158 ? -6.684 -11.477 -7.738 1 98.25 158 TYR B C 1
ATOM 4017 O O . TYR B 1 158 ? -7.027 -12.602 -7.359 1 98.25 158 TYR B O 1
ATOM 4025 N N . GLY B 1 159 ? -5.473 -10.953 -7.633 1 98 159 GLY B N 1
ATOM 4026 C CA . GLY B 1 159 ? -4.414 -11.789 -7.082 1 98 159 GLY B CA 1
ATOM 4027 C C . GLY B 1 159 ? -3.857 -12.781 -8.086 1 98 159 GLY B C 1
ATOM 4028 O O . GLY B 1 159 ? -4.551 -13.18 -9.023 1 98 159 GLY B O 1
ATOM 4029 N N . PHE B 1 160 ? -2.645 -13.164 -7.863 1 98.19 160 PHE B N 1
ATOM 4030 C CA . PHE B 1 160 ? -1.923 -14.062 -8.766 1 98.19 160 PHE B CA 1
ATOM 4031 C C . PHE B 1 160 ? -1.017 -15 -7.977 1 98.19 160 PHE B C 1
ATOM 4033 O O . PHE B 1 160 ? -0.944 -14.922 -6.75 1 98.19 160 PHE B O 1
ATOM 4040 N N . HIS B 1 161 ? -0.409 -15.961 -8.656 1 98.25 161 HIS B N 1
ATOM 4041 C CA . HIS B 1 161 ? 0.362 -17.031 -8.016 1 98.25 161 HIS B CA 1
ATOM 4042 C C . HIS B 1 161 ? -0.538 -17.938 -7.191 1 98.25 161 HIS B C 1
ATOM 4044 O O . HIS B 1 161 ? -0.07 -18.594 -6.262 1 98.25 161 HIS B O 1
ATOM 4050 N N . GLY B 1 162 ? -1.781 -17.906 -7.484 1 98.56 162 GLY B N 1
ATOM 4051 C CA . GLY B 1 162 ? -2.752 -18.609 -6.664 1 98.56 162 GLY B CA 1
ATOM 4052 C C . GLY B 1 162 ? -2.48 -20.094 -6.559 1 98.56 162 GLY B C 1
ATOM 4053 O O . GLY B 1 162 ? -2.664 -20.703 -5.5 1 98.56 162 GLY B O 1
ATOM 4054 N N . THR B 1 163 ? -2.051 -20.75 -7.664 1 98.19 163 THR B N 1
ATOM 4055 C CA . THR B 1 163 ? -1.758 -22.172 -7.672 1 98.19 163 THR B CA 1
ATOM 4056 C C . THR B 1 163 ? -0.638 -22.5 -6.688 1 98.19 163 THR B C 1
ATOM 4058 O O . THR B 1 163 ? -0.718 -23.484 -5.957 1 98.19 163 THR B O 1
ATOM 4061 N N . SER B 1 164 ? 0.315 -21.656 -6.676 1 98.44 164 SER B N 1
ATOM 4062 C CA . SER B 1 164 ? 1.426 -21.812 -5.746 1 98.44 164 SER B CA 1
ATOM 4063 C C . SER B 1 164 ? 0.972 -21.625 -4.301 1 98.44 164 SER B C 1
ATOM 4065 O O . SER B 1 164 ? 1.274 -22.453 -3.436 1 98.44 164 SER B O 1
ATOM 4067 N N . HIS B 1 165 ? 0.251 -20.562 -4.031 1 98.81 165 HIS B N 1
ATOM 4068 C CA . HIS B 1 165 ? -0.22 -20.266 -2.682 1 98.81 165 HIS B CA 1
ATOM 4069 C C . HIS B 1 165 ? -1.136 -21.375 -2.164 1 98.81 165 HIS B C 1
ATOM 4071 O O . HIS B 1 165 ? -1.052 -21.75 -0.996 1 98.81 165 HIS B O 1
ATOM 4077 N N . ASP B 1 166 ? -1.974 -21.828 -3.053 1 98.5 166 ASP B N 1
ATOM 4078 C CA . ASP B 1 166 ? -2.887 -22.906 -2.686 1 98.5 166 ASP B CA 1
ATOM 4079 C C . ASP B 1 166 ? -2.121 -24.188 -2.328 1 98.5 166 ASP B C 1
ATOM 4081 O O . ASP B 1 166 ? -2.359 -24.781 -1.279 1 98.5 166 ASP B O 1
ATOM 4085 N N . TYR B 1 167 ? -1.208 -24.562 -3.168 1 98.12 167 TYR B N 1
ATOM 4086 C CA . TYR B 1 167 ? -0.39 -25.766 -2.986 1 98.12 167 TYR B CA 1
ATOM 4087 C C . TYR B 1 167 ? 0.397 -25.688 -1.685 1 98.12 167 TYR B C 1
ATOM 4089 O O . TYR B 1 167 ? 0.346 -26.609 -0.87 1 98.12 167 TYR B O 1
ATOM 4097 N N . VAL B 1 168 ? 1.033 -24.562 -1.412 1 98.62 168 VAL B N 1
ATOM 4098 C CA . VAL B 1 168 ? 1.916 -24.375 -0.268 1 98.62 168 VAL B CA 1
ATOM 4099 C C . VAL B 1 168 ? 1.093 -24.312 1.018 1 98.62 168 VAL B C 1
ATOM 4101 O O . VAL B 1 168 ? 1.539 -24.781 2.068 1 98.62 168 VAL B O 1
ATOM 4104 N N . THR B 1 169 ? -0.092 -23.75 0.945 1 98.69 169 THR B N 1
ATOM 4105 C CA . THR B 1 169 ? -0.993 -23.719 2.092 1 98.69 169 THR B CA 1
ATOM 4106 C C . THR B 1 169 ? -1.265 -25.141 2.6 1 98.69 169 THR B C 1
ATOM 4108 O O . THR B 1 169 ? -1.165 -25.391 3.801 1 98.69 169 THR B O 1
ATOM 4111 N N . GLY B 1 170 ? -1.571 -26.047 1.669 1 98 170 GLY B N 1
ATOM 4112 C CA . GLY B 1 170 ? -1.834 -27.422 2.057 1 98 170 GLY B CA 1
ATOM 4113 C C . GLY B 1 170 ? -0.633 -28.109 2.686 1 98 170 GLY B C 1
ATOM 4114 O O . GLY B 1 170 ? -0.754 -28.75 3.729 1 98 170 G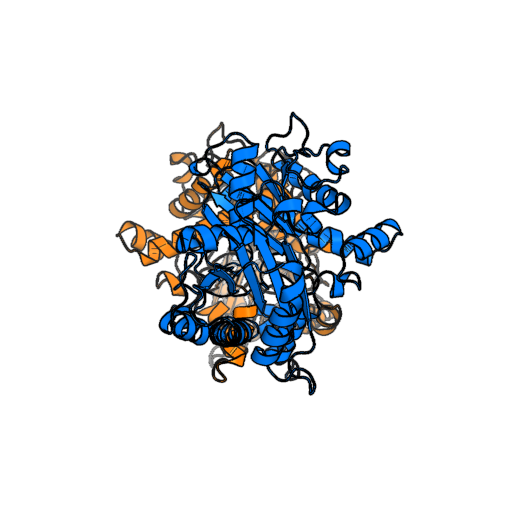LY B O 1
ATOM 4115 N N . ILE B 1 171 ? 0.511 -27.922 2.074 1 98.06 171 ILE B N 1
ATOM 4116 C CA . ILE B 1 171 ? 1.733 -28.562 2.541 1 98.06 171 ILE B CA 1
ATOM 4117 C C . ILE B 1 171 ? 2.109 -28.031 3.918 1 98.06 171 ILE B C 1
ATOM 4119 O O . ILE B 1 171 ? 2.496 -28.781 4.805 1 98.06 171 ILE B O 1
ATOM 4123 N N . ALA B 1 172 ? 1.987 -26.703 4.109 1 98.56 172 ALA B N 1
ATOM 4124 C CA . ALA B 1 172 ? 2.328 -26.078 5.383 1 98.56 172 ALA B CA 1
ATOM 4125 C C . ALA B 1 172 ? 1.417 -26.578 6.504 1 98.56 172 ALA B C 1
ATOM 4127 O O . ALA B 1 172 ? 1.884 -26.891 7.602 1 98.56 172 ALA B O 1
ATOM 4128 N N . ALA B 1 173 ? 0.121 -26.641 6.215 1 98.44 173 ALA B N 1
ATOM 4129 C CA . ALA B 1 173 ? -0.832 -27.141 7.199 1 98.44 173 ALA B CA 1
ATOM 4130 C C . ALA B 1 173 ? -0.485 -28.562 7.621 1 98.44 173 ALA B C 1
ATOM 4132 O O . ALA B 1 173 ? -0.381 -28.859 8.812 1 98.44 173 ALA B O 1
ATOM 4133 N N . ASP B 1 174 ? -0.226 -29.453 6.641 1 98 174 ASP B N 1
ATOM 4134 C CA . ASP B 1 174 ? 0.13 -30.844 6.902 1 98 174 ASP B CA 1
ATOM 4135 C C . ASP B 1 174 ? 1.418 -30.938 7.719 1 98 174 ASP B C 1
ATOM 4137 O O . ASP B 1 174 ? 1.505 -31.719 8.664 1 98 174 ASP B O 1
ATOM 4141 N N . PHE B 1 175 ? 2.369 -30.172 7.34 1 98.19 175 PHE B N 1
ATOM 4142 C CA . PHE B 1 175 ? 3.68 -30.172 7.98 1 98.19 175 PHE B CA 1
ATOM 4143 C C . PHE B 1 175 ? 3.564 -29.781 9.445 1 98.19 175 PHE B C 1
ATOM 4145 O O . PHE B 1 175 ? 4.297 -30.312 10.289 1 98.19 175 PHE B O 1
ATOM 4152 N N . LEU B 1 176 ? 2.66 -28.891 9.711 1 97.69 176 LEU B N 1
ATOM 4153 C CA . LEU B 1 176 ? 2.479 -28.406 11.07 1 97.69 176 LEU B CA 1
ATOM 4154 C C . LEU B 1 176 ? 1.487 -29.281 11.836 1 97.69 176 LEU B C 1
ATOM 4156 O O . LEU B 1 176 ? 1.171 -29 12.992 1 97.69 176 LEU B O 1
ATOM 4160 N N . GLY B 1 177 ? 0.954 -30.281 11.219 1 97.75 177 GLY B N 1
ATOM 4161 C CA . GLY B 1 177 ? 0.003 -31.188 11.852 1 97.75 177 GLY B CA 1
ATOM 4162 C C . GLY B 1 177 ? -1.371 -30.562 12.039 1 97.75 177 GLY B C 1
ATOM 4163 O O . GLY B 1 177 ? -2.088 -30.906 12.977 1 97.75 177 GLY B O 1
ATOM 4164 N N . LEU B 1 178 ? -1.736 -29.656 11.148 1 97.44 178 LEU B N 1
ATOM 4165 C CA . LEU B 1 178 ? -3.027 -28.984 11.211 1 97.44 178 LEU B CA 1
ATOM 4166 C C . LEU B 1 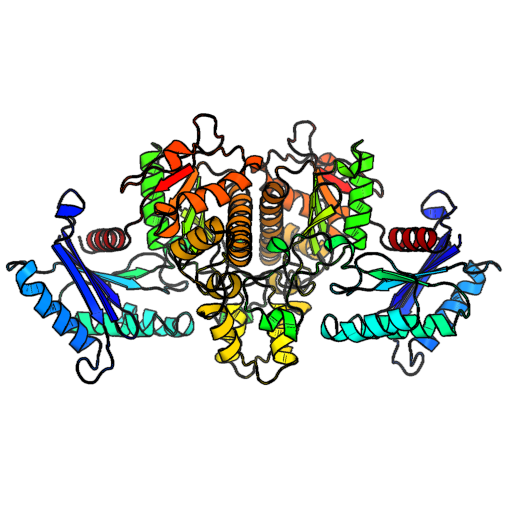178 ? -3.941 -29.453 10.086 1 97.44 178 LEU B C 1
ATOM 4168 O O . LEU B 1 178 ? -3.471 -29.766 8.992 1 97.44 178 LEU B O 1
ATOM 4172 N N . ASP B 1 179 ? -5.211 -29.453 10.406 1 97.94 179 ASP B N 1
ATOM 4173 C CA . ASP B 1 179 ? -6.164 -29.453 9.305 1 97.94 179 ASP B CA 1
ATOM 4174 C C . ASP B 1 179 ? -6.062 -28.156 8.484 1 97.94 179 ASP B C 1
ATOM 4176 O O . ASP B 1 179 ? -5.883 -27.078 9.047 1 97.94 179 ASP B O 1
ATOM 4180 N N . ARG B 1 180 ? -6.191 -28.297 7.215 1 97.69 180 ARG B N 1
ATOM 4181 C CA . ARG B 1 180 ? -6.105 -27.125 6.332 1 97.69 180 ARG B CA 1
ATOM 4182 C C . ARG B 1 180 ? -7.047 -26.031 6.797 1 97.69 180 ARG B C 1
ATOM 4184 O O . ARG B 1 180 ? -6.695 -24.844 6.75 1 97.69 180 ARG B O 1
ATOM 4191 N N . SER B 1 181 ? -8.242 -26.406 7.266 1 98 181 SER B N 1
ATOM 4192 C CA . SER B 1 181 ? -9.266 -25.453 7.676 1 98 181 SER B CA 1
ATOM 4193 C C . SER B 1 181 ? -8.852 -24.703 8.938 1 98 181 SER B C 1
ATOM 4195 O O . SER B 1 181 ? -9.453 -23.688 9.289 1 98 181 SER B O 1
ATOM 4197 N N . ASP B 1 182 ? -7.785 -25.125 9.586 1 97.5 182 ASP B N 1
ATOM 4198 C CA . ASP B 1 182 ? -7.301 -24.484 10.805 1 97.5 182 ASP B CA 1
ATOM 4199 C C . ASP B 1 182 ? -6.039 -23.672 10.539 1 97.5 182 ASP B C 1
ATOM 4201 O O . ASP B 1 182 ? -5.465 -23.078 11.453 1 97.5 182 ASP B O 1
ATOM 4205 N N . PHE B 1 183 ? -5.68 -23.609 9.297 1 98.06 183 PHE B N 1
ATOM 4206 C CA . PHE B 1 183 ? -4.434 -22.938 8.961 1 98.06 183 PHE B CA 1
ATOM 4207 C C . PHE B 1 183 ? -4.676 -21.438 8.742 1 98.06 183 PHE B C 1
ATOM 4209 O O . PHE B 1 183 ? -5.352 -21.062 7.785 1 98.06 183 PHE B O 1
ATOM 4216 N N . ASN B 1 184 ? -4.207 -20.609 9.617 1 98.62 184 ASN B N 1
ATOM 4217 C CA . ASN B 1 184 ? -4.035 -19.172 9.445 1 98.62 184 ASN B CA 1
ATOM 4218 C C . ASN B 1 184 ? -2.561 -18.797 9.312 1 98.62 184 ASN B C 1
ATOM 4220 O O . ASN B 1 184 ? -1.758 -19.078 10.203 1 98.62 184 ASN B O 1
ATOM 4224 N N . GLY B 1 185 ? -2.215 -18.219 8.188 1 98.69 185 GLY B N 1
ATOM 4225 C CA . GLY B 1 185 ? -0.807 -17.906 8.016 1 98.69 185 GLY B CA 1
ATOM 4226 C C . GLY B 1 185 ? -0.555 -16.875 6.934 1 98.69 185 GLY B C 1
ATOM 4227 O O . GLY B 1 185 ? -1.498 -16.312 6.371 1 98.69 185 GLY B O 1
ATOM 4228 N N . VAL B 1 186 ? 0.669 -16.5 6.801 1 98.94 186 VAL B N 1
ATOM 4229 C CA . VAL B 1 186 ? 1.151 -15.609 5.758 1 98.94 186 VAL B CA 1
ATOM 4230 C C . VAL B 1 186 ? 2.141 -16.344 4.859 1 98.94 186 VAL B C 1
ATOM 4232 O O . VAL B 1 186 ? 3.111 -16.938 5.344 1 98.94 186 VAL B O 1
ATOM 4235 N N . ILE B 1 187 ? 1.905 -16.375 3.59 1 98.94 187 ILE B N 1
ATOM 4236 C CA . ILE B 1 187 ? 2.768 -17.062 2.635 1 98.94 187 ILE B CA 1
ATOM 4237 C C . ILE B 1 187 ? 3.432 -16.047 1.711 1 98.94 187 ILE B C 1
ATOM 4239 O O . ILE B 1 187 ? 2.748 -15.281 1.021 1 98.94 187 ILE B O 1
ATOM 4243 N N . ALA B 1 188 ? 4.723 -16.062 1.742 1 98.94 188 ALA B N 1
ATOM 4244 C CA . ALA B 1 188 ? 5.52 -15.203 0.866 1 98.94 188 ALA B CA 1
ATOM 4245 C C . ALA B 1 188 ? 6.09 -15.992 -0.306 1 98.94 188 ALA B C 1
ATOM 4247 O O . ALA B 1 188 ? 7.07 -16.734 -0.15 1 98.94 188 ALA B O 1
ATOM 4248 N N . HIS B 1 189 ? 5.449 -15.898 -1.442 1 98.94 189 HIS B N 1
ATOM 4249 C CA . HIS B 1 189 ? 5.969 -16.438 -2.697 1 98.94 189 HIS B CA 1
ATOM 4250 C C . HIS B 1 189 ? 6.949 -15.461 -3.342 1 98.94 189 HIS B C 1
ATOM 4252 O O . HIS B 1 189 ? 6.539 -14.492 -3.994 1 98.94 189 HIS B O 1
ATOM 4258 N N . LEU B 1 190 ? 8.25 -15.781 -3.227 1 98.88 190 LEU B N 1
ATOM 4259 C CA . LEU B 1 190 ? 9.266 -14.812 -3.625 1 98.88 190 LEU B CA 1
ATOM 4260 C C . LEU B 1 190 ? 10.078 -15.328 -4.809 1 98.88 190 LEU B C 1
ATOM 4262 O O . LEU B 1 190 ? 10.922 -16.219 -4.645 1 98.88 190 LEU B O 1
ATOM 4266 N N . GLY B 1 191 ? 9.867 -14.867 -5.938 1 98.12 191 GLY B N 1
ATOM 4267 C CA . GLY B 1 191 ? 10.641 -15.031 -7.156 1 98.12 191 GLY B CA 1
ATOM 4268 C C . GLY B 1 191 ? 10.961 -13.719 -7.844 1 98.12 191 GLY B C 1
ATOM 4269 O O . GLY B 1 191 ? 11.016 -12.672 -7.195 1 98.12 191 GLY B O 1
ATOM 4270 N N . ASN B 1 192 ? 11.289 -13.844 -9.195 1 96.31 192 ASN B N 1
ATOM 4271 C CA . ASN B 1 192 ? 11.406 -12.594 -9.938 1 96.31 192 ASN B CA 1
ATOM 4272 C C . ASN B 1 192 ? 10.109 -11.789 -9.883 1 96.31 192 ASN B C 1
ATOM 4274 O O . ASN B 1 192 ? 10.141 -10.555 -9.883 1 96.31 192 ASN B O 1
ATOM 4278 N N . GLY B 1 193 ? 8.984 -12.5 -10.008 1 97.44 193 GLY B N 1
ATOM 4279 C CA . GLY B 1 193 ? 7.711 -12.023 -9.492 1 97.44 193 GLY B CA 1
ATOM 4280 C C . GLY B 1 193 ? 7.43 -12.484 -8.078 1 97.44 193 GLY B C 1
ATOM 4281 O O . GLY B 1 193 ? 7.719 -13.625 -7.715 1 97.44 193 GLY B O 1
ATOM 4282 N N . ALA B 1 194 ? 6.945 -11.578 -7.223 1 98.75 194 ALA B N 1
ATOM 4283 C CA . ALA B 1 194 ? 6.777 -11.914 -5.812 1 98.75 194 ALA B CA 1
ATOM 4284 C C . ALA B 1 194 ? 5.43 -11.43 -5.289 1 98.75 194 ALA B C 1
ATOM 4286 O O . ALA B 1 194 ? 4.934 -10.383 -5.711 1 98.75 194 ALA B O 1
ATOM 4287 N N . SER B 1 195 ? 4.844 -12.211 -4.438 1 98.88 195 SER B N 1
ATOM 4288 C CA . SER B 1 195 ? 3.582 -11.867 -3.787 1 98.88 195 SER B CA 1
ATOM 4289 C C . SER B 1 195 ? 3.52 -12.422 -2.371 1 98.88 195 SER B C 1
ATOM 4291 O O . SER B 1 195 ? 4.238 -13.375 -2.039 1 98.88 195 SER B O 1
ATOM 4293 N N . VAL B 1 196 ? 2.76 -11.805 -1.558 1 98.94 196 VAL B N 1
ATOM 4294 C CA . VAL B 1 196 ? 2.451 -12.281 -0.215 1 98.94 196 VAL B CA 1
ATOM 4295 C C . VAL B 1 196 ? 0.938 -12.414 -0.05 1 98.94 196 VAL B C 1
ATOM 4297 O O . VAL B 1 196 ? 0.18 -11.555 -0.506 1 98.94 196 VAL B O 1
ATOM 4300 N N . THR B 1 197 ? 0.533 -13.5 0.545 1 98.94 197 THR B N 1
ATOM 4301 C CA . THR B 1 197 ? -0.886 -13.797 0.706 1 98.94 197 THR B CA 1
ATOM 4302 C C . THR B 1 197 ? -1.209 -14.117 2.162 1 98.94 197 THR B C 1
ATOM 4304 O O . THR B 1 197 ? -0.454 -14.828 2.83 1 98.94 197 THR B O 1
ATOM 4307 N N . ALA B 1 198 ? -2.238 -13.453 2.68 1 98.94 198 ALA B N 1
ATOM 4308 C CA . ALA B 1 198 ? -2.826 -13.812 3.969 1 98.94 198 ALA B CA 1
ATOM 4309 C C . ALA B 1 198 ? -3.828 -14.953 3.816 1 98.94 198 ALA B C 1
ATOM 4311 O O . ALA B 1 198 ? -4.766 -14.859 3.02 1 98.94 198 ALA B O 1
ATOM 4312 N N . VAL B 1 199 ? -3.6 -16.016 4.555 1 98.94 199 VAL B N 1
ATOM 4313 C CA . VAL B 1 199 ? -4.449 -17.203 4.477 1 98.94 199 VAL B CA 1
ATOM 4314 C C . VAL B 1 199 ? -5.188 -17.391 5.797 1 98.94 199 VAL B C 1
ATOM 4316 O O . VAL B 1 199 ? -4.566 -17.484 6.859 1 98.94 199 VAL B O 1
ATOM 4319 N N . GLU B 1 200 ? -6.43 -17.406 5.766 1 98.81 200 GLU B N 1
ATOM 4320 C CA . GLU B 1 200 ? -7.289 -17.688 6.914 1 98.81 200 GLU B CA 1
ATOM 4321 C C . GLU B 1 200 ? -8.211 -18.859 6.641 1 98.81 200 GLU B C 1
ATOM 4323 O O . GLU B 1 200 ? -8.945 -18.875 5.652 1 98.81 200 GLU B O 1
ATOM 4328 N N . GLY B 1 201 ? -8.195 -19.859 7.504 1 98.44 201 GLY B N 1
ATOM 4329 C CA . GLY B 1 201 ? -8.992 -21.062 7.281 1 98.44 201 GLY B CA 1
ATOM 4330 C C . GLY B 1 201 ? -8.617 -21.797 6.008 1 98.44 201 GLY B C 1
ATOM 4331 O O . GLY B 1 201 ? -9.492 -22.297 5.297 1 98.44 201 GLY B O 1
ATOM 4332 N N . GLY B 1 202 ? -7.391 -21.734 5.656 1 98.62 202 GLY B N 1
ATOM 4333 C CA . GLY B 1 202 ? -6.891 -22.438 4.488 1 98.62 202 GLY B CA 1
ATOM 4334 C C . GLY B 1 202 ? -7.289 -21.781 3.178 1 98.62 202 GLY B C 1
ATOM 4335 O O . GLY B 1 202 ? -7.059 -22.344 2.104 1 98.62 202 GLY B O 1
ATOM 4336 N N . GLN B 1 203 ? -7.855 -20.578 3.246 1 98.56 203 GLN B N 1
ATOM 4337 C CA . GLN B 1 203 ? -8.305 -19.844 2.064 1 98.56 203 GLN B CA 1
ATOM 4338 C C . GLN B 1 203 ? -7.676 -18.469 1.995 1 98.56 203 GLN B C 1
ATOM 4340 O O . GLN B 1 203 ? -7.215 -17.938 3.01 1 98.56 203 GLN B O 1
ATOM 4345 N N . CYS B 1 204 ? -7.648 -17.953 0.823 1 98.81 204 CYS B N 1
ATOM 4346 C CA . CYS B 1 204 ? -7.09 -16.625 0.671 1 98.81 204 CYS B CA 1
ATOM 4347 C C . CYS B 1 204 ? -7.98 -15.578 1.339 1 98.81 204 CYS B C 1
ATOM 4349 O O . CYS B 1 204 ? -9.18 -15.516 1.07 1 98.81 204 CYS B O 1
ATOM 4351 N N . LEU B 1 205 ? -7.449 -14.805 2.189 1 98.94 205 LEU B N 1
ATOM 4352 C CA . LEU B 1 205 ? -8.133 -13.648 2.762 1 98.94 205 LEU B CA 1
ATOM 4353 C C . LEU B 1 205 ? -7.738 -12.367 2.037 1 98.94 205 LEU B C 1
ATOM 4355 O O . LEU B 1 205 ? -8.578 -11.5 1.802 1 98.94 205 LEU B O 1
ATOM 4359 N N . ASP B 1 206 ? -6.48 -12.211 1.758 1 98.88 206 ASP B N 1
ATOM 4360 C CA . ASP B 1 206 ? -5.906 -11.023 1.14 1 98.88 206 ASP B CA 1
ATOM 4361 C C . ASP B 1 206 ? -4.609 -11.352 0.408 1 98.88 206 ASP B C 1
ATOM 4363 O O . ASP B 1 206 ? -3.99 -12.383 0.666 1 98.88 206 ASP B O 1
ATOM 4367 N N . THR B 1 207 ? -4.207 -10.539 -0.531 1 98.88 207 THR B N 1
ATOM 4368 C CA . THR B 1 207 ? -2.977 -10.734 -1.29 1 98.88 207 THR B CA 1
ATOM 4369 C C . THR B 1 207 ? -2.361 -9.398 -1.687 1 98.88 207 THR B C 1
ATOM 4371 O O . THR B 1 207 ? -3.062 -8.383 -1.758 1 98.88 207 THR B O 1
ATOM 4374 N N . SER B 1 208 ? -1.074 -9.375 -1.893 1 98.88 208 SER B N 1
ATOM 4375 C CA . SER B 1 208 ? -0.354 -8.141 -2.213 1 98.88 208 SER B CA 1
ATOM 4376 C C . SER B 1 208 ? -0.594 -7.723 -3.658 1 98.88 208 SER B C 1
ATOM 4378 O O . SER B 1 208 ? -0.591 -6.531 -3.973 1 98.88 208 SER B O 1
ATOM 4380 N N . MET B 1 209 ? -0.809 -8.719 -4.539 1 98.62 209 MET B N 1
ATOM 4381 C CA . MET B 1 209 ? -1.069 -8.391 -5.938 1 98.62 209 MET B CA 1
ATOM 4382 C C . MET B 1 209 ? -2.521 -7.965 -6.133 1 98.62 209 MET B C 1
ATOM 4384 O O . MET B 1 209 ? -3.387 -8.297 -5.32 1 98.62 209 MET B O 1
ATOM 4388 N N . GLY B 1 210 ? -2.75 -7.176 -7.156 1 97.94 210 GLY B N 1
ATOM 4389 C CA . GLY B 1 210 ? -4.035 -6.508 -7.297 1 97.94 210 GLY B CA 1
ATOM 4390 C C . GLY B 1 210 ? -4.738 -6.84 -8.602 1 97.94 210 GLY B C 1
ATOM 4391 O O . GLY B 1 210 ? -4.953 -8.016 -8.914 1 97.94 210 GLY B O 1
ATOM 4392 N N . TYR B 1 211 ? -5.062 -5.773 -9.367 1 98.19 211 TYR B N 1
ATOM 4393 C CA . TYR B 1 211 ? -5.664 -5.836 -10.695 1 98.19 211 TYR B CA 1
ATOM 4394 C C . TYR B 1 211 ? -4.742 -6.547 -11.68 1 98.19 211 TYR B C 1
ATOM 4396 O O . TYR B 1 211 ? -5.207 -7.285 -12.555 1 98.19 211 TYR B O 1
ATOM 4404 N N . THR B 1 212 ? -3.447 -6.367 -11.445 1 97.31 212 THR B N 1
ATOM 4405 C CA . THR B 1 212 ? -2.367 -7.039 -12.164 1 97.31 212 THR B CA 1
ATOM 4406 C C . THR B 1 212 ? -1.289 -7.512 -11.188 1 97.31 212 THR B C 1
ATOM 4408 O O . THR B 1 212 ? -1.356 -7.23 -9.992 1 97.31 212 THR B O 1
ATOM 4411 N N . PRO B 1 213 ? -0.3 -8.258 -11.688 1 97.44 213 PRO B N 1
ATOM 4412 C CA . PRO B 1 213 ? 0.792 -8.719 -10.82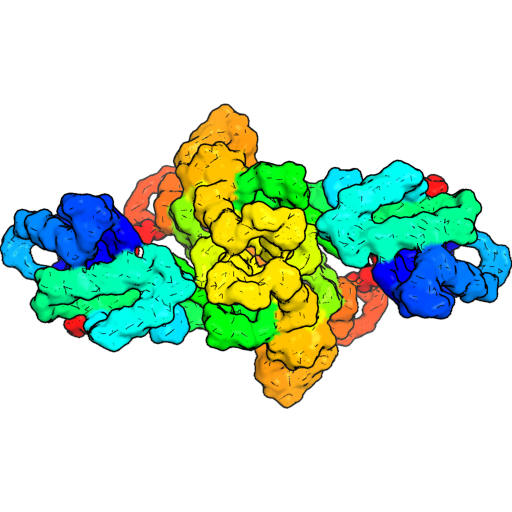8 1 97.44 213 PRO B CA 1
ATOM 4413 C C . PRO B 1 213 ? 1.743 -7.598 -10.422 1 97.44 213 PRO B C 1
ATOM 4415 O O . PRO B 1 213 ? 2.736 -7.844 -9.727 1 97.44 213 PRO B O 1
ATOM 4418 N N . LEU B 1 214 ? 1.495 -6.367 -10.727 1 98.19 214 LEU B N 1
ATOM 4419 C CA . LEU B 1 214 ? 2.416 -5.266 -10.477 1 98.19 214 LEU B CA 1
ATOM 4420 C C . LEU B 1 214 ? 2.385 -4.852 -9.008 1 98.19 214 LEU B C 1
ATOM 4422 O O . LEU B 1 214 ? 3.432 -4.602 -8.406 1 98.19 214 LEU B O 1
ATOM 4426 N N . ALA B 1 215 ? 1.242 -4.785 -8.406 1 98.38 215 ALA B N 1
ATOM 4427 C CA . ALA B 1 215 ? 1.061 -4.199 -7.082 1 98.38 215 ALA B CA 1
ATOM 4428 C C . ALA B 1 215 ? 1.744 -5.043 -6.008 1 98.38 215 ALA B C 1
ATOM 4430 O O . ALA B 1 215 ? 1.9 -6.254 -6.172 1 98.38 215 ALA B O 1
ATOM 4431 N N . GLY B 1 216 ? 2.107 -4.43 -4.938 1 98.56 216 GLY B N 1
ATOM 4432 C CA . GLY B 1 216 ? 2.562 -5.141 -3.754 1 98.56 216 GLY B CA 1
ATOM 4433 C C . GLY B 1 216 ? 4.051 -5 -3.506 1 98.56 216 GLY B C 1
ATOM 4434 O O . GLY B 1 216 ? 4.535 -3.908 -3.191 1 98.56 216 GLY B O 1
ATOM 4435 N N . LEU B 1 217 ? 4.781 -6.004 -3.715 1 98.88 217 LEU B N 1
ATOM 4436 C CA . LEU B 1 217 ? 6.18 -6.113 -3.32 1 98.88 217 LEU B CA 1
ATOM 4437 C C . LEU B 1 217 ? 7.094 -5.555 -4.406 1 98.88 217 LEU B C 1
ATOM 4439 O O . LEU B 1 217 ? 6.688 -5.434 -5.566 1 98.88 217 LEU B O 1
ATOM 4443 N N . VAL B 1 218 ? 8.305 -5.145 -3.979 1 98.88 218 VAL B N 1
ATOM 4444 C CA . VAL B 1 218 ? 9.359 -4.895 -4.953 1 98.88 218 VAL B CA 1
ATOM 4445 C C . VAL B 1 218 ? 9.797 -6.215 -5.59 1 98.88 218 VAL B C 1
ATOM 4447 O O . VAL B 1 218 ? 10.047 -7.199 -4.887 1 98.88 218 VAL B O 1
ATOM 4450 N N . MET B 1 219 ? 9.852 -6.227 -6.941 1 98.81 219 MET B N 1
ATOM 4451 C CA . MET B 1 219 ? 10.188 -7.461 -7.648 1 98.81 219 MET B CA 1
ATOM 4452 C C . MET B 1 219 ? 11.422 -7.273 -8.516 1 98.81 219 MET B C 1
ATOM 4454 O O . MET B 1 219 ? 12.219 -6.359 -8.281 1 98.81 219 MET B O 1
ATOM 4458 N N . GLY B 1 220 ? 11.711 -8.242 -9.352 1 98.69 220 GLY B N 1
ATOM 4459 C CA . GLY B 1 220 ? 12.906 -8.133 -10.172 1 98.69 220 GLY B CA 1
ATOM 4460 C C . GLY B 1 220 ? 12.906 -6.898 -11.055 1 98.69 220 GLY B C 1
ATOM 4461 O O . GLY B 1 220 ? 13.883 -6.148 -11.094 1 98.69 220 GLY B O 1
ATOM 4462 N N . THR B 1 221 ? 11.766 -6.699 -11.766 1 98.62 221 THR B N 1
ATOM 4463 C CA . THR B 1 221 ? 11.688 -5.578 -12.695 1 98.62 221 THR B CA 1
ATOM 4464 C C . THR B 1 221 ? 10.445 -4.73 -12.422 1 98.62 221 THR B C 1
ATOM 4466 O O . THR B 1 221 ? 10.242 -3.693 -13.055 1 98.62 221 THR B O 1
ATOM 4469 N N . ARG B 1 222 ? 9.57 -5.191 -11.5 1 98.69 222 ARG B N 1
ATOM 4470 C CA . ARG B 1 222 ? 8.336 -4.473 -11.18 1 98.69 222 ARG B CA 1
ATOM 4471 C C . ARG B 1 222 ? 8.523 -3.598 -9.938 1 98.69 222 ARG B C 1
ATOM 4473 O O . ARG B 1 222 ? 9.172 -4.004 -8.977 1 98.69 222 ARG B O 1
ATOM 4480 N N . SER B 1 223 ? 7.891 -2.469 -9.914 1 98.81 223 SER B N 1
ATOM 4481 C CA . SER B 1 223 ? 8.07 -1.488 -8.852 1 98.81 223 SER B CA 1
ATOM 4482 C C . SER B 1 223 ? 7.383 -1.936 -7.566 1 98.81 223 SER B C 1
ATOM 4484 O O . SER B 1 223 ? 7.82 -1.585 -6.469 1 98.81 223 SER B O 1
ATOM 4486 N N . GLY B 1 224 ? 6.281 -2.691 -7.711 1 98.69 224 GLY B N 1
ATOM 4487 C CA . GLY B 1 224 ? 5.375 -2.826 -6.582 1 98.69 224 GLY B CA 1
ATOM 4488 C C . GLY B 1 224 ? 4.535 -1.584 -6.336 1 98.69 224 GLY B C 1
ATOM 4489 O O . GLY B 1 224 ? 4.227 -0.844 -7.273 1 98.69 224 GLY B O 1
ATOM 4490 N N . ASP B 1 225 ? 4.125 -1.41 -5.133 1 98.5 225 ASP B N 1
ATOM 4491 C CA . ASP B 1 225 ? 3.275 -0.287 -4.75 1 98.5 225 ASP B CA 1
ATOM 4492 C C . ASP B 1 225 ? 3.992 1.044 -4.965 1 98.5 225 ASP B C 1
ATOM 4494 O O . ASP B 1 225 ? 5.184 1.166 -4.68 1 98.5 225 ASP B O 1
ATOM 4498 N N . ILE B 1 226 ? 3.318 2.008 -5.445 1 98.62 226 ILE B N 1
ATOM 4499 C CA . ILE B 1 226 ? 3.744 3.391 -5.637 1 98.62 226 ILE B CA 1
ATOM 4500 C C . ILE B 1 226 ? 2.535 4.32 -5.551 1 98.62 226 ILE B C 1
ATOM 4502 O O . ILE B 1 226 ? 1.415 3.922 -5.879 1 98.62 226 ILE B O 1
ATOM 4506 N N . ASP B 1 227 ? 2.697 5.539 -5.004 1 98.56 227 ASP B N 1
ATOM 4507 C CA . ASP B 1 227 ? 1.624 6.527 -5.012 1 98.56 227 ASP B CA 1
ATOM 4508 C C . ASP B 1 227 ? 1.034 6.691 -6.41 1 98.56 227 ASP B C 1
ATOM 4510 O O . ASP B 1 227 ? 1.727 7.117 -7.336 1 98.56 227 ASP B O 1
ATOM 4514 N N . PRO B 1 228 ? -0.26 6.395 -6.543 1 98.19 228 PRO B N 1
ATOM 4515 C CA . PRO B 1 228 ? -0.847 6.488 -7.879 1 98.19 228 PRO B CA 1
ATOM 4516 C C . PRO B 1 228 ? -0.716 7.887 -8.484 1 98.19 228 PRO B C 1
ATOM 4518 O O . PRO B 1 228 ? -0.63 8.031 -9.711 1 98.19 228 PRO B O 1
ATOM 4521 N N . SER B 1 229 ? -0.63 8.891 -7.676 1 97.62 229 SER B N 1
ATOM 4522 C CA . SER B 1 229 ? -0.56 10.266 -8.172 1 97.62 229 SER B CA 1
ATOM 4523 C C . SER B 1 229 ? 0.768 10.531 -8.875 1 97.62 229 SER B C 1
ATOM 4525 O O . SER B 1 229 ? 0.894 11.492 -9.633 1 97.62 229 SER B O 1
ATOM 4527 N N . VAL B 1 230 ? 1.785 9.711 -8.625 1 98.38 230 VAL B N 1
ATOM 4528 C CA . VAL B 1 230 ? 3.037 9.82 -9.367 1 98.38 230 VAL B CA 1
ATOM 4529 C C . VAL B 1 230 ? 2.762 9.695 -10.867 1 98.38 230 VAL B C 1
ATOM 4531 O O . VAL B 1 230 ? 3.285 10.477 -11.664 1 98.38 230 VAL B O 1
ATOM 4534 N N . LEU B 1 231 ? 1.91 8.719 -11.203 1 98.62 231 LEU B N 1
ATOM 4535 C CA . LEU B 1 231 ? 1.614 8.453 -12.602 1 98.62 231 LEU B CA 1
ATOM 4536 C C . LEU B 1 231 ? 0.897 9.641 -13.242 1 98.62 231 LEU B C 1
ATOM 4538 O O . LEU B 1 231 ? 1.339 10.156 -14.266 1 98.62 231 LEU B O 1
ATOM 4542 N N . THR B 1 232 ? -0.214 10.086 -12.609 1 98.19 232 THR B N 1
ATOM 4543 C CA . THR B 1 232 ? -0.998 11.164 -13.188 1 98.19 232 THR B CA 1
ATOM 4544 C C . THR B 1 232 ? -0.187 12.461 -13.227 1 98.19 232 THR B C 1
ATOM 4546 O O . THR B 1 232 ? -0.216 13.188 -14.219 1 98.19 232 THR B O 1
ATOM 4549 N N . SER B 1 233 ? 0.588 12.727 -12.164 1 97.75 233 SER B N 1
ATOM 4550 C CA . SER B 1 233 ? 1.392 13.938 -12.086 1 97.75 233 SER B CA 1
ATOM 4551 C C . SER B 1 233 ? 2.42 13.992 -13.211 1 97.75 233 SER B C 1
ATOM 4553 O O . SER B 1 233 ? 2.537 15.008 -13.906 1 97.75 233 SER B O 1
ATOM 4555 N N . ILE B 1 234 ? 3.162 12.891 -13.398 1 98.06 234 ILE B N 1
ATOM 4556 C CA . ILE B 1 234 ? 4.211 12.852 -14.414 1 98.06 234 ILE B CA 1
ATOM 4557 C C . ILE B 1 234 ? 3.59 12.984 -15.805 1 98.06 234 ILE B C 1
ATOM 4559 O O . ILE B 1 234 ? 4.059 13.766 -16.625 1 98.06 234 ILE B O 1
ATOM 4563 N N . MET B 1 235 ? 2.482 12.266 -16.062 1 97.94 235 MET B N 1
ATOM 4564 C CA . MET B 1 235 ? 1.888 12.227 -17.391 1 97.94 235 MET B CA 1
ATOM 4565 C C . MET B 1 235 ? 1.218 13.555 -17.719 1 97.94 235 MET B C 1
ATOM 4567 O O . MET B 1 235 ? 1.098 13.922 -18.891 1 97.94 235 MET B O 1
ATOM 4571 N N . MET B 1 236 ? 0.743 14.297 -16.719 1 96.81 236 MET B N 1
ATOM 4572 C CA . MET B 1 236 ? 0.181 15.625 -16.953 1 96.81 236 MET B CA 1
ATOM 4573 C C . MET B 1 236 ? 1.282 16.641 -17.234 1 96.81 236 MET B C 1
ATOM 4575 O O . MET B 1 236 ? 1.072 17.594 -17.984 1 96.81 236 MET B O 1
ATOM 4579 N N . ARG B 1 237 ? 2.504 16.453 -16.703 1 95.5 237 ARG B N 1
ATOM 4580 C CA . ARG B 1 237 ? 3.598 17.422 -16.812 1 95.5 237 ARG B CA 1
ATOM 4581 C C . ARG B 1 237 ? 4.461 17.141 -18.031 1 95.5 237 ARG B C 1
ATOM 4583 O O . ARG B 1 237 ? 5.09 18.062 -18.578 1 95.5 237 ARG B O 1
ATOM 4590 N N . ASP B 1 238 ? 4.516 15.836 -18.438 1 96.62 238 ASP B N 1
ATOM 4591 C CA . ASP B 1 238 ? 5.41 15.414 -19.516 1 96.62 238 ASP B CA 1
ATOM 4592 C C . ASP B 1 238 ? 4.652 14.633 -20.578 1 96.62 238 ASP B C 1
ATOM 4594 O O . ASP B 1 238 ? 4.43 13.43 -20.438 1 96.62 238 ASP B O 1
ATOM 4598 N N . PRO B 1 239 ? 4.391 15.242 -21.703 1 93.75 239 PRO B N 1
ATOM 4599 C CA . PRO B 1 239 ? 3.629 14.578 -22.766 1 93.75 239 PRO B CA 1
ATOM 4600 C C . PRO B 1 239 ? 4.352 13.359 -23.328 1 93.75 239 PRO B C 1
ATOM 4602 O O . PRO B 1 239 ? 3.729 12.508 -23.984 1 93.75 239 PRO B O 1
ATOM 4605 N N . GLU B 1 240 ? 5.641 13.281 -23.109 1 96.25 240 GLU B N 1
ATOM 4606 C CA . GLU B 1 240 ? 6.402 12.141 -23.609 1 96.25 240 GLU B CA 1
ATOM 4607 C C . GLU B 1 240 ? 6.168 10.898 -22.75 1 96.25 240 GLU B C 1
ATOM 4609 O O . GLU B 1 240 ? 6.469 9.781 -23.172 1 96.25 240 GLU B O 1
ATOM 4614 N N . MET B 1 241 ? 5.676 11.07 -21.656 1 97.69 241 MET B N 1
ATOM 4615 C CA . MET B 1 241 ? 5.348 9.938 -20.797 1 97.69 241 MET B CA 1
ATOM 4616 C C . MET B 1 241 ? 3.912 9.484 -21.016 1 97.69 241 MET B C 1
ATOM 4618 O O . MET B 1 241 ? 3.002 9.906 -20.297 1 97.69 241 MET B O 1
ATOM 4622 N N . THR B 1 242 ? 3.701 8.547 -21.875 1 97.62 242 THR B N 1
ATOM 4623 C CA . THR B 1 242 ? 2.389 8 -22.188 1 97.62 242 THR B CA 1
ATOM 4624 C C . THR B 1 242 ? 2.016 6.883 -21.219 1 97.62 242 THR B C 1
ATOM 4626 O O . THR B 1 242 ? 2.879 6.348 -20.531 1 97.62 242 THR B O 1
ATOM 4629 N N . PRO B 1 243 ? 0.717 6.531 -21.188 1 97.88 243 PRO B N 1
ATOM 4630 C CA . PRO B 1 243 ? 0.326 5.387 -20.359 1 97.88 243 PRO B CA 1
ATOM 4631 C C . PRO B 1 243 ? 1.099 4.117 -20.703 1 97.88 243 PRO B C 1
ATOM 4633 O O . PRO B 1 243 ? 1.485 3.363 -19.797 1 97.88 243 PRO B O 1
ATOM 4636 N N . ALA B 1 244 ? 1.327 3.873 -21.969 1 97.56 244 ALA B N 1
ATOM 4637 C CA . ALA B 1 244 ? 2.059 2.686 -22.391 1 97.56 244 ALA B CA 1
ATOM 4638 C C . ALA B 1 244 ? 3.498 2.713 -21.891 1 97.56 244 ALA B C 1
ATOM 4640 O O . ALA B 1 244 ? 4.027 1.69 -21.453 1 97.56 244 ALA B O 1
ATOM 4641 N N . LYS B 1 245 ? 4.156 3.857 -22.031 1 98.12 245 LYS B N 1
ATOM 4642 C CA . LYS B 1 245 ? 5.527 4 -21.547 1 98.12 245 LYS B CA 1
ATOM 4643 C C . LYS B 1 245 ? 5.598 3.824 -20.031 1 98.12 245 LYS B C 1
ATOM 4645 O O . LYS B 1 245 ? 6.508 3.17 -19.516 1 98.12 245 LYS B O 1
ATOM 4650 N N . MET B 1 246 ? 4.664 4.434 -19.297 1 98.38 246 MET B N 1
ATOM 4651 C CA . MET B 1 246 ? 4.605 4.301 -17.844 1 98.38 246 MET B CA 1
ATOM 4652 C C . MET B 1 246 ? 4.395 2.848 -17.438 1 98.38 246 MET B C 1
ATOM 4654 O O . MET B 1 246 ? 5.02 2.365 -16.5 1 98.38 246 MET B O 1
ATOM 4658 N N . ASP B 1 247 ? 3.506 2.176 -18.141 1 97.88 247 ASP B N 1
ATOM 4659 C CA . ASP B 1 247 ? 3.266 0.757 -17.891 1 97.88 247 ASP B CA 1
ATOM 4660 C C . ASP B 1 247 ? 4.547 -0.055 -18.062 1 97.88 247 ASP B C 1
ATOM 4662 O O . ASP B 1 247 ? 4.879 -0.882 -17.203 1 97.88 247 ASP B O 1
ATOM 4666 N N . SER B 1 248 ? 5.25 0.183 -19.141 1 97.88 248 SER B N 1
ATOM 4667 C CA . SER B 1 248 ? 6.508 -0.514 -19.391 1 97.88 248 SER B CA 1
ATOM 4668 C C . SER B 1 248 ? 7.543 -0.213 -18.312 1 97.88 248 SER B C 1
ATOM 4670 O O . SER B 1 248 ? 8.227 -1.118 -17.844 1 97.88 248 SER B O 1
ATOM 4672 N N . LEU B 1 249 ? 7.633 1.009 -17.938 1 98.44 249 LEU B N 1
ATOM 4673 C CA . LEU B 1 249 ? 8.594 1.439 -16.938 1 98.44 249 LEU B CA 1
ATOM 4674 C C . LEU B 1 249 ? 8.344 0.732 -15.609 1 98.44 249 LEU B C 1
ATOM 4676 O O . LEU B 1 249 ? 9.273 0.206 -14.992 1 98.44 249 LEU B O 1
ATOM 4680 N N . LEU B 1 250 ? 7.113 0.671 -15.125 1 98.62 250 LEU B N 1
ATOM 4681 C CA . LEU B 1 250 ? 6.77 0.124 -13.82 1 98.62 250 LEU B CA 1
ATOM 4682 C C . LEU B 1 250 ? 6.891 -1.396 -13.82 1 98.62 250 LEU B C 1
ATOM 4684 O O . LEU B 1 250 ? 7.195 -1.996 -12.781 1 98.62 250 LEU B O 1
ATOM 4688 N N . ASN B 1 251 ? 6.734 -2.014 -14.992 1 97.88 251 ASN B N 1
ATOM 4689 C CA . ASN B 1 251 ? 6.695 -3.471 -15.055 1 97.88 251 ASN B CA 1
ATOM 4690 C C . ASN B 1 251 ? 8.055 -4.051 -15.453 1 97.88 251 ASN B C 1
ATOM 4692 O O . ASN B 1 251 ? 8.406 -5.156 -15.039 1 97.88 251 ASN B O 1
ATOM 4696 N N . LYS B 1 252 ? 8.852 -3.283 -16.25 1 97.88 252 LYS B N 1
ATOM 4697 C CA . LYS B 1 252 ? 9.992 -3.916 -16.891 1 97.88 252 LYS B CA 1
ATOM 4698 C C . LYS B 1 252 ? 11.297 -3.223 -16.5 1 97.88 252 LYS B C 1
ATOM 4700 O O . LYS B 1 252 ? 12.383 -3.789 -16.656 1 97.88 252 LYS B O 1
ATOM 4705 N N . GLU B 1 253 ? 11.203 -2.023 -16 1 98.62 253 GLU B N 1
ATOM 4706 C CA . GLU B 1 253 ? 12.422 -1.244 -15.812 1 98.62 253 GLU B CA 1
ATOM 4707 C C . GLU B 1 253 ? 12.578 -0.805 -14.359 1 98.62 253 GLU B C 1
ATOM 4709 O O . GLU B 1 253 ? 13.359 0.101 -14.062 1 98.62 253 GLU B O 1
ATOM 4714 N N . SER B 1 254 ? 11.82 -1.317 -13.43 1 98.81 254 SER B N 1
ATOM 4715 C CA . SER B 1 254 ? 11.812 -0.929 -12.023 1 98.81 254 SER B CA 1
ATOM 4716 C C . SER B 1 254 ? 12.305 -2.066 -11.133 1 98.81 254 SER B C 1
ATOM 4718 O O . SER B 1 254 ? 13.062 -2.928 -11.578 1 98.81 254 SER B O 1
ATOM 4720 N N . GLY B 1 255 ? 12.023 -2.049 -9.867 1 98.81 255 GLY B N 1
ATOM 4721 C CA . GLY B 1 255 ? 12.383 -3.109 -8.938 1 98.81 255 GLY B CA 1
ATOM 4722 C C . GLY B 1 255 ? 13.867 -3.158 -8.641 1 98.81 255 GLY B C 1
ATOM 4723 O O . GLY B 1 255 ? 14.523 -2.119 -8.555 1 98.81 255 GLY B O 1
ATOM 4724 N N . LEU B 1 256 ? 14.328 -4.359 -8.445 1 98.88 256 LEU B N 1
ATOM 4725 C CA . LEU B 1 256 ? 15.742 -4.59 -8.18 1 98.88 256 LEU B CA 1
ATOM 4726 C C . LEU B 1 256 ? 16.594 -4.039 -9.32 1 98.88 256 LEU B C 1
ATOM 4728 O O . LEU B 1 256 ? 17.672 -3.475 -9.078 1 98.88 256 LEU B O 1
ATOM 4732 N N . LEU B 1 257 ? 16.094 -4.191 -10.523 1 98.81 257 LEU B N 1
ATOM 4733 C CA . LEU B 1 257 ? 16.812 -3.734 -11.703 1 98.81 257 LEU B CA 1
ATOM 4734 C C . LEU B 1 257 ? 17.094 -2.238 -11.617 1 98.81 257 LEU B C 1
ATOM 4736 O O . LEU B 1 257 ? 18.234 -1.806 -11.852 1 98.81 257 LEU B O 1
ATOM 4740 N N . ALA B 1 258 ? 16.125 -1.475 -11.305 1 98.81 258 ALA B N 1
ATOM 4741 C CA . ALA B 1 258 ? 16.266 -0.021 -11.273 1 98.81 258 ALA B CA 1
ATOM 4742 C C . ALA B 1 258 ? 17.203 0.422 -10.156 1 98.81 258 ALA B C 1
ATOM 4744 O O . ALA B 1 258 ? 17.953 1.383 -10.312 1 98.81 258 ALA B O 1
ATOM 4745 N N . ILE B 1 259 ? 17.141 -0.247 -8.969 1 98.81 259 ILE B N 1
ATOM 4746 C CA . ILE B 1 259 ? 17.844 0.235 -7.785 1 98.81 259 ILE B CA 1
ATOM 4747 C C . ILE B 1 259 ? 19.266 -0.336 -7.754 1 98.81 259 ILE B C 1
ATOM 4749 O O . ILE B 1 259 ? 20.219 0.394 -7.52 1 98.81 259 ILE B O 1
ATOM 4753 N N . ALA B 1 260 ? 19.422 -1.655 -8.086 1 98.69 260 ALA B N 1
ATOM 4754 C CA . ALA B 1 260 ? 20.703 -2.338 -7.906 1 98.69 260 ALA B CA 1
ATOM 4755 C C . ALA B 1 260 ? 21.375 -2.607 -9.25 1 98.69 260 ALA B C 1
ATOM 4757 O O . ALA B 1 260 ? 22.531 -3.023 -9.297 1 98.69 260 ALA B O 1
ATOM 4758 N N . GLY B 1 261 ? 20.672 -2.434 -10.359 1 98.31 261 GLY B N 1
ATOM 4759 C CA . GLY B 1 261 ? 21.234 -2.662 -11.68 1 98.31 261 GLY B CA 1
ATOM 4760 C C . GLY B 1 261 ? 21.125 -4.105 -12.133 1 98.31 261 GLY B C 1
ATOM 4761 O O . GLY B 1 261 ? 21.656 -4.473 -13.188 1 98.31 261 GLY B O 1
ATOM 4762 N N . ASN B 1 262 ? 20.453 -4.965 -11.336 1 98.19 262 ASN B N 1
ATOM 4763 C CA . ASN B 1 262 ? 20.266 -6.379 -11.641 1 98.19 262 ASN B CA 1
ATOM 4764 C C . ASN B 1 262 ? 18.953 -6.91 -11.094 1 98.19 262 ASN B C 1
ATOM 4766 O O . ASN B 1 262 ? 18.531 -6.523 -10 1 98.19 262 ASN B O 1
ATOM 4770 N N . ASN B 1 263 ? 18.297 -7.754 -11.883 1 98.19 263 ASN B N 1
ATOM 4771 C CA . ASN B 1 263 ? 17.016 -8.273 -11.445 1 98.19 263 ASN B CA 1
ATOM 4772 C C . ASN B 1 263 ? 17.141 -9.664 -10.828 1 98.19 263 ASN B C 1
ATOM 4774 O O . ASN B 1 263 ? 16.141 -10.273 -10.453 1 98.19 263 ASN B O 1
ATOM 4778 N N . ASP B 1 264 ? 18.344 -10.172 -10.758 1 97.81 264 ASP B N 1
ATOM 4779 C CA . ASP B 1 264 ? 18.609 -11.461 -10.125 1 97.81 264 ASP B CA 1
ATOM 4780 C C . ASP B 1 264 ? 19.016 -11.281 -8.664 1 97.81 264 ASP B C 1
ATOM 4782 O O . ASP B 1 264 ? 20.047 -10.672 -8.367 1 97.81 264 ASP B O 1
ATOM 4786 N N . MET B 1 265 ? 18.281 -11.898 -7.832 1 98.44 265 MET B N 1
ATOM 4787 C CA . MET B 1 265 ? 18.5 -11.758 -6.395 1 98.44 265 MET B CA 1
ATOM 4788 C C . MET B 1 265 ? 19.891 -12.242 -6.008 1 98.44 265 MET B C 1
ATOM 4790 O O . MET B 1 265 ? 20.547 -11.648 -5.152 1 98.44 265 MET B O 1
ATOM 4794 N N . ARG B 1 266 ? 20.375 -13.32 -6.602 1 97.94 266 ARG B N 1
ATOM 4795 C CA . ARG B 1 266 ? 21.703 -13.844 -6.289 1 97.94 266 ARG B CA 1
ATOM 4796 C C . ARG B 1 266 ? 22.781 -12.812 -6.59 1 97.94 266 ARG B C 1
ATOM 4798 O O . ARG B 1 266 ? 23.672 -12.586 -5.773 1 97.94 266 ARG B O 1
ATOM 4805 N N . ALA B 1 267 ? 22.578 -12.188 -7.711 1 98.5 267 ALA B N 1
ATOM 4806 C CA . ALA B 1 267 ? 23.531 -11.172 -8.117 1 98.5 267 ALA B CA 1
ATOM 4807 C C . ALA B 1 267 ? 23.484 -9.953 -7.195 1 98.5 267 ALA B C 1
ATOM 4809 O O . ALA B 1 267 ? 24.516 -9.359 -6.875 1 98.5 267 ALA B O 1
ATOM 4810 N N . VAL B 1 268 ? 22.312 -9.547 -6.758 1 98.81 268 VAL B N 1
ATOM 4811 C CA . VAL B 1 268 ? 22.125 -8.383 -5.898 1 98.81 268 VAL B CA 1
ATOM 4812 C C . VAL B 1 268 ? 22.75 -8.648 -4.527 1 98.81 268 VAL B C 1
ATOM 4814 O O . VAL B 1 268 ? 23.406 -7.781 -3.959 1 98.81 268 VAL B O 1
ATOM 4817 N N . VAL B 1 269 ? 22.547 -9.836 -3.98 1 98.75 269 VAL B N 1
ATOM 4818 C CA . VAL B 1 269 ? 23.109 -10.219 -2.688 1 98.75 269 VAL B CA 1
ATOM 4819 C C . VAL B 1 269 ? 24.625 -10.211 -2.758 1 98.75 269 VAL B C 1
ATOM 4821 O O . VAL B 1 269 ? 25.297 -9.688 -1.866 1 98.75 269 VAL B O 1
ATOM 4824 N N . GLU B 1 270 ? 25.125 -10.812 -3.828 1 98.56 270 GLU B N 1
ATOM 4825 C CA . GLU B 1 270 ? 26.578 -10.852 -4.012 1 98.56 270 GLU B CA 1
ATOM 4826 C C . GLU B 1 270 ? 27.156 -9.445 -4.074 1 98.56 270 GLU B C 1
ATOM 4828 O O . GLU B 1 270 ? 28.219 -9.18 -3.498 1 98.56 270 GLU B O 1
ATOM 4833 N N . ALA B 1 271 ? 26.484 -8.578 -4.789 1 98.75 271 ALA B N 1
ATOM 4834 C CA . ALA B 1 271 ? 26.938 -7.195 -4.902 1 98.75 271 ALA B CA 1
ATOM 4835 C C . ALA B 1 271 ? 26.938 -6.5 -3.545 1 98.75 271 ALA B C 1
ATOM 4837 O O . ALA B 1 271 ? 27.859 -5.766 -3.213 1 98.75 271 ALA B O 1
ATOM 4838 N N . MET B 1 272 ? 25.906 -6.676 -2.777 1 98.5 272 MET B N 1
ATOM 4839 C CA . MET B 1 272 ? 25.844 -6.09 -1.44 1 98.5 272 MET B CA 1
ATOM 4840 C C . MET B 1 272 ? 26.984 -6.586 -0.572 1 98.5 272 MET B C 1
ATOM 4842 O O . MET B 1 272 ? 27.625 -5.801 0.128 1 98.5 272 MET B O 1
ATOM 4846 N N . GLU B 1 273 ? 27.203 -7.895 -0.599 1 98.12 273 GLU B N 1
ATOM 4847 C CA . GLU B 1 273 ? 28.281 -8.492 0.189 1 98.12 273 GLU B CA 1
ATOM 4848 C C . GLU B 1 273 ? 29.641 -7.945 -0.228 1 98.12 273 GLU B C 1
ATOM 4850 O O . GLU B 1 273 ? 30.562 -7.879 0.585 1 98.12 273 GLU B O 1
ATOM 4855 N N . ALA B 1 274 ? 29.719 -7.523 -1.439 1 98.44 274 ALA B N 1
ATOM 4856 C CA . ALA B 1 274 ? 30.953 -6.945 -1.96 1 98.44 274 ALA B CA 1
ATOM 4857 C C . ALA B 1 274 ? 31.031 -5.453 -1.649 1 98.44 274 ALA B C 1
ATOM 4859 O O . ALA B 1 274 ? 32 -4.789 -2.014 1 98.44 274 ALA B O 1
ATOM 4860 N N . GLY B 1 275 ? 29.984 -4.891 -1.075 1 98.25 275 GLY B N 1
ATOM 4861 C CA . GLY B 1 275 ? 30.062 -3.521 -0.586 1 98.25 275 GLY B CA 1
ATOM 4862 C C . GLY B 1 275 ? 29.312 -2.535 -1.458 1 98.25 275 GLY B C 1
ATOM 4863 O O . GLY B 1 275 ? 29.422 -1.321 -1.272 1 98.25 275 GLY B O 1
ATOM 4864 N N . ASP B 1 276 ? 28.516 -3.031 -2.383 1 98.56 276 ASP B N 1
ATOM 4865 C CA . ASP B 1 276 ? 27.75 -2.143 -3.25 1 98.56 276 ASP B CA 1
ATOM 4866 C C . ASP B 1 276 ? 26.578 -1.507 -2.494 1 98.56 276 ASP B C 1
ATOM 4868 O O . ASP B 1 276 ? 25.656 -2.203 -2.059 1 98.56 276 ASP B O 1
ATOM 4872 N N . GLU B 1 277 ? 26.547 -0.17 -2.477 1 98.5 277 GLU B N 1
ATOM 4873 C CA . GLU B 1 277 ? 25.562 0.556 -1.683 1 98.5 277 GLU B CA 1
ATOM 4874 C C . GLU B 1 277 ? 24.188 0.512 -2.338 1 98.5 277 GLU B C 1
ATOM 4876 O O . GLU B 1 277 ? 23.156 0.521 -1.647 1 98.5 277 GLU B O 1
ATOM 4881 N N . ARG B 1 278 ? 24.156 0.51 -3.625 1 98.38 278 ARG B N 1
ATOM 4882 C CA . ARG B 1 278 ? 22.875 0.435 -4.332 1 98.38 278 ARG B CA 1
ATOM 4883 C C . ARG B 1 278 ? 22.219 -0.922 -4.125 1 98.38 278 ARG B C 1
ATOM 4885 O O . ARG B 1 278 ? 20.984 -1.009 -3.998 1 98.38 278 ARG B O 1
ATOM 4892 N N . ALA B 1 279 ? 23.016 -1.968 -4.16 1 98.81 279 ALA B N 1
ATOM 4893 C CA . ALA B 1 279 ? 22.5 -3.303 -3.857 1 98.81 279 ALA B CA 1
ATOM 4894 C C . ALA B 1 279 ? 21.969 -3.375 -2.434 1 98.81 279 ALA B C 1
ATOM 4896 O O . ALA B 1 279 ? 20.906 -3.969 -2.191 1 98.81 279 ALA B O 1
ATOM 4897 N N . LYS B 1 280 ? 22.703 -2.785 -1.502 1 98.81 280 LYS B N 1
ATOM 4898 C CA . LYS B 1 280 ? 22.219 -2.736 -0.122 1 98.81 280 LYS B CA 1
ATOM 4899 C C . LYS B 1 280 ? 20.891 -2.01 -0.028 1 98.81 280 LYS B C 1
ATOM 4901 O O . LYS B 1 280 ? 19.984 -2.461 0.673 1 98.81 280 LYS B O 1
ATOM 4906 N N . LEU B 1 281 ? 20.766 -0.87 -0.718 1 98.88 281 LEU B N 1
ATOM 4907 C CA . LEU B 1 281 ? 19.516 -0.105 -0.72 1 98.88 281 LEU B CA 1
ATOM 4908 C C . LEU B 1 281 ? 18.375 -0.939 -1.274 1 98.88 281 LEU B C 1
ATOM 4910 O O . LEU B 1 281 ? 17.281 -0.942 -0.712 1 98.88 281 LEU B O 1
ATOM 4914 N N . ALA B 1 282 ? 18.641 -1.639 -2.369 1 98.88 282 ALA B N 1
ATOM 4915 C CA . ALA B 1 282 ? 17.609 -2.473 -2.982 1 98.88 282 ALA B CA 1
ATOM 4916 C C . ALA B 1 282 ? 17.109 -3.543 -2.012 1 98.88 282 ALA B C 1
ATOM 4918 O O . ALA B 1 282 ? 15.906 -3.773 -1.891 1 98.88 282 ALA B O 1
ATOM 4919 N N . LEU B 1 283 ? 18.047 -4.18 -1.341 1 98.94 283 LEU B N 1
ATOM 4920 C CA . LEU B 1 283 ? 17.703 -5.242 -0.405 1 98.94 283 LEU B CA 1
ATOM 4921 C C . LEU B 1 283 ? 16.984 -4.676 0.814 1 98.94 283 LEU B C 1
ATOM 4923 O O . LEU B 1 283 ? 16.062 -5.301 1.339 1 98.94 283 LEU B O 1
ATOM 4927 N N . ASP B 1 284 ? 17.422 -3.49 1.257 1 98.88 284 ASP B N 1
ATOM 4928 C CA . ASP B 1 284 ? 16.734 -2.832 2.369 1 98.88 284 ASP B CA 1
ATOM 4929 C C . ASP B 1 284 ? 15.297 -2.475 1.998 1 98.88 284 ASP B C 1
ATOM 4931 O O . ASP B 1 284 ? 14.375 -2.705 2.781 1 98.88 284 ASP B O 1
ATOM 4935 N N . MET B 1 285 ? 15.117 -1.958 0.784 1 98.94 285 MET B N 1
ATOM 4936 C CA . MET B 1 285 ? 13.789 -1.583 0.316 1 98.94 285 MET B CA 1
ATOM 4937 C C . MET B 1 285 ? 12.883 -2.809 0.201 1 98.94 285 MET B C 1
ATOM 4939 O O . MET B 1 285 ? 11.734 -2.783 0.646 1 98.94 285 MET B O 1
ATOM 4943 N N . THR B 1 286 ? 13.438 -3.859 -0.369 1 98.88 286 THR B N 1
ATOM 4944 C CA . THR B 1 286 ? 12.656 -5.055 -0.672 1 98.88 286 THR B CA 1
ATOM 4945 C C . THR B 1 286 ? 12.281 -5.797 0.608 1 98.88 286 THR B C 1
ATOM 4947 O O . THR B 1 286 ? 11.133 -6.203 0.782 1 98.88 286 THR B O 1
ATOM 4950 N N . SER B 1 287 ? 13.211 -5.949 1.521 1 98.88 287 SER B N 1
ATOM 4951 C CA . SER B 1 287 ? 12.945 -6.652 2.771 1 98.88 287 SER B CA 1
ATOM 4952 C C . SER B 1 287 ? 12.023 -5.84 3.676 1 98.88 287 SER B C 1
ATOM 4954 O O . SER B 1 287 ? 11.188 -6.402 4.387 1 98.88 287 SER B O 1
ATOM 4956 N N . TYR B 1 288 ? 12.188 -4.531 3.627 1 98.94 288 TYR B N 1
ATOM 4957 C CA . TYR B 1 288 ? 11.336 -3.66 4.434 1 98.94 288 TYR B CA 1
ATOM 4958 C C . TYR B 1 288 ? 9.883 -3.736 3.971 1 98.94 288 TYR B C 1
ATOM 4960 O O . TYR B 1 288 ? 8.969 -3.861 4.789 1 98.94 288 TYR B O 1
ATOM 4968 N N . ARG B 1 289 ? 9.68 -3.662 2.641 1 98.88 289 ARG B N 1
ATOM 4969 C CA . ARG B 1 289 ? 8.344 -3.777 2.07 1 98.88 289 ARG B CA 1
ATOM 4970 C C . ARG B 1 289 ? 7.707 -5.113 2.436 1 98.88 289 ARG B C 1
ATOM 4972 O O . ARG B 1 289 ? 6.531 -5.168 2.795 1 98.88 289 ARG B O 1
ATOM 4979 N N . LEU B 1 290 ? 8.453 -6.125 2.309 1 98.94 290 LEU B N 1
ATOM 4980 C CA . LEU B 1 290 ? 7.953 -7.453 2.656 1 98.94 290 LEU B CA 1
ATOM 4981 C C . LEU B 1 290 ? 7.562 -7.52 4.129 1 98.94 290 LEU B C 1
ATOM 4983 O O . LEU B 1 290 ? 6.504 -8.047 4.469 1 98.94 290 LEU B O 1
ATOM 4987 N N . ALA B 1 291 ? 8.398 -6.996 5.023 1 98.94 291 ALA B N 1
ATOM 4988 C CA . ALA B 1 291 ? 8.133 -7.016 6.457 1 98.94 291 ALA B CA 1
ATOM 4989 C C . ALA B 1 291 ? 6.836 -6.277 6.785 1 98.94 291 ALA B C 1
ATOM 4991 O O . ALA B 1 291 ? 6.055 -6.727 7.625 1 98.94 291 ALA B O 1
ATOM 4992 N N . LYS B 1 292 ? 6.625 -5.148 6.16 1 98.94 292 LYS B N 1
ATOM 4993 C CA . LYS B 1 292 ? 5.395 -4.395 6.379 1 98.94 292 LYS B CA 1
ATOM 4994 C C . LYS B 1 292 ? 4.168 -5.211 5.984 1 98.94 292 LYS B C 1
ATOM 4996 O O . LYS B 1 292 ? 3.17 -5.234 6.711 1 98.94 292 LYS B O 1
ATOM 5001 N N . TYR B 1 293 ? 4.234 -5.91 4.844 1 98.94 293 TYR B N 1
ATOM 5002 C CA . TYR B 1 293 ? 3.113 -6.738 4.41 1 98.94 293 TYR B CA 1
ATOM 5003 C C . TYR B 1 293 ? 2.865 -7.879 5.395 1 98.94 293 TYR B C 1
ATOM 5005 O O . TYR B 1 293 ? 1.716 -8.227 5.672 1 98.94 293 TYR B O 1
ATOM 5013 N N . ILE B 1 294 ? 3.973 -8.461 5.855 1 98.94 294 ILE B N 1
ATOM 5014 C CA . ILE B 1 294 ? 3.824 -9.562 6.805 1 98.94 294 ILE B CA 1
ATOM 5015 C C . ILE B 1 294 ? 3.137 -9.055 8.07 1 98.94 294 ILE B C 1
ATOM 5017 O O . ILE B 1 294 ? 2.23 -9.711 8.594 1 98.94 294 ILE B O 1
ATOM 5021 N N . GLY B 1 295 ? 3.529 -7.852 8.602 1 98.94 295 GLY B N 1
ATOM 5022 C CA . GLY B 1 295 ? 2.854 -7.254 9.742 1 98.94 295 GLY B CA 1
ATOM 5023 C C . GLY B 1 295 ? 1.381 -6.984 9.492 1 98.94 295 GLY B C 1
ATOM 5024 O O . GLY B 1 295 ? 0.536 -7.289 10.336 1 98.94 295 GLY B O 1
ATOM 5025 N N . ALA B 1 296 ? 1.08 -6.426 8.344 1 98.94 296 ALA B N 1
ATOM 5026 C CA . ALA B 1 296 ? -0.299 -6.133 7.961 1 98.94 296 ALA B CA 1
ATOM 5027 C C . ALA B 1 296 ? -1.137 -7.41 7.918 1 98.94 296 ALA B C 1
ATOM 5029 O O . ALA B 1 296 ? -2.258 -7.438 8.43 1 98.94 296 ALA B O 1
ATOM 5030 N N . TYR B 1 297 ? -0.573 -8.461 7.297 1 98.94 297 TYR B N 1
ATOM 5031 C CA . TYR B 1 297 ? -1.337 -9.68 7.078 1 98.94 297 TYR B CA 1
ATOM 5032 C C . TYR B 1 297 ? -1.429 -10.5 8.359 1 98.94 297 TYR B C 1
ATOM 5034 O O . TYR B 1 297 ? -2.395 -11.242 8.562 1 98.94 297 TYR B O 1
ATOM 5042 N N . HIS B 1 298 ? -0.412 -10.344 9.258 1 98.94 298 HIS B N 1
ATOM 5043 C CA . HIS B 1 298 ? -0.548 -10.906 10.594 1 98.94 298 HIS B CA 1
ATOM 5044 C C . HIS B 1 298 ? -1.805 -10.391 11.289 1 98.94 298 HIS B C 1
ATOM 5046 O O . HIS B 1 298 ? -2.568 -11.172 11.859 1 98.94 298 HIS B O 1
ATOM 5052 N N . VAL B 1 299 ? -2.053 -9.102 11.203 1 98.94 299 VAL B N 1
ATOM 5053 C CA . VAL B 1 299 ? -3.23 -8.469 11.789 1 98.94 299 VAL B CA 1
ATOM 5054 C C . VAL B 1 299 ? -4.484 -8.93 11.047 1 98.94 299 VAL B C 1
ATOM 5056 O O . VAL B 1 299 ? -5.5 -9.25 11.672 1 98.94 299 VAL B O 1
ATOM 5059 N N . ALA B 1 300 ? -4.398 -9.023 9.734 1 98.88 300 ALA B N 1
ATOM 5060 C CA . ALA B 1 300 ? -5.555 -9.359 8.906 1 98.88 300 ALA B CA 1
ATOM 5061 C C . ALA B 1 300 ? -6.105 -10.734 9.266 1 98.88 300 ALA B C 1
ATOM 5063 O O . ALA B 1 300 ? -7.324 -10.922 9.344 1 98.88 300 ALA B O 1
ATOM 5064 N N . VAL B 1 301 ? -5.191 -11.688 9.531 1 98.69 301 VAL B N 1
ATOM 5065 C CA . VAL B 1 301 ? -5.648 -13.062 9.75 1 98.69 301 VAL B CA 1
ATOM 5066 C C . VAL B 1 301 ? -5.883 -13.289 11.242 1 98.69 301 VAL B C 1
ATOM 5068 O O . VAL B 1 301 ? -6.07 -14.43 11.672 1 98.69 301 VAL B O 1
ATOM 5071 N N . GLY B 1 302 ? -5.812 -12.242 12.062 1 98.12 302 GLY B N 1
ATOM 5072 C CA . GLY B 1 302 ? -6.098 -12.336 13.484 1 98.12 302 GLY B CA 1
ATOM 5073 C C . GLY B 1 302 ? -4.988 -13.016 14.266 1 98.12 302 GLY B C 1
ATOM 5074 O O . GLY B 1 302 ? -5.23 -13.586 15.336 1 98.12 302 GLY B O 1
ATOM 5075 N N . GLY B 1 303 ? -3.787 -13.023 13.711 1 98.38 303 GLY B N 1
ATOM 5076 C CA . GLY B 1 303 ? -2.654 -13.734 14.281 1 98.38 303 GLY B CA 1
ATOM 5077 C C . GLY B 1 303 ? -2.227 -14.93 13.453 1 98.38 303 GLY B C 1
ATOM 5078 O O . GLY B 1 303 ? -2.844 -15.992 13.523 1 98.38 303 GLY B O 1
ATOM 5079 N N . ALA B 1 304 ? -1.166 -14.82 12.734 1 98.44 304 ALA B N 1
ATOM 5080 C CA . ALA B 1 304 ? -0.688 -15.891 11.867 1 98.44 304 ALA B CA 1
ATOM 5081 C C . ALA B 1 304 ? -0.09 -17.031 12.68 1 98.44 304 ALA B C 1
ATOM 5083 O O . ALA B 1 304 ? 0.602 -16.797 13.672 1 98.44 304 ALA B O 1
ATOM 5084 N N . LYS B 1 305 ? -0.299 -18.203 12.219 1 96.94 305 LYS B N 1
ATOM 5085 C CA . LYS B 1 305 ? 0.248 -19.391 12.867 1 96.94 305 LYS B CA 1
ATOM 5086 C C . LYS B 1 305 ? 1.571 -19.812 12.227 1 96.94 305 LYS B C 1
ATOM 5088 O O . LYS B 1 305 ? 2.33 -20.578 12.805 1 96.94 305 LYS B O 1
ATOM 5093 N N . ALA B 1 306 ? 1.819 -19.281 11.109 1 98.75 306 ALA B N 1
ATOM 5094 C CA . ALA B 1 306 ? 3.076 -19.562 10.422 1 98.75 306 ALA B CA 1
ATOM 5095 C C . ALA B 1 306 ? 3.393 -18.484 9.383 1 98.75 306 ALA B C 1
ATOM 5097 O O . ALA B 1 306 ? 2.484 -17.844 8.852 1 98.75 306 ALA B O 1
ATOM 5098 N N . LEU B 1 307 ? 4.602 -18.219 9.203 1 98.94 307 LEU B N 1
ATOM 5099 C CA . LEU B 1 307 ? 5.137 -17.516 8.039 1 98.94 307 LEU B CA 1
ATOM 5100 C C . LEU B 1 307 ? 5.836 -18.484 7.09 1 98.94 307 LEU B C 1
ATOM 5102 O O . LEU B 1 307 ? 6.711 -19.25 7.504 1 98.94 307 LEU B O 1
ATOM 5106 N N . VAL B 1 308 ? 5.461 -18.484 5.832 1 98.94 308 VAL B N 1
ATOM 5107 C CA . VAL B 1 308 ? 5.996 -19.469 4.895 1 98.94 308 VAL B CA 1
ATOM 5108 C C . VAL B 1 308 ? 6.691 -18.75 3.736 1 98.94 308 VAL B C 1
ATOM 5110 O O . VAL B 1 308 ? 6.113 -17.859 3.111 1 98.94 308 VAL B O 1
ATOM 5113 N N . PHE B 1 309 ? 7.914 -19.109 3.48 1 98.94 309 PHE B N 1
ATOM 5114 C CA . PHE B 1 309 ? 8.633 -18.688 2.287 1 98.94 309 PHE B CA 1
ATOM 5115 C C . PHE B 1 309 ? 8.609 -19.766 1.217 1 98.94 309 PHE B C 1
ATOM 5117 O O . PHE B 1 309 ? 8.75 -20.953 1.522 1 98.94 309 PHE B O 1
ATOM 5124 N N . THR B 1 310 ? 8.367 -19.375 -0.012 1 98.81 310 THR B N 1
ATOM 5125 C CA . THR B 1 310 ? 8.359 -20.312 -1.125 1 98.81 310 THR B CA 1
ATOM 5126 C C . THR B 1 310 ? 8.812 -19.641 -2.414 1 98.81 310 THR B C 1
ATOM 5128 O O . THR B 1 310 ? 9.148 -18.453 -2.41 1 98.81 310 THR B O 1
ATOM 5131 N N . ALA B 1 311 ? 8.984 -20.453 -3.502 1 98.19 311 ALA B N 1
ATOM 5132 C CA . ALA B 1 311 ? 9.406 -20.016 -4.828 1 98.19 311 ALA B CA 1
ATOM 5133 C C . ALA B 1 311 ? 10.906 -19.734 -4.863 1 98.19 311 ALA B C 1
ATOM 5135 O O . ALA B 1 311 ? 11.594 -19.891 -3.857 1 98.19 311 ALA B O 1
ATOM 5136 N N . GLY B 1 312 ? 11.445 -19.406 -5.926 1 97.19 312 GLY B N 1
ATOM 5137 C CA . GLY B 1 312 ? 12.875 -19.359 -6.211 1 97.19 312 GLY B CA 1
ATOM 5138 C C . GLY B 1 312 ? 13.672 -18.625 -5.148 1 97.19 312 GLY B C 1
ATOM 5139 O O . GLY B 1 312 ? 14.57 -19.188 -4.535 1 97.19 312 GLY B O 1
ATOM 5140 N N . ILE B 1 313 ? 13.359 -17.359 -4.918 1 98.5 313 ILE B N 1
ATOM 5141 C CA . ILE B 1 313 ? 14.062 -16.547 -3.928 1 98.5 313 ILE B CA 1
ATOM 5142 C C . ILE B 1 313 ? 13.711 -17.031 -2.523 1 98.5 313 ILE B C 1
ATOM 5144 O O . ILE B 1 313 ? 14.594 -17.203 -1.68 1 98.5 313 ILE B O 1
ATOM 5148 N N . GLY B 1 314 ? 12.422 -17.328 -2.223 1 98.56 314 GLY B N 1
ATOM 5149 C CA . GLY B 1 314 ? 11.969 -17.766 -0.913 1 98.56 314 GLY B CA 1
ATOM 5150 C C . GLY B 1 314 ? 12.586 -19.078 -0.478 1 98.56 314 GLY B C 1
ATOM 5151 O O . GLY B 1 314 ? 12.875 -19.266 0.704 1 98.56 314 GLY B O 1
ATOM 5152 N N . GLU B 1 315 ? 12.867 -19.953 -1.44 1 98.5 315 GLU B N 1
ATOM 5153 C CA . GLU B 1 315 ? 13.398 -21.266 -1.137 1 98.5 315 GLU B CA 1
ATOM 5154 C C . GLU B 1 315 ? 14.922 -21.234 -1.012 1 98.5 315 GLU B C 1
ATOM 5156 O O . GLU B 1 315 ? 15.5 -21.969 -0.209 1 98.5 315 GLU B O 1
ATOM 5161 N N . ASN B 1 316 ? 15.523 -20.266 -1.792 1 97.69 316 ASN B N 1
ATOM 5162 C CA . ASN B 1 316 ? 16.953 -20.5 -2.008 1 97.69 316 ASN B CA 1
ATOM 5163 C C . ASN B 1 316 ? 17.797 -19.391 -1.421 1 97.69 316 ASN B C 1
ATOM 5165 O O . ASN B 1 316 ? 19 -19.562 -1.195 1 97.69 316 ASN B O 1
ATOM 5169 N N . SER B 1 317 ? 17.266 -18.234 -1.261 1 98.31 317 SER B N 1
ATOM 5170 C CA . SER B 1 317 ? 18.078 -17.125 -0.772 1 98.31 317 SER B CA 1
ATOM 5171 C C . SER B 1 317 ? 17.984 -16.984 0.743 1 98.31 317 SER B C 1
ATOM 5173 O O . SER B 1 317 ? 17.203 -16.188 1.251 1 98.31 317 SER B O 1
ATOM 5175 N N . HIS B 1 318 ? 18.875 -17.719 1.445 1 98.5 318 HIS B N 1
ATOM 5176 C CA . HIS B 1 318 ? 18.875 -17.641 2.902 1 98.5 318 HIS B CA 1
ATOM 5177 C C . HIS B 1 318 ? 19.281 -16.25 3.377 1 98.5 318 HIS B C 1
ATOM 5179 O O . HIS B 1 318 ? 18.828 -15.797 4.43 1 98.5 318 HIS B O 1
ATOM 5185 N N . GLN B 1 319 ? 20.094 -15.531 2.574 1 98.44 319 GLN B N 1
ATOM 5186 C CA . GLN B 1 319 ? 20.516 -14.18 2.92 1 98.44 319 GLN B CA 1
ATOM 5187 C C . GLN B 1 319 ? 19.312 -13.227 2.947 1 98.44 319 GLN B C 1
ATOM 5189 O O . GLN B 1 319 ? 19.172 -12.43 3.877 1 98.44 319 GLN B O 1
ATOM 5194 N N . PHE B 1 320 ? 18.453 -13.359 1.925 1 98.75 320 PHE B N 1
ATOM 5195 C CA . PHE B 1 320 ? 17.297 -12.469 1.854 1 98.75 320 PHE B CA 1
ATOM 5196 C C . PHE B 1 320 ? 16.281 -12.805 2.936 1 98.75 320 PHE B C 1
ATOM 5198 O O . PHE B 1 320 ? 15.695 -11.914 3.549 1 98.75 320 PHE B O 1
ATOM 5205 N N . ARG B 1 321 ? 16.016 -14.117 3.145 1 98.81 321 ARG B N 1
ATOM 5206 C CA . ARG B 1 321 ? 15.133 -14.516 4.234 1 98.81 321 ARG B CA 1
ATOM 5207 C C . ARG B 1 321 ? 15.586 -13.906 5.559 1 98.81 321 ARG B C 1
ATOM 5209 O O . ARG B 1 321 ? 14.766 -13.43 6.344 1 98.81 321 ARG B O 1
ATOM 5216 N N . LYS B 1 322 ? 16.906 -13.961 5.785 1 98.81 322 LYS B N 1
ATOM 5217 C CA . LYS B 1 322 ? 17.453 -13.406 7.02 1 98.81 322 LYS B CA 1
ATOM 5218 C C . LYS B 1 322 ? 17.141 -11.922 7.141 1 98.81 322 LYS B C 1
ATOM 5220 O O . LYS B 1 322 ? 16.719 -11.453 8.203 1 98.81 322 LYS B O 1
ATOM 5225 N N . LEU B 1 323 ? 17.391 -11.148 6.07 1 98.62 323 LEU B N 1
ATOM 5226 C CA . LEU B 1 323 ? 17.141 -9.711 6.074 1 98.62 323 LEU B CA 1
ATOM 5227 C C . LEU B 1 323 ? 15.672 -9.43 6.402 1 98.62 323 LEU B C 1
ATOM 5229 O O . LEU B 1 323 ? 15.375 -8.531 7.191 1 98.62 323 LEU B O 1
ATOM 5233 N N . ALA B 1 324 ? 14.773 -10.18 5.82 1 98.75 324 ALA B N 1
ATOM 5234 C CA . ALA B 1 324 ? 13.336 -9.969 6.008 1 98.75 324 ALA B CA 1
ATOM 5235 C C . ALA B 1 324 ? 12.906 -10.359 7.418 1 98.75 324 ALA B C 1
ATOM 5237 O O . ALA B 1 324 ? 12.195 -9.609 8.086 1 98.75 324 ALA B O 1
ATOM 5238 N N . VAL B 1 325 ? 13.344 -11.523 7.867 1 98.88 325 VAL B N 1
ATOM 5239 C CA . VAL B 1 325 ? 12.875 -12.094 9.125 1 98.88 325 VAL B CA 1
ATOM 5240 C C . VAL B 1 325 ? 13.398 -11.25 10.297 1 98.88 325 VAL B C 1
ATOM 5242 O O . VAL B 1 325 ? 12.711 -11.086 11.305 1 98.88 325 VAL B O 1
ATOM 5245 N N . GLU B 1 326 ? 14.57 -10.703 10.172 1 98.31 326 GLU B N 1
ATOM 5246 C CA . GLU B 1 326 ? 15.164 -9.906 11.234 1 98.31 326 GLU B CA 1
ATOM 5247 C C . GLU B 1 326 ? 14.359 -8.641 11.492 1 98.31 326 GLU B C 1
ATOM 5249 O O . GLU B 1 326 ? 14.484 -8.016 12.555 1 98.31 326 GLU B O 1
ATOM 5254 N N . ARG B 1 327 ? 13.516 -8.281 10.594 1 98.62 327 ARG B N 1
ATOM 5255 C CA . ARG B 1 327 ? 12.672 -7.098 10.75 1 98.62 327 ARG B CA 1
ATOM 5256 C C . ARG B 1 327 ? 11.375 -7.438 11.484 1 98.62 327 ARG B C 1
ATOM 5258 O O . ARG B 1 327 ? 10.57 -6.555 11.773 1 98.62 327 ARG B O 1
ATOM 5265 N N . LEU B 1 328 ? 11.164 -8.711 11.836 1 98.88 328 LEU B N 1
ATOM 5266 C CA . LEU B 1 328 ? 9.852 -9.156 12.297 1 98.88 328 LEU B CA 1
ATOM 5267 C C . LEU B 1 328 ? 9.875 -9.453 13.797 1 98.88 328 LEU B C 1
ATOM 5269 O O . LEU B 1 328 ? 8.992 -10.141 14.305 1 98.88 328 LEU B O 1
ATOM 5273 N N . GLY B 1 329 ? 10.859 -8.891 14.492 1 98.69 329 GLY B N 1
ATOM 5274 C CA . GLY B 1 329 ? 10.992 -9.125 15.922 1 98.69 329 GLY B CA 1
ATOM 5275 C C . GLY B 1 329 ? 9.766 -8.711 16.703 1 98.69 329 GLY B C 1
ATOM 5276 O O . GLY B 1 329 ? 9.438 -9.32 17.734 1 98.69 329 GLY B O 1
ATOM 5277 N N . ALA B 1 330 ? 9.047 -7.684 16.25 1 98.62 330 ALA B N 1
ATOM 5278 C CA . ALA B 1 330 ? 7.871 -7.16 16.922 1 98.62 330 ALA B CA 1
ATOM 5279 C C . ALA B 1 330 ? 6.773 -8.219 17.016 1 98.62 330 ALA B C 1
ATOM 5281 O O . ALA B 1 330 ? 5.895 -8.133 17.875 1 98.62 330 ALA B O 1
ATOM 5282 N N . LEU B 1 331 ? 6.836 -9.234 16.172 1 98.75 331 LEU B N 1
ATOM 5283 C CA . LEU B 1 331 ? 5.84 -10.297 16.156 1 98.75 331 LEU B CA 1
ATOM 5284 C C . LEU B 1 331 ? 6.328 -11.508 16.953 1 98.75 331 LEU B C 1
ATOM 5286 O O . LEU B 1 331 ? 5.664 -12.547 16.969 1 98.75 331 LEU B O 1
ATOM 5290 N N . GLY B 1 332 ? 7.512 -11.383 17.547 1 98.5 332 GLY B N 1
ATOM 5291 C CA . GLY B 1 332 ? 8.102 -12.477 18.297 1 98.5 332 GLY B CA 1
ATOM 5292 C C . GLY B 1 332 ? 8.797 -13.5 17.422 1 98.5 332 GLY B C 1
ATOM 5293 O O . GLY B 1 332 ? 9.086 -14.609 17.859 1 98.5 332 GLY B O 1
ATOM 5294 N N . ILE B 1 333 ? 9.023 -13.25 16.188 1 98.88 333 ILE B N 1
ATOM 5295 C CA . ILE B 1 333 ? 9.641 -14.172 15.242 1 98.88 333 ILE B CA 1
ATOM 5296 C C . ILE B 1 333 ? 11.156 -14.133 15.406 1 98.88 333 ILE B C 1
ATOM 5298 O O . ILE B 1 333 ? 11.758 -13.055 15.477 1 98.88 333 ILE B O 1
ATOM 5302 N N . LYS B 1 334 ? 11.727 -15.211 15.547 1 98.69 334 LYS B N 1
ATOM 5303 C CA . LYS B 1 334 ? 13.172 -15.375 15.711 1 98.69 334 LYS B CA 1
ATOM 5304 C C . LYS B 1 334 ? 13.734 -16.375 14.711 1 98.69 334 LYS B C 1
ATOM 5306 O O . LYS B 1 334 ? 13.211 -17.484 14.57 1 98.69 334 LYS B O 1
ATOM 5311 N N . LEU B 1 335 ? 14.75 -16 14.062 1 98.81 335 LEU B N 1
ATOM 5312 C CA . LEU B 1 335 ? 15.344 -16.828 13.016 1 98.81 335 LEU B CA 1
ATOM 5313 C C . LEU B 1 335 ? 16.422 -17.75 13.602 1 98.81 335 LEU B C 1
ATOM 5315 O O . LEU B 1 335 ? 17.234 -17.312 14.422 1 98.81 335 LEU B O 1
ATOM 5319 N N . ASP B 1 336 ? 16.406 -19 13.305 1 98.75 336 ASP B N 1
ATOM 5320 C CA . ASP B 1 336 ? 17.547 -19.906 13.477 1 98.75 336 ASP B CA 1
ATOM 5321 C C . ASP B 1 336 ? 18.516 -19.797 12.305 1 98.75 336 ASP B C 1
ATOM 5323 O O . ASP B 1 336 ? 18.328 -20.469 11.281 1 98.75 336 ASP B O 1
ATOM 5327 N N . VAL B 1 337 ? 19.547 -19.094 12.445 1 98.31 337 VAL B N 1
ATOM 5328 C CA . VAL B 1 337 ? 20.438 -18.719 11.359 1 98.31 337 VAL B CA 1
ATOM 5329 C C . VAL B 1 337 ? 21.031 -19.969 10.719 1 98.31 337 VAL B C 1
ATOM 5331 O O . VAL B 1 337 ? 21.219 -20.031 9.5 1 98.31 337 VAL B O 1
ATOM 5334 N N . GLU B 1 338 ? 21.312 -20.969 11.477 1 98.31 338 GLU B N 1
ATOM 5335 C CA . GLU B 1 338 ? 21.891 -22.203 10.938 1 98.31 338 GLU B CA 1
ATOM 5336 C C . GLU B 1 338 ? 20.859 -23 10.156 1 98.31 338 GLU B C 1
ATOM 5338 O O . GLU B 1 338 ? 21.141 -23.5 9.062 1 98.31 338 GLU B O 1
ATOM 5343 N N . ALA B 1 339 ? 19.656 -23.125 10.75 1 98.31 339 ALA B N 1
ATOM 5344 C CA . ALA B 1 339 ? 18.578 -23.797 10.039 1 98.31 339 ALA B CA 1
ATOM 5345 C C . ALA B 1 339 ? 18.25 -23.078 8.734 1 98.31 339 ALA B C 1
ATOM 5347 O O . ALA B 1 339 ? 17.891 -23.703 7.734 1 98.31 339 ALA B O 1
ATOM 5348 N N . ASN B 1 340 ? 18.375 -21.75 8.734 1 98.62 340 ASN B N 1
ATOM 5349 C CA . ASN B 1 340 ? 18.062 -20.922 7.582 1 98.62 340 ASN B CA 1
ATOM 5350 C C . ASN B 1 340 ? 19.031 -21.156 6.43 1 98.62 340 ASN B C 1
ATOM 5352 O O . ASN B 1 340 ? 18.672 -20.984 5.262 1 98.62 340 ASN B O 1
ATOM 5356 N N . LYS B 1 341 ? 20.172 -21.609 6.695 1 98 341 LYS B N 1
ATOM 5357 C CA . LYS B 1 341 ? 21.219 -21.781 5.688 1 98 341 LYS B CA 1
ATOM 5358 C C . LYS B 1 341 ? 21.047 -23.109 4.957 1 98 341 LYS B C 1
ATOM 5360 O O . LYS B 1 341 ? 21.625 -23.312 3.887 1 98 341 LYS B O 1
ATOM 5365 N N . VAL B 1 342 ? 20.266 -24 5.535 1 95.88 342 VAL B N 1
ATOM 5366 C CA . VAL B 1 342 ? 20.125 -25.344 4.98 1 95.88 342 VAL B CA 1
ATOM 5367 C C . VAL B 1 342 ? 19.297 -25.297 3.699 1 95.88 342 VAL B C 1
ATOM 5369 O O . VAL B 1 342 ? 18.281 -24.609 3.643 1 95.88 342 VAL B O 1
ATOM 5372 N N . ARG B 1 343 ? 19.797 -25.906 2.701 1 93.44 343 ARG B N 1
ATOM 5373 C CA . ARG B 1 343 ? 19.078 -26.062 1.445 1 93.44 343 ARG B CA 1
ATOM 5374 C C . ARG B 1 343 ? 18.391 -27.422 1.365 1 93.44 343 ARG B C 1
ATOM 5376 O O . ARG B 1 343 ? 18.875 -28.391 1.94 1 93.44 343 ARG B O 1
ATOM 5383 N N . GLY B 1 344 ? 17.25 -27.438 0.67 1 90.38 344 GLY B N 1
ATOM 5384 C CA . GLY B 1 344 ? 16.547 -28.703 0.496 1 90.38 344 GLY B CA 1
ATOM 5385 C C . GLY B 1 344 ? 15.242 -28.547 -0.261 1 90.38 344 GLY B C 1
ATOM 5386 O O . GLY B 1 344 ? 14.773 -27.438 -0.491 1 90.38 344 GLY B O 1
ATOM 5387 N N . ASP B 1 345 ? 14.68 -29.703 -0.593 1 91.19 345 ASP B N 1
ATOM 5388 C CA . ASP B 1 345 ? 13.461 -29.719 -1.399 1 91.19 345 ASP B CA 1
ATOM 5389 C C . ASP B 1 345 ? 12.258 -30.156 -0.567 1 91.19 345 ASP B C 1
ATOM 5391 O O . ASP B 1 345 ? 11.219 -30.516 -1.116 1 91.19 345 ASP B O 1
ATOM 5395 N N . GLU B 1 346 ? 12.461 -30.172 0.732 1 95.38 346 GLU B N 1
ATOM 5396 C CA . GLU B 1 346 ? 11.375 -30.516 1.648 1 95.38 346 GLU B CA 1
ATOM 5397 C C . GLU B 1 346 ? 11.023 -29.344 2.557 1 95.38 346 GLU B C 1
ATOM 5399 O O . GLU B 1 346 ? 11.867 -28.469 2.814 1 95.38 346 GLU B O 1
ATOM 5404 N N . PRO B 1 347 ? 9.758 -29.391 2.99 1 98 347 PRO B N 1
ATOM 5405 C CA . PRO B 1 347 ? 9.406 -28.375 3.973 1 98 347 PRO B CA 1
ATOM 5406 C C . PRO B 1 347 ? 10.297 -28.406 5.215 1 98 347 PRO B C 1
ATOM 5408 O O . PRO B 1 347 ? 10.664 -29.5 5.676 1 98 347 PRO B O 1
ATOM 5411 N N . ARG B 1 348 ? 10.633 -27.266 5.789 1 98.44 348 ARG B N 1
ATOM 5412 C CA . ARG B 1 348 ? 11.469 -27.219 6.984 1 98.44 348 ARG B CA 1
ATOM 5413 C C . ARG B 1 348 ? 11.172 -25.953 7.797 1 98.44 348 ARG B C 1
ATOM 5415 O O . ARG B 1 348 ? 10.695 -24.953 7.258 1 98.44 348 ARG B O 1
ATOM 5422 N N . ILE B 1 349 ? 11.422 -26.047 9.094 1 98.62 349 ILE B N 1
ATOM 5423 C CA . ILE B 1 349 ? 11.312 -24.906 9.992 1 98.62 349 ILE B CA 1
ATOM 5424 C C . ILE B 1 349 ? 12.664 -24.188 10.078 1 98.62 349 ILE B C 1
ATOM 5426 O O . ILE B 1 349 ? 13.703 -24.828 10.242 1 98.62 349 ILE B O 1
ATOM 5430 N N . ILE B 1 350 ? 12.633 -22.875 9.945 1 98.81 350 ILE B N 1
ATOM 5431 C CA . ILE B 1 350 ? 13.898 -22.156 10.008 1 98.81 350 ILE B CA 1
ATOM 5432 C C . ILE B 1 350 ? 13.867 -21.156 11.156 1 98.81 350 ILE B C 1
ATOM 5434 O O . ILE B 1 350 ? 14.75 -20.312 11.281 1 98.81 350 ILE B O 1
ATOM 5438 N N . SER B 1 351 ? 12.859 -21.047 11.961 1 98.81 351 SER B N 1
ATOM 5439 C CA . SER B 1 351 ? 12.781 -20.234 13.18 1 98.81 351 SER B CA 1
ATOM 5440 C C . SER B 1 351 ? 13.281 -21.016 14.391 1 98.81 351 SER B C 1
ATOM 5442 O O . SER B 1 351 ? 13.383 -22.234 14.352 1 98.81 351 SER B O 1
ATOM 5444 N N . THR B 1 352 ? 13.664 -20.266 15.422 1 98.62 352 THR B N 1
ATOM 5445 C CA . THR B 1 352 ? 14.055 -20.906 16.672 1 98.62 352 THR B CA 1
ATOM 5446 C C . THR B 1 352 ? 12.844 -21.516 17.375 1 98.62 352 THR B C 1
ATOM 5448 O O . THR B 1 352 ? 11.695 -21.219 17.016 1 98.62 352 THR B O 1
ATOM 5451 N N . GLU B 1 353 ? 13.078 -22.359 18.359 1 98 353 GLU B N 1
ATOM 5452 C CA . GLU B 1 353 ? 12.016 -23.047 19.078 1 98 353 GLU B CA 1
ATOM 5453 C C . GLU B 1 353 ? 11.156 -22.047 19.859 1 98 353 GLU B C 1
ATOM 5455 O O . GLU B 1 353 ? 9.953 -22.266 20.031 1 98 353 GLU B O 1
ATOM 5460 N N . ASP B 1 354 ? 11.758 -20.969 20.25 1 98.25 354 ASP B N 1
ATOM 5461 C CA . ASP B 1 354 ? 11.047 -20.016 21.094 1 98.25 354 ASP B CA 1
ATOM 5462 C C . ASP B 1 354 ? 10.445 -18.891 20.266 1 98.25 354 ASP B C 1
ATOM 5464 O O . ASP B 1 354 ? 9.961 -17.891 20.812 1 98.25 354 ASP B O 1
ATOM 5468 N N . SER B 1 355 ? 10.578 -19.031 18.969 1 98.69 355 SER B N 1
ATOM 5469 C CA . SER B 1 355 ? 9.867 -18.094 18.109 1 98.69 355 SER B CA 1
ATOM 5470 C C . SER B 1 355 ? 8.359 -18.172 18.312 1 98.69 355 SER B C 1
ATOM 5472 O O . SER B 1 355 ? 7.805 -19.281 18.391 1 98.69 355 SER B O 1
ATOM 5474 N N . ALA B 1 356 ? 7.668 -17.016 18.438 1 98.31 356 ALA B N 1
ATOM 5475 C CA . ALA B 1 356 ? 6.227 -17 18.672 1 98.31 356 ALA B CA 1
ATOM 5476 C C . ALA B 1 356 ? 5.477 -17.594 17.469 1 98.31 356 ALA B C 1
ATOM 5478 O O . ALA B 1 356 ? 4.422 -18.219 17.641 1 98.31 356 ALA B O 1
ATOM 5479 N N . ILE B 1 357 ? 5.965 -17.375 16.25 1 98.12 357 ILE B N 1
ATOM 5480 C CA . ILE B 1 357 ? 5.414 -17.859 14.984 1 98.12 357 ILE B CA 1
ATOM 5481 C C . ILE B 1 357 ? 6.473 -18.656 14.234 1 98.12 357 ILE B C 1
ATOM 5483 O O . ILE B 1 357 ? 7.57 -18.172 13.977 1 98.12 357 ILE B O 1
ATOM 5487 N N . PRO B 1 358 ? 6.172 -19.938 13.992 1 98.75 358 PRO B N 1
ATOM 5488 C CA . PRO B 1 358 ? 7.152 -20.688 13.195 1 98.75 358 PRO B CA 1
ATOM 5489 C C . PRO B 1 358 ? 7.328 -20.109 11.789 1 98.75 358 PRO B C 1
ATOM 5491 O O . PRO B 1 358 ? 6.355 -19.672 11.172 1 98.75 358 PRO B O 1
ATOM 5494 N N . VAL B 1 359 ? 8.523 -20.078 11.344 1 98.94 359 VAL B N 1
ATOM 5495 C CA . VAL B 1 359 ? 8.875 -19.688 9.984 1 98.94 359 VAL B CA 1
ATOM 5496 C C . VAL B 1 359 ? 9.289 -20.906 9.172 1 98.94 359 VAL B C 1
ATOM 5498 O O . VAL B 1 359 ? 10.18 -21.656 9.586 1 98.94 359 VAL B O 1
ATOM 5501 N N . LEU B 1 360 ? 8.617 -21.094 8.047 1 98.94 360 LEU B N 1
ATOM 5502 C CA . LEU B 1 360 ? 8.844 -22.281 7.23 1 98.94 360 LEU B CA 1
ATOM 5503 C C . LEU B 1 360 ? 9.398 -21.906 5.863 1 98.94 360 LEU B C 1
ATOM 5505 O O . LEU B 1 360 ? 9.164 -20.797 5.375 1 98.94 360 LEU B O 1
ATOM 5509 N N . VAL B 1 361 ? 10.148 -22.781 5.293 1 98.88 361 VAL B N 1
ATOM 5510 C CA . VAL B 1 361 ? 10.391 -22.828 3.855 1 98.88 361 VAL B CA 1
ATOM 5511 C C . VAL B 1 361 ? 9.68 -24.031 3.25 1 98.88 361 VAL B C 1
ATOM 5513 O O . VAL B 1 361 ? 9.922 -25.172 3.65 1 98.88 361 VAL B O 1
ATOM 5516 N N . VAL B 1 362 ? 8.766 -23.797 2.389 1 98.75 362 VAL B N 1
ATOM 5517 C CA . VAL B 1 362 ? 8.008 -24.859 1.728 1 98.75 362 VAL B CA 1
ATOM 5518 C C . VAL B 1 362 ? 8.172 -24.734 0.214 1 98.75 362 VAL B C 1
ATOM 5520 O O . VAL B 1 362 ? 7.625 -23.828 -0.408 1 98.75 362 VAL B O 1
ATOM 5523 N N . PRO B 1 363 ? 8.914 -25.641 -0.4 1 98.12 363 PRO B N 1
ATOM 5524 C CA . PRO B 1 363 ? 9.062 -25.578 -1.856 1 98.12 363 PRO B CA 1
ATOM 5525 C C . PRO B 1 363 ? 7.727 -25.719 -2.588 1 98.12 363 PRO B C 1
ATOM 5527 O O . PRO B 1 363 ? 6.91 -26.578 -2.23 1 98.12 363 PRO B O 1
ATOM 5530 N N . THR B 1 364 ? 7.484 -24.859 -3.477 1 97.81 364 THR B N 1
ATOM 5531 C CA . THR B 1 364 ? 6.285 -24.953 -4.297 1 97.81 364 THR B CA 1
ATOM 5532 C C . THR B 1 364 ? 6.531 -25.859 -5.504 1 97.81 364 THR B C 1
ATOM 5534 O O . THR B 1 364 ? 7.668 -26.25 -5.773 1 97.81 364 THR B O 1
ATOM 5537 N N . ASN B 1 365 ? 5.504 -26.328 -6.121 1 96.56 365 ASN B N 1
ATOM 5538 C CA . ASN B 1 365 ? 5.504 -27.141 -7.336 1 96.56 365 ASN B CA 1
ATOM 5539 C C . ASN B 1 365 ? 4.223 -26.953 -8.141 1 96.56 365 ASN B C 1
ATOM 5541 O O . ASN B 1 365 ? 3.312 -27.781 -8.07 1 96.56 365 ASN B O 1
ATOM 5545 N N . GLU B 1 366 ? 4.223 -25.922 -8.922 1 96.5 366 GLU B N 1
ATOM 5546 C CA . GLU B 1 366 ? 3.012 -25.516 -9.641 1 96.5 366 GLU B CA 1
ATOM 5547 C C . GLU B 1 366 ? 2.611 -26.578 -10.664 1 96.5 366 GLU B C 1
ATOM 5549 O O . GLU B 1 366 ? 1.424 -26.828 -10.875 1 96.5 366 GLU B O 1
ATOM 5554 N N . GLU B 1 367 ? 3.635 -27.203 -11.367 1 97.44 367 GLU B N 1
ATOM 5555 C CA . GLU B 1 367 ? 3.326 -28.25 -12.328 1 97.44 367 GLU B CA 1
ATOM 5556 C C . GLU B 1 367 ? 2.631 -29.438 -11.656 1 97.44 367 GLU B C 1
ATOM 5558 O O . GLU B 1 367 ? 1.677 -30 -12.203 1 97.44 367 GLU B O 1
ATOM 5563 N N . LYS B 1 368 ? 3.158 -29.781 -10.531 1 97.19 368 LYS B N 1
ATOM 5564 C CA . LYS B 1 368 ? 2.533 -30.859 -9.773 1 97.19 368 LYS B CA 1
ATOM 5565 C C . LYS B 1 368 ? 1.112 -30.484 -9.359 1 97.19 368 LYS B C 1
ATOM 5567 O O . LYS B 1 368 ? 0.193 -31.297 -9.477 1 97.19 368 LYS B O 1
ATOM 5572 N N . ALA B 1 369 ? 0.936 -29.234 -8.883 1 97.69 369 ALA B N 1
ATOM 5573 C CA . ALA B 1 369 ? -0.381 -28.766 -8.461 1 97.69 369 ALA B CA 1
ATOM 5574 C C . ALA B 1 369 ? -1.375 -28.812 -9.617 1 97.69 369 ALA B C 1
ATOM 5576 O O . ALA B 1 369 ? -2.521 -29.234 -9.445 1 97.69 369 ALA B O 1
ATOM 5577 N N . ILE B 1 370 ? -0.927 -28.375 -10.758 1 98.44 370 ILE B N 1
ATOM 5578 C CA . ILE B 1 370 ? -1.787 -28.359 -11.938 1 98.44 370 ILE B CA 1
ATOM 5579 C C . ILE B 1 370 ? -2.141 -29.781 -12.344 1 98.44 370 ILE B C 1
ATOM 5581 O O . ILE B 1 370 ? -3.293 -30.078 -12.672 1 98.44 370 ILE B O 1
ATOM 5585 N N . ALA B 1 371 ? -1.167 -30.688 -12.352 1 98.38 371 ALA B N 1
ATOM 5586 C CA . ALA B 1 371 ? -1.405 -32.094 -12.703 1 98.38 371 ALA B CA 1
ATOM 5587 C C . ALA B 1 371 ? -2.416 -32.719 -11.758 1 98.38 371 ALA B C 1
ATOM 5589 O O . ALA B 1 371 ? -3.322 -33.438 -12.195 1 98.38 371 ALA B O 1
ATOM 5590 N N . GLU B 1 372 ? -2.223 -32.469 -10.5 1 97.25 372 GLU B N 1
ATOM 5591 C CA . GLU B 1 372 ? -3.111 -33.062 -9.492 1 97.25 372 GLU B CA 1
ATOM 5592 C C . GLU B 1 372 ? -4.527 -32.5 -9.625 1 97.25 372 GLU B C 1
ATOM 5594 O O . GLU B 1 372 ? -5.504 -33.25 -9.492 1 97.25 372 GLU B O 1
ATOM 5599 N N . ALA B 1 373 ? -4.641 -31.203 -9.852 1 97.56 373 ALA B N 1
ATOM 5600 C CA . ALA B 1 373 ? -5.953 -30.594 -10.086 1 97.56 373 ALA B CA 1
ATOM 5601 C C . ALA B 1 373 ? -6.621 -31.203 -11.32 1 97.56 373 ALA B C 1
ATOM 5603 O O . ALA B 1 373 ? -7.836 -31.406 -11.336 1 97.56 373 ALA B O 1
ATOM 5604 N N . THR B 1 374 ? -5.832 -31.422 -12.305 1 98.44 374 THR B N 1
ATOM 5605 C CA . THR B 1 374 ? -6.32 -32 -13.547 1 98.44 374 THR B CA 1
ATOM 5606 C C . THR B 1 374 ? -6.84 -33.406 -13.312 1 98.44 374 THR B C 1
ATOM 5608 O O . THR B 1 374 ? -7.938 -33.75 -13.758 1 98.44 374 THR B O 1
ATOM 5611 N N . GLU B 1 375 ? -6.066 -34.219 -12.648 1 98.12 375 GLU B N 1
ATOM 5612 C CA . GLU B 1 375 ? -6.484 -35.594 -12.336 1 98.12 375 GLU B CA 1
ATOM 5613 C C . GLU B 1 375 ? -7.793 -35.594 -11.555 1 98.12 375 GLU B C 1
ATOM 5615 O O . GLU B 1 375 ? -8.68 -36.406 -11.828 1 98.12 375 GLU B O 1
ATOM 5620 N N . ALA B 1 376 ? -7.891 -34.719 -10.617 1 96.88 376 ALA B N 1
ATOM 5621 C CA . ALA B 1 376 ? -9.062 -34.688 -9.742 1 96.88 376 ALA B CA 1
ATOM 5622 C C . ALA B 1 376 ? -10.328 -34.406 -10.531 1 96.88 376 ALA B C 1
ATOM 5624 O O . ALA B 1 376 ? -11.406 -34.906 -10.188 1 96.88 376 ALA B O 1
ATOM 5625 N N . LEU B 1 377 ? -10.219 -33.625 -11.578 1 97.06 377 LEU B N 1
ATOM 5626 C CA . LEU B 1 377 ? -11.391 -33.219 -12.344 1 97.06 377 LEU B CA 1
ATOM 5627 C C . LEU B 1 377 ? -11.727 -34.25 -13.414 1 97.06 377 LEU B C 1
ATOM 5629 O O . LEU B 1 377 ? -12.891 -34.375 -13.805 1 97.06 377 LEU B O 1
ATOM 5633 N N . VAL B 1 378 ? -10.75 -34.906 -13.945 1 96.69 378 VAL B N 1
ATOM 5634 C CA . VAL B 1 378 ? -10.938 -35.812 -15.055 1 96.69 378 VAL B CA 1
ATOM 5635 C C . VAL B 1 378 ? -11.258 -37.219 -14.516 1 96.69 378 VAL B C 1
ATOM 5637 O O . VAL B 1 378 ? -11.891 -38.031 -15.195 1 96.69 378 VAL B O 1
ATOM 5640 N N . ALA B 1 379 ? -10.812 -37.531 -13.383 1 87.5 379 ALA B N 1
ATOM 5641 C CA . ALA B 1 379 ? -11.055 -38.875 -12.805 1 87.5 379 ALA B CA 1
ATOM 5642 C C . ALA B 1 379 ? -12.516 -39.031 -12.391 1 87.5 379 ALA B C 1
ATOM 5644 O O . ALA B 1 379 ? -13.18 -38.031 -12.055 1 87.5 379 ALA B O 1
#